Protein AF-0000000074763345 (afdb_homodimer)

InterPro domains:
  IPR002347 Short-chain dehydrogenase/reductase SDR [PF00106] (10-234)
  IPR002347 Short-chain dehydrogenase/reductase SDR [PR00081] (9-26)
  IPR002347 Short-chain dehydrogenase/reductase SDR [PR00081] (190-209)
  IPR002347 Short-chain dehydrogenase/reductase SDR [PR00081] (211-228)
  IPR036291 NAD(P)-binding domain superfamily [SSF51735] (7-277)
  IPR051721 Biopterin synthesis and organic compound reduction [PTHR44085] (4-283)

Radius of gyration: 25.49 Å; Cα contacts (8 Å, |Δi|>4): 1151; chains: 2; bounding box: 61×88×60 Å

pLDDT: mean 96.45, std 6.38, range [33.47, 98.94]

Secondary structure (DSSP, 8-state):
------EEEEEEES-SSHHHHHHHHHHHHHS--SEEEEEEE-S-HHHHHHHHHHHHHHHHHHT-EEEEEEE-S--TT-GGGHHHHHHHHHHHHHHHHHHHHHTT----EEEEEE-------TT--GGG--HHHHHHHHIIIIIHHHHHHHHHHHHHHHHS-TTT-TT-EEEEEEE--GGGTS--TT-HHHHHHHHHHHHHHHHHHHHTGGGTEEEEEEE--SBSSHHHHHHHHH-S-HHHHHHHHHHHHHT-SBPHHHHHHHHHHHHHHT-SPTTEEEETT--/------EEEEEEES-SSHHHHHHHHHHHHHS--SEEEEEEE-S-HHHHHHHHHHHHHHHHHHT-EEEEEEE-S--TT-GGGHHHHHHHHHHHHHHHHHHHHHTT----EEEEEE-------TT--GGG--HHHHHHHHIIIIIHHHHHHHHHHHHHHHHS-TTT-TT-EEEEEEE--GGGTS--TT-HHHHHHHHHHHHHHHHHHHHTGGGTEEEEEEE--SBSSHHHHHHHHH-S-HHHHHHHHHHHHHT-SBPHHHHHHHHHHHHHHT-SPTTEEEETT--

Foldseek 3Di:
DPPQAAEEEEEEEPCLDDLNLLLLLLLLQALPHQEYEYEYEYADPVSSVVSVVVSVVSNVVRNHHYHYDYQYRDQQLPVVCLVVSLVVSLVSSVVVCVVCVVVVHDHQEYEYEAEDAAQQQQQDFPVPDDVVSLVSRCSRLPVSVVVNVVSRCVSCCVVAPCVNRVRHAYEYEYAAAPLLVDPDTSRVSVSVSRVNVLVVQLVVCVVCVVRRYFYEHEHLFQEPDPNNVVCLVGHNDVVVSVVSVVCVVVVNHDYSNLSSNVVSVCVSVVPDHGSDYDYSPHD/DPPQAAEEEEEEEPCLDDLNLLLLLLLLQALPHQEYEYEYEYADPVSSVVSVVVSVVSNVVRNHHYHYDYQYRDQQLPVVCLVVSLVVSLVSSVVVCVVCVVVVHHHQEYEYEAEDAAQQQQQDFPVPDDVVSLVSRCSRLPVSVVVNVVSSCVSCCVVAPCVNRVRHAYEYEYAAAPLLVDPDTSRVSVSVSRVNVLVVQLVVCVVCVVRRYFYEHEHLFQEPDDNNVVCLVGHNDVVVSVVSVVCVVVVNHDYSNLSSNVVSVCVSVVPDHGSDYDYSPHD

Structure (mmCIF, N/CA/C/O backbone):
data_AF-0000000074763345-model_v1
#
loop_
_entity.id
_entity.type
_entity.pdbx_description
1 polymer 'Sepiapterin reductase'
#
loop_
_atom_site.group_PDB
_atom_site.id
_atom_site.type_symbol
_atom_site.label_atom_id
_atom_site.label_alt_id
_atom_site.label_comp_id
_atom_site.label_asym_id
_atom_site.label_entity_id
_atom_site.label_seq_id
_atom_site.pdbx_PDB_ins_code
_atom_site.Cartn_x
_atom_site.Cartn_y
_atom_site.Cartn_z
_atom_site.occupancy
_atom_site.B_iso_or_equiv
_atom_site.auth_seq_id
_atom_site.auth_comp_id
_atom_site.auth_asym_id
_atom_site.auth_atom_id
_atom_site.pdbx_PDB_model_num
ATOM 1 N N . MET A 1 1 ? 2.494 -48.312 -2.969 1 33.47 1 MET A N 1
ATOM 2 C CA . MET A 1 1 ? 1.535 -47.25 -2.785 1 33.47 1 MET A CA 1
ATOM 3 C C . MET A 1 1 ? 1.687 -46.188 -3.881 1 33.47 1 MET A C 1
ATOM 5 O O . MET A 1 1 ? 2.781 -45.656 -4.102 1 33.47 1 MET A O 1
ATOM 9 N N . SER A 1 2 ? 1.119 -46.156 -5.082 1 41.03 2 SER A N 1
ATOM 10 C CA . SER A 1 2 ? 1.324 -45.469 -6.359 1 41.03 2 SER A CA 1
ATOM 11 C C . SER A 1 2 ? 1.454 -43.969 -6.172 1 41.03 2 SER A C 1
ATOM 13 O O . SER A 1 2 ? 0.516 -43.312 -5.719 1 41.03 2 SER A O 1
ATOM 15 N N . SER A 1 3 ? 2.469 -43.344 -5.617 1 50.41 3 SER A N 1
ATOM 16 C CA . SER A 1 3 ? 2.662 -41.969 -5.199 1 50.41 3 SER A CA 1
ATOM 17 C C . SER A 1 3 ? 2.135 -41 -6.246 1 50.41 3 SER A C 1
ATOM 19 O O . SER A 1 3 ? 2.465 -41.125 -7.43 1 50.41 3 SER A O 1
ATOM 21 N N . SER A 1 4 ? 0.932 -40.406 -6.105 1 65.81 4 SER A N 1
ATOM 22 C CA . SER A 1 4 ? 0.215 -39.531 -7.043 1 65.81 4 SER A CA 1
ATOM 23 C C . SER A 1 4 ? 1.16 -38.562 -7.719 1 65.81 4 SER A C 1
ATOM 25 O O . SER A 1 4 ? 1.951 -37.875 -7.051 1 65.81 4 SER A O 1
ATOM 27 N N . LYS A 1 5 ? 1.402 -38.688 -9.039 1 89.12 5 LYS A N 1
ATOM 28 C CA . LYS A 1 5 ? 2.314 -37.875 -9.852 1 89.12 5 LYS A CA 1
ATOM 29 C C . LYS A 1 5 ? 1.939 -36.406 -9.789 1 89.12 5 LYS A C 1
ATOM 31 O O . LYS A 1 5 ? 0.791 -36.031 -10.047 1 89.12 5 LYS A O 1
ATOM 36 N N . GLU A 1 6 ? 2.916 -35.656 -9.25 1 95.31 6 GLU A N 1
ATOM 37 C CA . GLU A 1 6 ? 2.711 -34.219 -9.125 1 95.31 6 GLU A CA 1
ATOM 38 C C . GLU A 1 6 ? 2.994 -33.5 -10.445 1 95.31 6 GLU A C 1
ATOM 40 O O . GLU A 1 6 ? 4.074 -33.656 -11.016 1 95.31 6 GLU A O 1
ATOM 45 N N . HIS A 1 7 ? 2.018 -32.75 -10.984 1 98.19 7 HIS A N 1
ATOM 46 C CA . HIS A 1 7 ? 2.176 -31.875 -12.141 1 98.19 7 HIS A CA 1
ATOM 47 C C . HIS A 1 7 ? 1.826 -30.438 -11.797 1 98.19 7 HIS A C 1
ATOM 49 O O . HIS A 1 7 ? 0.68 -30.125 -11.453 1 98.19 7 HIS A O 1
ATOM 55 N N . HIS A 1 8 ? 2.83 -29.594 -11.883 1 98.75 8 HIS A N 1
ATOM 56 C CA . HIS A 1 8 ? 2.662 -28.188 -11.5 1 98.75 8 HIS A CA 1
ATOM 57 C C . HIS A 1 8 ? 2.604 -27.297 -12.734 1 98.75 8 HIS A C 1
ATOM 59 O O . HIS A 1 8 ? 3.377 -27.469 -13.672 1 98.75 8 HIS A O 1
ATOM 65 N N . LEU A 1 9 ? 1.614 -26.391 -12.766 1 98.88 9 LEU A N 1
ATOM 66 C CA . LEU A 1 9 ? 1.578 -25.297 -13.719 1 98.88 9 LEU A CA 1
ATOM 67 C C . LEU A 1 9 ? 1.998 -23.984 -13.062 1 98.88 9 LEU A C 1
ATOM 69 O O . LEU A 1 9 ? 1.337 -23.516 -12.133 1 98.88 9 LEU A O 1
ATOM 73 N N . VAL A 1 10 ? 3.111 -23.359 -13.531 1 98.88 10 VAL A N 1
ATOM 74 C CA . VAL A 1 10 ? 3.717 -22.203 -12.883 1 98.88 10 VAL A CA 1
ATOM 75 C C . VAL A 1 10 ? 3.762 -21.031 -13.859 1 98.88 10 VAL A C 1
ATOM 77 O O . VAL A 1 10 ? 4.277 -21.156 -14.969 1 98.88 10 VAL A O 1
ATOM 80 N N . ILE A 1 11 ? 3.15 -19.953 -13.492 1 98.88 11 ILE A N 1
ATOM 81 C CA . ILE A 1 11 ? 3.273 -18.672 -14.195 1 98.88 11 ILE A CA 1
ATOM 82 C C . ILE A 1 11 ? 4.238 -17.766 -13.445 1 98.88 11 ILE A C 1
ATOM 84 O O . ILE A 1 11 ? 4.078 -17.531 -12.242 1 98.88 11 ILE A O 1
ATOM 88 N N . ILE A 1 12 ? 5.266 -17.266 -14.094 1 98.69 12 ILE A N 1
ATOM 89 C CA . ILE A 1 12 ? 6.238 -16.375 -13.461 1 98.69 12 ILE A CA 1
ATOM 90 C C . ILE A 1 12 ? 6.473 -15.164 -14.352 1 98.69 12 ILE A C 1
ATOM 92 O O . ILE A 1 12 ? 6.734 -15.297 -15.547 1 98.69 12 ILE A O 1
ATOM 96 N N . ASN A 1 13 ? 6.234 -13.984 -13.797 1 97.38 13 ASN A N 1
ATOM 97 C CA . ASN A 1 13 ? 6.578 -12.766 -14.523 1 97.38 13 ASN A CA 1
ATOM 98 C C . ASN A 1 13 ? 7.93 -12.211 -14.078 1 97.38 13 ASN A C 1
ATOM 100 O O . ASN A 1 13 ? 8.391 -12.5 -12.977 1 97.38 13 ASN A O 1
ATOM 104 N N . GLY A 1 14 ? 8.555 -11.461 -14.961 1 94.75 14 GLY A N 1
ATOM 105 C CA . GLY A 1 14 ? 9.875 -10.922 -14.672 1 94.75 14 GLY A CA 1
ATOM 106 C C . GLY A 1 14 ? 10.953 -11.984 -14.617 1 94.75 14 GLY A C 1
ATOM 107 O O . GLY A 1 14 ? 11.75 -12.023 -13.672 1 94.75 14 GLY A O 1
ATOM 108 N N . VAL A 1 15 ? 10.992 -12.875 -15.547 1 93.38 15 VAL A N 1
ATOM 109 C CA . VAL A 1 15 ? 11.852 -14.055 -15.477 1 93.38 15 VAL A CA 1
ATOM 110 C C . VAL A 1 15 ? 13.031 -13.891 -16.438 1 93.38 15 VAL A C 1
ATOM 112 O O . VAL A 1 15 ? 13.852 -14.797 -16.594 1 93.38 15 VAL A O 1
ATOM 115 N N . ASN A 1 16 ? 13.148 -12.695 -17.031 1 86.38 16 ASN A N 1
ATOM 116 C CA . ASN A 1 16 ? 14.203 -12.469 -18.016 1 86.38 16 ASN A CA 1
ATOM 117 C C . ASN A 1 16 ? 15.586 -12.625 -17.406 1 86.38 16 ASN A C 1
ATOM 119 O O . ASN A 1 16 ? 16.516 -13.078 -18.062 1 86.38 16 ASN A O 1
ATOM 123 N N . ARG A 1 17 ? 15.742 -12.203 -16.219 1 81 17 ARG A N 1
ATOM 124 C CA . ARG A 1 17 ? 17 -12.289 -15.477 1 81 17 ARG A CA 1
ATOM 125 C C . ARG A 1 17 ? 16.75 -12.172 -13.977 1 81 17 ARG A C 1
ATOM 127 O O . ARG A 1 17 ? 15.609 -12.133 -13.531 1 81 17 ARG A O 1
ATOM 134 N N . GLY A 1 18 ? 17.75 -12.328 -13.328 1 91.5 18 GLY A N 1
ATOM 135 C CA . GLY A 1 18 ? 17.688 -12.031 -11.906 1 91.5 18 GLY A CA 1
ATOM 136 C C . GLY A 1 18 ? 16.984 -13.109 -11.102 1 91.5 18 GLY A C 1
ATOM 137 O O . GLY A 1 18 ? 17.188 -14.305 -11.336 1 91.5 18 GLY A O 1
ATOM 138 N N . PHE A 1 19 ? 16.234 -12.703 -10.141 1 97.38 19 PHE A N 1
ATOM 139 C CA . PHE A 1 19 ? 15.664 -13.609 -9.148 1 97.38 19 PHE A CA 1
ATOM 140 C C . PHE A 1 19 ? 14.586 -14.492 -9.773 1 97.38 19 PHE A C 1
ATOM 142 O O . PHE A 1 19 ? 14.461 -15.672 -9.43 1 97.38 19 PHE A O 1
ATOM 149 N N . GLY A 1 20 ? 13.781 -13.984 -10.742 1 97.31 20 GLY A N 1
ATOM 150 C CA . GLY A 1 20 ? 12.766 -14.773 -11.422 1 97.31 20 GLY A CA 1
ATOM 151 C C . GLY A 1 20 ? 13.336 -15.977 -12.148 1 97.31 20 GLY A C 1
ATOM 152 O O . GLY A 1 20 ? 12.758 -17.062 -12.125 1 97.31 20 GLY A O 1
ATOM 153 N N . HIS A 1 21 ? 14.477 -15.727 -12.789 1 96.94 21 HIS A N 1
ATOM 154 C CA . HIS A 1 21 ? 15.18 -16.797 -13.477 1 96.94 21 HIS A CA 1
ATOM 155 C C . HIS A 1 21 ? 15.641 -17.875 -12.5 1 96.94 21 HIS A C 1
ATOM 157 O O . HIS A 1 21 ? 15.438 -19.062 -12.742 1 96.94 21 HIS A O 1
ATOM 163 N N . SER A 1 22 ? 16.203 -17.438 -11.398 1 97.88 22 SER A N 1
ATOM 164 C CA . SER A 1 22 ? 16.688 -18.344 -10.367 1 97.88 22 SER A CA 1
ATOM 165 C C . SER A 1 22 ? 15.531 -19.156 -9.789 1 97.88 22 SER A C 1
ATOM 167 O O . SER A 1 22 ? 15.664 -20.375 -9.562 1 97.88 22 SER A O 1
ATOM 169 N N . VAL A 1 23 ? 14.406 -18.531 -9.555 1 98.62 23 VAL A N 1
ATOM 170 C CA . VAL A 1 23 ? 13.227 -19.188 -9.016 1 98.62 23 VAL A CA 1
ATOM 171 C C . VAL A 1 23 ? 12.75 -20.266 -9.992 1 98.62 23 VAL A C 1
ATOM 173 O O . VAL A 1 23 ? 12.43 -21.391 -9.578 1 98.62 23 VAL A O 1
ATOM 176 N N . ALA A 1 24 ? 12.727 -19.969 -11.266 1 98.31 24 ALA A N 1
ATOM 177 C CA . ALA A 1 24 ? 12.273 -20.922 -12.266 1 98.31 24 ALA A CA 1
ATOM 178 C C . ALA A 1 24 ? 13.18 -22.156 -12.297 1 98.31 24 ALA A C 1
ATOM 180 O O . ALA A 1 24 ? 12.703 -23.281 -12.297 1 98.31 24 ALA A O 1
ATOM 181 N 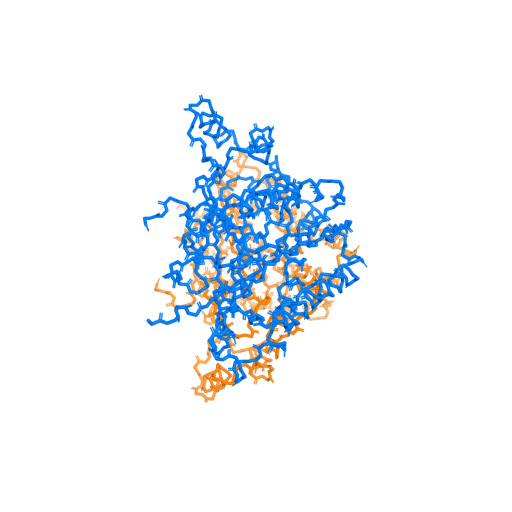N . LEU A 1 25 ? 14.477 -21.938 -12.266 1 97.88 25 LEU A N 1
ATOM 182 C CA . LEU A 1 25 ? 15.438 -23.047 -12.289 1 97.88 25 LEU A CA 1
ATOM 183 C C . LEU A 1 25 ? 15.305 -23.906 -11.047 1 97.88 25 LEU A C 1
ATOM 185 O O . LEU A 1 25 ? 15.227 -25.141 -11.141 1 97.88 25 LEU A O 1
ATOM 189 N N . ASP A 1 26 ? 15.266 -23.266 -9.93 1 98.19 26 ASP A N 1
ATOM 190 C CA . ASP A 1 26 ? 15.203 -24 -8.672 1 98.19 26 ASP A CA 1
ATOM 191 C C . ASP A 1 26 ? 13.867 -24.703 -8.508 1 98.19 26 ASP A C 1
ATOM 193 O O . ASP A 1 26 ? 13.773 -25.734 -7.828 1 98.19 26 ASP A O 1
ATOM 197 N N . TYR A 1 27 ? 12.812 -24.141 -9.156 1 98.69 27 TYR A N 1
ATOM 198 C CA . TYR A 1 27 ? 11.531 -24.828 -9.125 1 98.69 27 TYR A CA 1
ATOM 199 C C . TYR A 1 27 ? 11.641 -26.219 -9.742 1 98.69 27 TYR A C 1
ATOM 201 O O . TYR A 1 27 ? 11.141 -27.203 -9.188 1 98.69 27 TYR A O 1
ATOM 209 N N . ILE A 1 28 ? 12.297 -26.344 -10.867 1 97.94 28 ILE A N 1
ATOM 210 C CA . ILE A 1 28 ? 12.492 -27.609 -11.562 1 97.94 28 ILE A CA 1
ATOM 211 C C . ILE A 1 28 ? 13.312 -28.547 -10.68 1 97.94 28 ILE A C 1
ATOM 213 O O . ILE A 1 28 ? 12.961 -29.719 -10.523 1 97.94 28 ILE A O 1
ATOM 217 N N . ARG A 1 29 ? 14.273 -28.016 -10.047 1 97.38 29 ARG A N 1
ATOM 218 C CA . ARG A 1 29 ? 15.281 -28.828 -9.367 1 97.38 29 ARG A CA 1
ATOM 219 C C . ARG A 1 29 ? 14.766 -29.328 -8.023 1 97.38 29 ARG A C 1
ATOM 221 O O . ARG A 1 29 ? 15.133 -30.422 -7.578 1 97.38 29 ARG A O 1
ATOM 228 N N . HIS A 1 30 ? 13.906 -28.5 -7.379 1 97.62 30 HIS A N 1
ATOM 229 C CA . HIS A 1 30 ? 13.719 -28.75 -5.957 1 97.62 30 HIS A CA 1
ATOM 230 C C . HIS A 1 30 ? 12.242 -28.859 -5.605 1 97.62 30 HIS A C 1
ATOM 232 O O . HIS A 1 30 ? 11.891 -29.156 -4.457 1 97.62 30 HIS A O 1
ATOM 238 N N . SER A 1 31 ? 11.289 -28.672 -6.527 1 97.38 31 SER A N 1
ATOM 239 C CA . SER A 1 31 ? 9.867 -28.641 -6.191 1 97.38 31 SER A CA 1
ATOM 240 C C . SER A 1 31 ? 9.344 -30.047 -5.906 1 97.38 31 SER A C 1
ATOM 242 O O . SER A 1 31 ? 8.273 -30.203 -5.309 1 97.38 31 SER A O 1
ATOM 244 N N . GLY A 1 32 ? 10.078 -31.094 -6.348 1 96.19 32 GLY A N 1
ATOM 245 C CA . GLY A 1 32 ? 9.641 -32.469 -6.18 1 96.19 32 GLY A CA 1
ATOM 246 C C . GLY A 1 32 ? 8.555 -32.875 -7.16 1 96.19 32 GLY A C 1
ATOM 247 O O . GLY A 1 32 ? 8.031 -33.969 -7.09 1 96.19 32 GLY A O 1
ATOM 248 N N . ALA A 1 33 ? 8.234 -32 -8.148 1 97.06 33 ALA A N 1
ATOM 249 C CA . ALA A 1 33 ? 7.227 -32.312 -9.156 1 97.06 33 ALA A CA 1
ATOM 250 C C . ALA A 1 33 ? 7.766 -33.344 -10.164 1 97.06 33 ALA A C 1
ATOM 252 O O . ALA A 1 33 ? 8.961 -33.344 -10.461 1 97.06 33 ALA A O 1
ATOM 253 N N . ASP A 1 34 ? 6.863 -34.156 -10.648 1 97.31 34 ASP A N 1
ATOM 254 C CA . ASP A 1 34 ? 7.203 -35.094 -11.727 1 97.31 34 ASP A CA 1
ATOM 255 C C . ASP A 1 34 ? 7.129 -34.406 -13.086 1 97.31 34 ASP A C 1
ATOM 257 O O . ASP A 1 34 ? 7.801 -34.812 -14.031 1 97.31 34 ASP A O 1
ATOM 261 N N . ALA A 1 35 ? 6.289 -33.406 -13.141 1 98 35 ALA A N 1
ATOM 262 C CA . ALA A 1 35 ? 6.094 -32.594 -14.344 1 98 35 ALA A CA 1
ATOM 263 C C . ALA A 1 35 ? 5.871 -31.125 -14.008 1 98 35 ALA A C 1
ATOM 265 O O . ALA A 1 35 ? 5.215 -30.812 -13.016 1 98 35 ALA A O 1
ATOM 266 N N . VAL A 1 36 ? 6.453 -30.266 -14.805 1 98.44 36 VAL A N 1
ATOM 267 C CA . VAL A 1 36 ? 6.285 -28.828 -14.617 1 98.44 36 VAL A CA 1
ATOM 268 C C . VAL A 1 36 ? 5.969 -28.172 -15.953 1 98.44 36 VAL A C 1
ATOM 270 O O . VAL A 1 36 ? 6.664 -28.391 -16.938 1 98.44 36 VAL A O 1
ATOM 273 N N . SER A 1 37 ? 4.859 -27.453 -16.031 1 98.5 37 SER A N 1
ATOM 274 C CA . SER A 1 37 ? 4.512 -26.562 -17.125 1 98.5 37 SER A CA 1
ATOM 275 C C . SER A 1 37 ? 4.727 -25.094 -16.75 1 98.5 37 SER A C 1
ATOM 277 O O . SER A 1 37 ? 4.219 -24.641 -15.727 1 98.5 37 SER A O 1
ATOM 279 N N . PHE A 1 38 ? 5.492 -24.391 -17.578 1 98.62 38 PHE A N 1
ATOM 280 C CA . PHE A 1 38 ? 5.82 -23 -17.266 1 98.62 38 PHE A CA 1
ATOM 281 C C . PHE A 1 38 ? 5.203 -22.062 -18.281 1 98.62 38 PHE A C 1
ATOM 283 O O . PHE A 1 38 ? 5.246 -22.328 -19.484 1 98.62 38 PHE A O 1
ATOM 290 N N . VAL A 1 39 ? 4.562 -21 -17.828 1 98.75 39 VAL A N 1
ATOM 291 C CA . VAL A 1 39 ? 4.305 -19.797 -18.609 1 98.75 39 VAL A CA 1
ATOM 292 C C . VAL A 1 39 ? 5.266 -18.688 -18.188 1 98.75 39 VAL A C 1
ATOM 294 O O . VAL A 1 39 ? 5.148 -18.141 -17.078 1 98.75 39 VAL A O 1
ATOM 297 N N . LEU A 1 40 ? 6.207 -18.344 -19.047 1 98.38 40 LEU A N 1
ATOM 298 C CA . LEU A 1 40 ? 7.227 -17.344 -18.766 1 98.38 40 LEU A CA 1
ATOM 299 C C . LEU A 1 40 ? 6.832 -15.992 -19.359 1 98.38 40 LEU A C 1
ATOM 301 O O . LEU A 1 40 ? 6.676 -15.859 -20.578 1 98.38 40 LEU A O 1
ATOM 305 N N . VAL A 1 41 ? 6.66 -15.016 -18.469 1 98 41 VAL A N 1
ATOM 306 C CA . VAL A 1 41 ? 6.16 -13.703 -18.875 1 98 41 VAL A CA 1
ATOM 307 C C . VAL A 1 41 ? 7.262 -12.664 -18.734 1 98 41 VAL A C 1
ATOM 309 O O . VAL A 1 41 ? 7.922 -12.586 -17.688 1 98 41 VAL A O 1
ATOM 312 N N . GLY A 1 42 ? 7.512 -11.859 -19.75 1 95.44 42 GLY A N 1
ATOM 313 C CA . GLY A 1 42 ? 8.516 -10.805 -19.688 1 95.44 42 GLY A CA 1
ATOM 314 C C . GLY A 1 42 ? 8.5 -9.898 -20.906 1 95.44 42 GLY A C 1
ATOM 315 O O . GLY A 1 42 ? 7.609 -10 -21.75 1 95.44 42 GLY A O 1
ATOM 316 N N . ARG A 1 43 ? 9.461 -9.07 -21.094 1 91.06 43 ARG A N 1
ATOM 317 C CA . ARG A 1 43 ? 9.445 -8.008 -22.094 1 91.06 43 ARG A CA 1
ATOM 318 C C . ARG A 1 43 ? 10.172 -8.438 -23.359 1 91.06 43 ARG A C 1
ATOM 320 O O . ARG A 1 43 ? 9.836 -7.988 -24.453 1 91.06 43 ARG A O 1
ATOM 327 N N . THR A 1 44 ? 11.133 -9.305 -23.125 1 92.69 44 THR A N 1
ATOM 328 C CA . THR A 1 44 ? 12.023 -9.57 -24.25 1 92.69 44 THR A CA 1
ATOM 329 C C . THR A 1 44 ? 11.93 -11.039 -24.672 1 92.69 44 THR A C 1
ATOM 331 O O . THR A 1 44 ? 12.273 -11.938 -23.906 1 92.69 44 THR A O 1
ATOM 334 N N . GLN A 1 45 ? 11.594 -11.242 -25.938 1 95 45 GLN A N 1
ATOM 335 C CA . GLN A 1 45 ? 11.391 -12.594 -26.453 1 95 45 GLN A CA 1
ATOM 336 C C . GLN A 1 45 ? 12.68 -13.406 -26.375 1 95 45 GLN A C 1
ATOM 338 O O . GLN A 1 45 ? 12.68 -14.539 -25.891 1 95 45 GLN A O 1
ATOM 343 N N . ARG A 1 46 ? 13.766 -12.828 -26.797 1 94.62 46 ARG A N 1
ATOM 344 C CA . ARG A 1 46 ? 15.039 -13.547 -26.859 1 94.62 46 ARG A CA 1
ATOM 345 C C . ARG A 1 46 ? 15.469 -14.031 -25.484 1 94.62 46 ARG A C 1
ATOM 347 O O . ARG A 1 46 ? 15.891 -15.18 -25.328 1 94.62 46 ARG A O 1
ATOM 354 N N . SER A 1 47 ? 15.352 -13.164 -24.531 1 94.94 47 SER A N 1
ATOM 355 C CA . SER A 1 47 ? 15.734 -13.523 -23.156 1 94.94 47 SER A CA 1
ATOM 356 C C . SER A 1 47 ? 14.852 -14.641 -22.625 1 94.94 47 SER A C 1
ATOM 358 O O . SER A 1 47 ? 15.336 -15.547 -21.938 1 94.94 47 SER A O 1
ATOM 360 N N . LEU A 1 48 ? 13.57 -14.609 -22.953 1 96.69 48 LEU A N 1
ATOM 361 C CA . LEU A 1 48 ? 12.641 -15.617 -22.469 1 96.69 48 LEU A CA 1
ATOM 362 C C . LEU A 1 48 ? 12.922 -16.969 -23.125 1 96.69 48 LEU A C 1
ATOM 364 O O . LEU A 1 48 ? 12.836 -18.016 -22.453 1 96.69 48 LEU A O 1
ATOM 368 N N . GLU A 1 49 ? 13.281 -16.938 -24.391 1 97 49 GLU A N 1
ATOM 369 C CA . GLU A 1 49 ? 13.617 -18.172 -25.078 1 97 49 GLU A CA 1
ATOM 370 C C . GLU A 1 49 ? 14.875 -18.812 -24.5 1 97 49 GLU A C 1
ATOM 372 O O . GLU A 1 49 ? 14.977 -20.031 -24.422 1 97 49 GLU A O 1
ATOM 377 N N . GLN A 1 50 ? 15.797 -17.969 -24.141 1 96.94 50 GLN A N 1
ATOM 378 C CA . GLN A 1 50 ? 17 -18.484 -23.484 1 96.94 50 GLN A CA 1
ATOM 379 C C . GLN A 1 50 ? 16.672 -19.141 -22.156 1 96.94 50 GLN A C 1
ATOM 381 O O . GLN A 1 50 ? 17.188 -20.219 -21.844 1 96.94 50 GLN A O 1
ATOM 386 N N . VAL A 1 51 ? 15.82 -18.516 -21.359 1 97.12 51 VAL A N 1
ATOM 387 C CA . VAL A 1 51 ? 15.391 -19.094 -20.094 1 97.12 51 VAL A CA 1
ATOM 388 C C . VAL A 1 51 ? 14.688 -20.422 -20.344 1 97.12 51 VAL A C 1
ATOM 390 O O . VAL A 1 51 ? 14.938 -21.406 -19.641 1 97.12 51 VAL A O 1
ATOM 393 N N . LEU A 1 52 ? 13.828 -20.453 -21.328 1 97.62 52 LEU A N 1
ATOM 394 C CA . LEU A 1 52 ? 13.094 -21.672 -21.672 1 97.62 52 LEU A CA 1
ATOM 395 C C . LEU A 1 52 ? 14.047 -22.812 -21.984 1 97.62 52 LEU A C 1
ATOM 397 O O . LEU A 1 52 ? 13.836 -23.938 -21.547 1 97.62 52 LEU A O 1
ATOM 401 N N . THR A 1 53 ? 15.094 -22.531 -22.734 1 97.69 53 THR A N 1
ATOM 402 C CA . THR A 1 53 ? 16.094 -23.531 -23.078 1 97.69 53 THR A CA 1
ATOM 403 C C . THR A 1 53 ? 16.812 -24.047 -21.844 1 97.69 53 THR A C 1
ATOM 405 O O . THR A 1 53 ? 17 -25.25 -21.672 1 97.69 53 THR A O 1
ATOM 408 N N . GLU A 1 54 ? 17.141 -23.156 -21.016 1 97.69 54 GLU A N 1
ATOM 409 C CA . GLU A 1 54 ? 17.828 -23.531 -19.766 1 97.69 54 GLU A CA 1
ATOM 410 C C . GLU A 1 54 ? 16.922 -24.391 -18.891 1 97.69 54 GLU A C 1
ATOM 412 O O . GLU A 1 54 ? 17.391 -25.344 -18.266 1 97.69 54 GLU A O 1
ATOM 417 N N . LEU A 1 55 ? 15.664 -24.078 -18.844 1 97.94 55 LEU A N 1
ATOM 418 C CA . LEU A 1 55 ? 14.719 -24.844 -18.047 1 97.94 55 LEU A CA 1
ATOM 419 C C . LEU A 1 55 ? 14.547 -26.25 -18.609 1 97.94 55 LEU A C 1
ATOM 421 O O . LEU A 1 55 ? 14.422 -27.219 -17.859 1 97.94 55 LEU A O 1
ATOM 425 N N . HIS A 1 56 ? 14.57 -26.375 -19.938 1 97.62 56 HIS A N 1
ATOM 426 C CA . HIS A 1 56 ? 14.5 -27.688 -20.578 1 97.62 56 HIS A CA 1
ATOM 427 C C . HIS A 1 56 ? 15.688 -28.547 -20.188 1 97.62 56 HIS A C 1
ATOM 429 O O . HIS A 1 56 ? 15.523 -29.734 -19.891 1 97.62 56 HIS A O 1
ATOM 435 N N . GLU A 1 57 ? 16.781 -27.922 -20.203 1 98.06 57 GLU A N 1
ATOM 436 C CA . GLU A 1 57 ? 18 -28.641 -19.828 1 98.06 57 GLU A CA 1
ATOM 437 C C . GLU A 1 57 ? 17.953 -29.078 -18.375 1 98.06 57 GLU A C 1
ATOM 439 O O . GLU A 1 57 ? 18.297 -30.203 -18.047 1 98.06 57 GLU A O 1
ATOM 444 N N . ALA A 1 58 ? 17.578 -28.141 -17.5 1 97.5 58 ALA A N 1
ATOM 445 C CA . ALA A 1 58 ? 17.469 -28.438 -16.078 1 97.5 58 ALA A CA 1
ATOM 446 C C . ALA A 1 58 ? 16.484 -29.594 -15.836 1 97.5 58 ALA A C 1
ATOM 448 O O . ALA A 1 58 ? 16.719 -30.438 -14.984 1 97.5 58 ALA A O 1
ATOM 449 N N . ALA A 1 59 ? 15.406 -29.594 -16.562 1 98.12 59 ALA A N 1
ATOM 450 C CA . ALA A 1 59 ? 14.383 -30.625 -16.406 1 98.12 59 ALA A CA 1
ATOM 451 C C . ALA A 1 59 ? 14.906 -31.984 -16.844 1 98.12 59 ALA A C 1
ATOM 453 O O . ALA A 1 59 ? 14.648 -33 -16.188 1 98.12 59 ALA A O 1
ATOM 454 N N . SER A 1 60 ? 15.625 -31.984 -17.953 1 97.56 60 SER A N 1
ATOM 455 C CA . SER A 1 60 ? 16.234 -33.219 -18.422 1 97.56 60 SER A CA 1
ATOM 456 C C . SER A 1 60 ? 17.203 -33.812 -17.375 1 97.56 60 SER A C 1
ATOM 458 O O . SER A 1 60 ? 17.156 -35 -17.094 1 97.56 60 SER A O 1
ATOM 460 N N . ASP A 1 61 ? 17.938 -32.938 -16.844 1 97.38 61 ASP A N 1
ATOM 461 C CA . ASP A 1 61 ? 18.906 -33.375 -15.844 1 97.38 61 ASP A CA 1
ATOM 462 C C . ASP A 1 61 ? 18.219 -33.906 -14.602 1 97.38 61 ASP A C 1
ATOM 464 O O . ASP A 1 61 ? 18.719 -34.844 -13.977 1 97.38 61 ASP A O 1
ATOM 468 N N . ALA A 1 62 ? 17.062 -33.312 -14.289 1 96.31 62 ALA A N 1
ATOM 469 C CA . ALA A 1 62 ? 16.375 -33.688 -13.055 1 96.31 62 ALA A CA 1
ATOM 470 C C . ALA A 1 62 ? 15.383 -34.812 -13.281 1 96.31 62 ALA A C 1
ATOM 472 O O . ALA A 1 62 ? 14.781 -35.312 -12.328 1 96.31 62 ALA A O 1
ATOM 473 N N . GLY A 1 63 ? 15.156 -35.219 -14.5 1 96.75 63 GLY A N 1
ATOM 474 C CA . GLY A 1 63 ? 14.188 -36.25 -14.82 1 96.75 63 GLY A CA 1
ATOM 475 C C . GLY A 1 63 ? 12.75 -35.812 -14.648 1 96.75 63 GLY A C 1
ATOM 476 O O . GLY A 1 63 ? 11.898 -36.562 -14.203 1 96.75 63 GLY A O 1
ATOM 477 N N . VAL A 1 64 ? 12.531 -34.5 -14.891 1 97.19 64 VAL A N 1
ATOM 478 C CA . VAL A 1 64 ? 11.203 -33.906 -14.781 1 97.19 64 VAL A CA 1
ATOM 479 C C . VAL A 1 64 ? 10.617 -33.688 -16.172 1 97.19 64 VAL A C 1
ATOM 481 O O . VAL A 1 64 ? 11.305 -33.188 -17.062 1 97.19 64 VAL A O 1
ATOM 484 N N . VAL A 1 65 ? 9.422 -34.125 -16.406 1 97.31 65 VAL A N 1
ATOM 485 C CA . VAL A 1 65 ? 8.75 -33.781 -17.656 1 97.31 65 VAL A CA 1
ATOM 486 C C . VAL A 1 65 ? 8.484 -32.281 -17.719 1 97.31 65 VAL A C 1
ATOM 488 O O . VAL A 1 65 ? 7.965 -31.688 -16.766 1 97.31 65 VAL A O 1
ATOM 491 N N . PHE A 1 66 ? 8.844 -31.672 -18.844 1 97.19 66 PHE A N 1
ATOM 492 C CA . PHE A 1 66 ? 8.789 -30.219 -18.891 1 97.19 66 PHE A CA 1
ATOM 493 C C . PHE A 1 66 ? 8.102 -29.75 -20.172 1 97.19 66 PHE A C 1
ATOM 495 O O . PHE A 1 66 ? 8.344 -30.281 -21.25 1 97.19 66 PHE A O 1
ATOM 502 N N . GLU A 1 67 ? 7.176 -28.781 -20.016 1 97.25 67 GLU A N 1
ATOM 503 C CA . GLU A 1 67 ? 6.617 -27.984 -21.094 1 97.25 67 GLU A CA 1
ATOM 504 C C . GLU A 1 67 ? 6.621 -26.5 -20.75 1 97.25 67 GLU A C 1
ATOM 506 O O . GLU A 1 67 ? 6.297 -26.125 -19.625 1 97.25 67 GLU A O 1
ATOM 511 N N . GLY A 1 68 ? 7.039 -25.719 -21.703 1 97.19 68 GLY A N 1
ATOM 512 C CA . GLY A 1 68 ? 7.109 -24.281 -21.422 1 97.19 68 GLY A CA 1
ATOM 513 C C . GLY A 1 68 ? 6.703 -23.438 -22.609 1 97.19 68 GLY A C 1
ATOM 514 O O . GLY A 1 68 ? 6.875 -23.844 -23.766 1 97.19 68 GLY A O 1
ATOM 515 N N . VAL A 1 69 ? 6.094 -22.297 -22.328 1 98 69 VAL A N 1
ATOM 516 C CA . VAL A 1 69 ? 5.785 -21.297 -23.344 1 98 69 VAL A CA 1
ATOM 517 C C . VAL A 1 69 ? 6.176 -19.906 -22.859 1 98 69 VAL A C 1
ATOM 519 O O . VAL A 1 69 ? 6.176 -19.656 -21.656 1 98 69 VAL A O 1
ATOM 522 N N . VAL A 1 70 ? 6.523 -19.062 -23.797 1 97.75 70 VAL A N 1
ATOM 523 C CA . VAL A 1 70 ? 6.871 -17.688 -23.453 1 97.75 70 VAL A CA 1
ATOM 524 C C . VAL A 1 70 ? 5.742 -16.75 -23.875 1 97.75 70 VAL A C 1
ATOM 526 O O . VAL A 1 70 ? 5.113 -16.969 -24.922 1 97.75 70 VAL A O 1
ATOM 529 N N . VAL A 1 71 ? 5.426 -15.797 -23.062 1 98.06 71 VAL A N 1
ATOM 530 C CA . VAL A 1 71 ? 4.57 -14.664 -23.391 1 98.06 71 VAL A CA 1
ATOM 531 C C . VAL A 1 71 ? 5.387 -13.375 -23.359 1 98.06 71 VAL A C 1
ATOM 533 O O . VAL A 1 71 ? 5.477 -12.711 -22.328 1 98.06 71 VAL A O 1
ATOM 536 N N . PRO A 1 72 ? 5.934 -12.969 -24.516 1 96.19 72 PRO A N 1
ATOM 537 C CA . PRO A 1 72 ? 6.852 -11.828 -24.594 1 96.19 72 PRO A CA 1
ATOM 538 C C . PRO A 1 72 ? 6.125 -10.5 -24.781 1 96.19 72 PRO A C 1
ATOM 540 O O . PRO A 1 72 ? 4.895 -10.477 -24.875 1 96.19 72 PRO A O 1
ATOM 543 N N . GLU A 1 73 ? 6.848 -9.453 -24.703 1 95.44 73 GLU A N 1
ATOM 544 C CA . GLU A 1 73 ? 6.387 -8.094 -24.938 1 95.44 73 GLU A CA 1
ATOM 545 C C . GLU A 1 73 ? 5.305 -7.688 -23.953 1 95.44 73 GLU A C 1
ATOM 547 O O . GLU A 1 73 ? 4.328 -7.031 -24.312 1 95.44 73 GLU A O 1
ATOM 552 N N . VAL A 1 74 ? 5.414 -8.25 -22.781 1 95.69 74 VAL A N 1
ATOM 553 C CA . VAL A 1 74 ? 4.531 -7.828 -21.703 1 95.69 74 VAL A CA 1
ATOM 554 C C . VAL A 1 74 ? 5.234 -6.781 -20.844 1 95.69 74 VAL A C 1
ATOM 556 O O . VAL A 1 74 ? 6.156 -7.102 -20.094 1 95.69 74 VAL A O 1
ATOM 559 N N . ASP A 1 75 ? 4.844 -5.547 -21.016 1 94.25 75 ASP A N 1
ATOM 560 C CA . ASP A 1 75 ? 5.277 -4.449 -20.156 1 94.25 75 ASP A CA 1
ATOM 561 C C . ASP A 1 75 ? 4.211 -4.109 -19.125 1 94.25 75 ASP A C 1
ATOM 563 O O . ASP A 1 75 ? 3.225 -3.439 -19.438 1 94.25 75 ASP A O 1
ATOM 567 N N . LEU A 1 76 ? 4.457 -4.488 -17.891 1 94.31 76 LEU A N 1
ATOM 568 C CA . LEU A 1 76 ? 3.477 -4.355 -16.828 1 94.31 76 LEU A CA 1
ATOM 569 C C . LEU A 1 76 ? 3.334 -2.898 -16.391 1 94.31 76 LEU A C 1
ATOM 571 O O . LEU A 1 76 ? 2.391 -2.547 -15.68 1 94.31 76 LEU A O 1
ATOM 575 N N . ALA A 1 77 ? 4.223 -2.031 -16.844 1 91.69 77 ALA A N 1
ATOM 576 C CA . ALA A 1 77 ? 4.133 -0.601 -16.578 1 91.69 77 ALA A CA 1
ATOM 577 C C . ALA A 1 77 ? 3.178 0.087 -17.547 1 91.69 77 ALA A C 1
ATOM 579 O O . ALA A 1 77 ? 2.707 1.195 -17.281 1 91.69 77 ALA A O 1
ATOM 580 N N . HIS A 1 78 ? 2.975 -0.517 -18.703 1 93 78 HIS A N 1
ATOM 581 C CA . HIS A 1 78 ?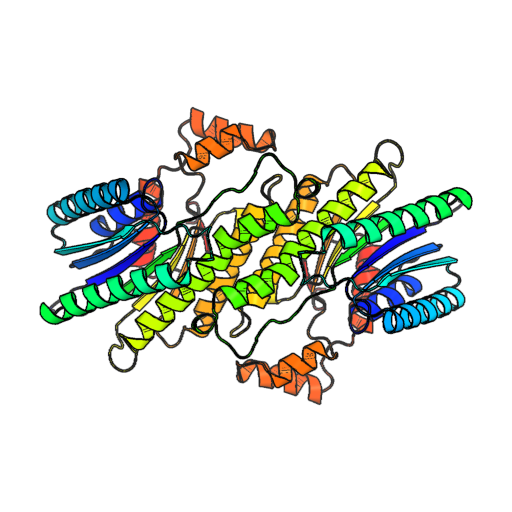 2.076 0.039 -19.703 1 93 78 HIS A CA 1
ATOM 582 C C . HIS A 1 78 ? 0.686 -0.579 -19.594 1 93 78 HIS A C 1
ATOM 584 O O . HIS A 1 78 ? 0.372 -1.534 -20.312 1 93 78 HIS A O 1
ATOM 590 N N . LEU A 1 79 ? -0.199 0.057 -18.906 1 94.94 79 LEU A N 1
ATOM 591 C CA . LEU A 1 79 ? -1.49 -0.521 -18.547 1 94.94 79 LEU A CA 1
ATOM 592 C C . LEU A 1 79 ? -2.432 -0.528 -19.75 1 94.94 79 LEU A C 1
ATOM 594 O O . LEU A 1 79 ? -3.398 -1.293 -19.781 1 94.94 79 LEU A O 1
ATOM 598 N N . ASN A 1 80 ? -2.104 0.301 -20.719 1 94.12 80 ASN A N 1
ATOM 599 C CA . ASN A 1 80 ? -2.982 0.383 -21.875 1 94.12 80 ASN A CA 1
ATOM 600 C C . ASN A 1 80 ? -3.064 -0.952 -22.609 1 94.12 80 ASN A C 1
ATOM 602 O O . ASN A 1 80 ? -4.059 -1.237 -23.281 1 94.12 80 ASN A O 1
ATOM 606 N N . SER A 1 81 ? -2.066 -1.82 -22.469 1 96.38 81 SER A N 1
ATOM 607 C CA . SER A 1 81 ? -2.033 -3.111 -23.156 1 96.38 81 SER A CA 1
ATOM 608 C C . SER A 1 81 ? -2.225 -4.258 -22.172 1 96.38 81 SER A C 1
ATOM 610 O O . SER A 1 81 ? -2.1 -5.43 -22.531 1 96.38 81 SER A O 1
ATOM 612 N N . LEU A 1 82 ? -2.553 -3.965 -20.984 1 97.06 82 LEU A N 1
ATOM 613 C CA . LEU A 1 82 ? -2.527 -4.988 -19.938 1 97.06 82 LEU A CA 1
ATOM 614 C C . LEU A 1 82 ? -3.635 -6.016 -20.156 1 97.06 82 LEU A C 1
ATOM 616 O O . LEU A 1 82 ? -3.428 -7.211 -19.953 1 97.06 82 LEU A O 1
ATOM 620 N N . ASP A 1 83 ? -4.781 -5.574 -20.672 1 97.62 83 ASP A N 1
ATOM 621 C CA . ASP A 1 83 ? -5.863 -6.523 -20.922 1 97.62 83 ASP A CA 1
ATOM 622 C C . ASP A 1 83 ? -5.445 -7.566 -21.953 1 97.62 83 ASP A C 1
ATOM 624 O O . ASP A 1 83 ? -5.652 -8.766 -21.75 1 97.62 83 ASP A O 1
ATOM 628 N N . SER A 1 84 ? -4.879 -7.117 -23 1 97.81 84 SER A N 1
ATOM 629 C CA . SER A 1 84 ? -4.426 -8.031 -24.047 1 97.81 84 SER A CA 1
ATOM 630 C C . SER A 1 84 ? -3.309 -8.938 -23.531 1 97.81 84 SER A C 1
ATOM 632 O O . SER A 1 84 ? -3.258 -10.117 -23.891 1 97.81 84 SER A O 1
ATOM 634 N N . ASN A 1 85 ? -2.408 -8.352 -22.781 1 97.81 85 ASN A N 1
ATOM 635 C CA . ASN A 1 85 ? -1.321 -9.141 -22.203 1 97.81 85 ASN A CA 1
ATOM 636 C C . ASN A 1 85 ? -1.846 -10.219 -21.266 1 97.81 85 ASN A C 1
ATOM 638 O O . ASN A 1 85 ? -1.394 -11.367 -21.312 1 97.81 85 ASN A O 1
ATOM 642 N N . LEU A 1 86 ? -2.826 -9.875 -20.406 1 98.31 86 LEU A N 1
ATOM 643 C CA . LEU A 1 86 ? -3.436 -10.828 -19.484 1 98.31 86 LEU A CA 1
ATOM 644 C C . LEU A 1 86 ? -4.129 -11.953 -20.25 1 98.31 86 LEU A C 1
ATOM 646 O O . LEU A 1 86 ? -4.035 -13.117 -19.859 1 98.31 86 LEU A O 1
ATOM 650 N N . ALA A 1 87 ? -4.758 -11.609 -21.312 1 98.44 87 ALA A N 1
ATOM 651 C CA . ALA A 1 87 ? -5.43 -12.602 -22.156 1 98.44 87 ALA A CA 1
ATOM 652 C C . ALA A 1 87 ? -4.426 -13.578 -22.75 1 98.44 87 ALA A C 1
ATOM 654 O O . ALA A 1 87 ? -4.691 -14.781 -22.828 1 98.44 87 ALA A O 1
ATOM 655 N N . ARG A 1 88 ? -3.309 -13.062 -23.188 1 98.56 88 ARG A N 1
ATOM 656 C CA . ARG A 1 88 ? -2.27 -13.922 -23.75 1 98.56 88 ARG A CA 1
ATOM 657 C C . ARG A 1 88 ? -1.721 -14.875 -22.688 1 98.56 88 ARG A C 1
ATOM 659 O O . ARG A 1 88 ? -1.474 -16.047 -22.984 1 98.56 88 ARG A O 1
ATOM 666 N N . ILE A 1 89 ? -1.536 -14.406 -21.5 1 98.75 89 ILE A N 1
ATOM 667 C CA . ILE A 1 89 ? -1.048 -15.234 -20.406 1 98.75 89 ILE A CA 1
ATOM 668 C C . ILE A 1 89 ? -2.072 -16.328 -20.078 1 98.75 89 ILE A C 1
ATOM 670 O O . ILE A 1 89 ? -1.719 -17.5 -19.922 1 98.75 89 ILE A O 1
ATOM 674 N N . GLN A 1 90 ? -3.328 -15.906 -20.047 1 98.69 90 GLN A N 1
ATOM 675 C CA . GLN A 1 90 ? -4.422 -16.828 -19.766 1 98.69 90 GLN A CA 1
ATOM 676 C C . GLN A 1 90 ? -4.496 -17.922 -20.828 1 98.69 90 GLN A C 1
ATOM 678 O O . GLN A 1 90 ? -4.668 -19.109 -20.516 1 98.69 90 GLN A O 1
ATOM 683 N N . SER A 1 91 ? -4.367 -17.531 -22.078 1 98.69 91 SER A N 1
ATOM 684 C CA . SER A 1 91 ? -4.422 -18.469 -23.188 1 98.69 91 SER A CA 1
ATOM 685 C C . SER A 1 91 ? -3.266 -19.469 -23.125 1 98.69 91 SER A C 1
ATOM 687 O O . SER A 1 91 ? -3.449 -20.656 -23.375 1 98.69 91 SER A O 1
ATOM 689 N N . ALA A 1 92 ? -2.148 -18.969 -22.812 1 98.75 92 ALA A N 1
ATOM 690 C CA . ALA A 1 92 ? -0.98 -19.844 -22.672 1 98.75 92 ALA A CA 1
ATOM 691 C C . ALA A 1 92 ? -1.188 -20.875 -21.578 1 98.75 92 ALA A C 1
ATOM 693 O O . ALA A 1 92 ? -0.865 -22.047 -21.766 1 98.75 92 ALA A O 1
ATOM 694 N N . ALA A 1 93 ? -1.697 -20.438 -20.453 1 98.75 93 ALA A N 1
ATOM 695 C CA . ALA A 1 93 ? -1.979 -21.359 -19.359 1 98.75 93 ALA A CA 1
ATOM 696 C C . ALA A 1 93 ? -3.027 -22.391 -19.75 1 98.75 93 ALA A C 1
ATOM 698 O O . ALA A 1 93 ? -2.893 -23.578 -19.438 1 98.75 93 ALA A O 1
ATOM 699 N N . ALA A 1 94 ? -4.043 -21.938 -20.469 1 98.31 94 ALA A N 1
ATOM 700 C CA . ALA A 1 94 ? -5.105 -22.828 -20.922 1 98.31 94 ALA A CA 1
ATOM 701 C C . ALA A 1 94 ? -4.566 -23.891 -21.875 1 98.31 94 ALA A C 1
ATOM 703 O O . ALA A 1 94 ? -4.945 -25.062 -21.797 1 98.31 94 ALA A O 1
ATOM 704 N N . ASP A 1 95 ? -3.734 -23.453 -22.766 1 98.38 95 ASP A N 1
ATOM 705 C CA . ASP A 1 95 ? -3.133 -24.375 -23.719 1 98.38 95 ASP A CA 1
ATOM 706 C C . ASP A 1 95 ? -2.318 -25.453 -23 1 98.38 95 ASP A C 1
ATOM 708 O O . ASP A 1 95 ? -2.381 -26.625 -23.359 1 98.38 95 ASP A O 1
ATOM 712 N N . LEU A 1 96 ? -1.6 -25.047 -22.016 1 98.5 96 LEU A N 1
ATOM 713 C CA . LEU A 1 96 ? -0.783 -26 -21.266 1 98.5 96 LEU A CA 1
ATOM 714 C C . LEU A 1 96 ? -1.659 -26.969 -20.469 1 98.5 96 LEU A C 1
ATOM 716 O O . LEU A 1 96 ? -1.316 -28.141 -20.312 1 98.5 96 LEU A O 1
ATOM 720 N N . ARG A 1 97 ? -2.801 -26.516 -19.906 1 97.75 97 ARG A N 1
ATOM 721 C CA . ARG A 1 97 ? -3.748 -27.391 -19.234 1 97.75 97 ARG A CA 1
ATOM 722 C C . ARG A 1 97 ? -4.332 -28.406 -20.203 1 97.75 97 ARG A C 1
ATOM 724 O O . ARG A 1 97 ? -4.492 -29.578 -19.859 1 97.75 97 ARG A O 1
ATOM 731 N N . TYR A 1 98 ? -4.582 -27.922 -21.391 1 96.94 98 TYR A N 1
ATOM 732 C CA . TYR A 1 98 ? -5.117 -28.812 -22.422 1 96.94 98 TYR A CA 1
ATOM 733 C C . TYR A 1 98 ? -4.109 -29.891 -22.781 1 96.94 98 TYR A C 1
ATOM 735 O O . TYR A 1 98 ? -4.465 -31.078 -22.906 1 96.94 98 TYR A O 1
ATOM 743 N N . GLU A 1 99 ? -2.885 -29.484 -22.922 1 96.56 99 GLU A N 1
ATOM 744 C CA . GLU A 1 99 ? -1.825 -30.438 -23.25 1 96.56 99 GLU A CA 1
ATOM 745 C C . GLU A 1 99 ? -1.642 -31.453 -22.125 1 96.56 99 GLU A C 1
ATOM 747 O O . GLU A 1 99 ? -1.419 -32.625 -22.391 1 96.56 99 GLU A O 1
ATOM 752 N N . ALA A 1 100 ? -1.701 -31.016 -20.906 1 95.62 100 ALA A N 1
ATOM 753 C CA . ALA A 1 100 ? -1.604 -31.922 -19.75 1 95.62 100 ALA A CA 1
ATOM 754 C C . ALA A 1 100 ? -2.717 -32.969 -19.781 1 95.62 100 ALA A C 1
ATOM 756 O O . ALA A 1 100 ? -2.465 -34.156 -19.594 1 95.62 100 ALA A O 1
ATOM 757 N N . ALA A 1 101 ? -3.932 -32.5 -20.078 1 93.69 101 ALA A N 1
ATOM 758 C CA . ALA A 1 101 ? -5.082 -33.406 -20.156 1 93.69 101 ALA A CA 1
ATOM 759 C C . ALA A 1 101 ? -4.914 -34.438 -21.281 1 93.69 101 ALA A C 1
ATOM 761 O O . ALA A 1 101 ? -5.238 -35.594 -21.109 1 93.69 101 ALA A O 1
ATOM 762 N N . ARG A 1 102 ? -4.406 -34.062 -22.359 1 95.62 102 ARG A N 1
ATOM 763 C CA . ARG A 1 102 ? -4.18 -34.938 -23.5 1 95.62 102 ARG A CA 1
ATOM 764 C C . ARG A 1 102 ? -3.176 -36.031 -23.156 1 95.62 102 ARG A C 1
ATOM 766 O O . ARG A 1 102 ? -3.299 -37.156 -23.625 1 95.62 102 ARG A O 1
ATOM 773 N N . SER A 1 103 ? -2.27 -35.688 -22.344 1 93.56 103 SER A N 1
ATOM 774 C CA . SER A 1 103 ? -1.242 -36.625 -21.922 1 93.56 103 SER A CA 1
ATOM 775 C C . SER A 1 103 ? -1.679 -37.406 -20.688 1 93.56 103 SER A C 1
ATOM 777 O O . SER A 1 103 ? -0.849 -38 -20 1 93.56 103 SER A O 1
ATOM 779 N N . ARG A 1 104 ? -2.898 -37.281 -20.203 1 93.88 104 ARG A N 1
ATOM 780 C CA . ARG A 1 104 ? -3.535 -37.969 -19.094 1 93.88 104 ARG A CA 1
ATOM 781 C C . ARG A 1 104 ? -2.871 -37.594 -17.766 1 93.88 104 ARG A C 1
ATOM 783 O O . ARG A 1 104 ? -2.729 -38.438 -16.891 1 93.88 104 ARG A O 1
ATOM 790 N N . ARG A 1 105 ? -2.367 -36.312 -17.75 1 93.12 105 ARG A N 1
ATOM 791 C CA . ARG A 1 105 ? -1.853 -35.75 -16.5 1 93.12 105 ARG A CA 1
ATOM 792 C C . ARG A 1 105 ? -2.812 -34.719 -15.93 1 93.12 105 ARG A C 1
ATOM 794 O O . ARG A 1 105 ? -3.41 -33.938 -16.672 1 93.12 105 ARG A O 1
ATOM 801 N N . THR A 1 106 ? -2.943 -34.812 -14.719 1 93.12 106 THR A N 1
ATOM 802 C CA . THR A 1 106 ? -3.75 -33.812 -14.016 1 93.12 106 THR A CA 1
ATOM 803 C C . THR A 1 106 ? -2.861 -32.781 -13.328 1 93.12 106 THR A C 1
ATOM 805 O O . THR A 1 106 ? -1.896 -33.125 -12.648 1 93.12 106 THR A O 1
ATOM 808 N N . ILE A 1 107 ? -3.172 -31.531 -13.492 1 97.69 107 ILE A N 1
ATOM 809 C CA . ILE A 1 107 ? -2.447 -30.484 -12.789 1 97.69 107 ILE A CA 1
ATOM 810 C C . ILE A 1 107 ? -2.809 -30.516 -11.305 1 97.69 107 ILE A C 1
ATOM 812 O O . ILE A 1 107 ? -3.961 -30.281 -10.938 1 97.69 107 ILE A O 1
ATOM 816 N N . THR A 1 108 ? -1.826 -30.766 -10.5 1 97.69 108 THR A N 1
ATOM 817 C CA . THR A 1 108 ? -2.094 -30.906 -9.078 1 97.69 108 THR A CA 1
ATOM 818 C C . THR A 1 108 ? -1.821 -29.609 -8.336 1 97.69 108 THR A C 1
ATOM 820 O O . THR A 1 108 ? -2.268 -29.422 -7.203 1 97.69 108 THR A O 1
ATOM 823 N N . LYS A 1 109 ? -1.058 -28.688 -8.93 1 98.5 109 LYS A N 1
ATOM 824 C CA . LYS A 1 109 ? -0.715 -27.406 -8.312 1 98.5 109 LYS A CA 1
ATOM 825 C C . LYS A 1 109 ? -0.579 -26.312 -9.367 1 98.5 109 LYS A C 1
ATOM 827 O O . LYS A 1 109 ? 0.022 -26.531 -10.422 1 98.5 109 LYS A O 1
ATOM 832 N N . SER A 1 110 ? -1.244 -25.203 -9.164 1 98.88 110 SER A N 1
ATOM 833 C CA . SER A 1 110 ? -1.078 -24 -9.961 1 98.88 110 SER A CA 1
ATOM 834 C C . SER A 1 110 ? -0.411 -22.891 -9.156 1 98.88 110 SER A C 1
ATOM 836 O O . SER A 1 110 ? -0.835 -22.578 -8.039 1 98.88 110 SER A O 1
ATOM 838 N N . VAL A 1 111 ? 0.669 -22.297 -9.703 1 98.94 111 VAL A N 1
ATOM 839 C CA . VAL A 1 111 ? 1.45 -21.312 -8.961 1 98.94 111 VAL A CA 1
ATOM 840 C C . VAL A 1 111 ? 1.62 -20.047 -9.797 1 98.94 111 VAL A C 1
ATOM 842 O O . VAL A 1 111 ? 1.979 -20.109 -10.977 1 98.94 111 VAL A O 1
ATOM 845 N N . LEU A 1 112 ? 1.293 -18.922 -9.266 1 98.94 112 LEU A N 1
ATOM 846 C CA . LEU A 1 112 ? 1.665 -17.625 -9.812 1 98.94 112 LEU A CA 1
ATOM 847 C C . LEU A 1 112 ? 2.781 -16.984 -8.984 1 98.94 112 LEU A C 1
ATOM 849 O O . LEU A 1 112 ? 2.639 -16.812 -7.777 1 98.94 112 LEU A O 1
ATOM 853 N N . VAL A 1 113 ? 3.887 -16.719 -9.602 1 98.88 113 VAL A N 1
ATOM 854 C CA . VAL A 1 113 ? 4.984 -16 -8.953 1 98.88 113 VAL A CA 1
ATOM 855 C C . VAL A 1 113 ? 5.062 -14.578 -9.484 1 98.88 113 VAL A C 1
ATOM 857 O O . VAL A 1 113 ? 5.547 -14.352 -10.602 1 98.88 113 VAL A O 1
ATOM 860 N N . ASN A 1 114 ? 4.586 -13.664 -8.695 1 98.44 114 ASN A N 1
ATOM 861 C CA . ASN A 1 114 ? 4.742 -12.242 -8.992 1 98.44 114 ASN A CA 1
ATOM 862 C C . ASN A 1 114 ? 6.133 -11.742 -8.625 1 98.44 114 ASN A C 1
ATOM 864 O O . ASN A 1 114 ? 6.363 -11.305 -7.496 1 98.44 114 ASN A O 1
ATOM 868 N N . ASN A 1 115 ? 6.953 -11.703 -9.609 1 97.81 115 ASN A N 1
ATOM 869 C CA . ASN A 1 115 ? 8.359 -11.383 -9.359 1 97.81 115 ASN A CA 1
ATOM 870 C C . ASN A 1 115 ? 8.734 -10.016 -9.93 1 97.81 115 ASN A C 1
ATOM 872 O O . ASN A 1 115 ? 9.609 -9.336 -9.398 1 97.81 115 ASN A O 1
ATOM 876 N N . ALA A 1 116 ? 8.008 -9.602 -11 1 95.44 116 ALA A N 1
ATOM 877 C CA . ALA A 1 116 ? 8.336 -8.328 -11.641 1 95.44 116 ALA A CA 1
ATOM 878 C C . ALA A 1 116 ? 8.133 -7.16 -10.68 1 95.44 116 ALA A C 1
ATOM 880 O O . ALA A 1 116 ? 7.16 -7.137 -9.922 1 95.44 116 ALA A O 1
ATOM 881 N N . GLY A 1 117 ? 9.031 -6.242 -10.68 1 94.19 117 GLY A N 1
ATOM 882 C CA . GLY A 1 117 ? 8.938 -5.027 -9.883 1 94.19 117 GLY A CA 1
ATOM 883 C C . GLY A 1 117 ? 10.094 -4.07 -10.117 1 94.19 117 GLY A C 1
ATOM 884 O O . GLY A 1 117 ? 11.055 -4.406 -10.812 1 94.19 117 GLY A O 1
ATOM 885 N N . SER A 1 118 ? 9.961 -2.893 -9.633 1 95.56 118 SER A N 1
ATOM 886 C CA . SER A 1 118 ? 10.992 -1.872 -9.75 1 95.56 118 SER A CA 1
ATOM 887 C C . SER A 1 118 ? 11.25 -1.19 -8.414 1 95.56 118 SER A C 1
ATOM 889 O O . SER A 1 118 ? 10.43 -1.274 -7.5 1 95.56 118 SER A O 1
ATOM 891 N N . LEU A 1 119 ? 12.367 -0.573 -8.305 1 96.62 119 LEU A N 1
ATOM 892 C CA . LEU A 1 119 ? 12.797 0.091 -7.078 1 96.62 119 LEU A CA 1
ATOM 893 C C . LEU A 1 119 ? 12.133 1.459 -6.945 1 96.62 119 LEU A C 1
ATOM 895 O O . LEU A 1 119 ? 11.961 1.965 -5.832 1 96.62 119 LEU A O 1
ATOM 899 N N . GLY A 1 120 ? 11.688 2.031 -8.07 1 96.5 120 GLY A N 1
ATOM 900 C CA . GLY A 1 120 ? 11.438 3.465 -8.086 1 96.5 120 GLY A CA 1
ATOM 901 C C . GLY A 1 120 ? 12.711 4.285 -7.977 1 96.5 120 GLY A C 1
ATOM 902 O O . GLY A 1 120 ? 13.805 3.793 -8.266 1 96.5 120 GLY A O 1
ATOM 903 N N . ASP A 1 121 ? 12.602 5.586 -7.73 1 97.88 121 ASP A N 1
ATOM 904 C CA . ASP A 1 121 ? 13.758 6.465 -7.598 1 97.88 121 ASP A CA 1
ATOM 905 C C . ASP A 1 121 ? 14.242 6.516 -6.152 1 97.88 121 ASP A C 1
ATOM 907 O O . ASP A 1 121 ? 13.688 7.254 -5.328 1 97.88 121 ASP A O 1
ATOM 911 N N . LEU A 1 122 ? 15.305 5.879 -5.84 1 98.25 122 LEU A N 1
ATOM 912 C CA . LEU A 1 122 ? 15.797 5.719 -4.473 1 98.25 122 LEU A CA 1
ATOM 913 C C . LEU A 1 122 ? 16.625 6.918 -4.051 1 98.25 122 LEU A C 1
ATOM 915 O O . LEU A 1 122 ? 17.047 7.016 -2.891 1 98.25 122 LEU A O 1
ATOM 919 N N . SER A 1 123 ? 16.922 7.777 -5.016 1 98.25 123 SER A N 1
ATOM 920 C CA . SER A 1 123 ? 17.703 8.961 -4.676 1 98.25 123 SER A CA 1
ATOM 921 C C . SER A 1 123 ? 16.828 10.023 -3.996 1 98.25 123 SER A C 1
ATOM 923 O O . SER A 1 123 ? 17.359 10.969 -3.408 1 98.25 123 SER A O 1
ATOM 925 N N . LYS A 1 124 ? 15.531 9.828 -4 1 98.44 124 LYS A N 1
ATOM 926 C CA . LYS A 1 124 ? 14.594 10.852 -3.545 1 98.44 124 LYS A CA 1
ATOM 927 C C . LYS A 1 124 ? 13.977 10.477 -2.205 1 98.44 124 LYS A C 1
ATOM 929 O O . LYS A 1 124 ? 13.711 9.297 -1.946 1 98.44 124 LYS A O 1
ATOM 934 N N . THR A 1 125 ? 13.797 11.492 -1.38 1 98.44 125 THR A N 1
ATOM 935 C CA . THR A 1 125 ? 12.898 11.359 -0.236 1 98.44 125 THR A CA 1
ATOM 936 C C . THR A 1 125 ? 11.453 11.625 -0.647 1 98.44 125 THR A C 1
ATOM 938 O O . THR A 1 125 ? 11.195 12.039 -1.777 1 98.44 125 THR A O 1
ATOM 941 N N . VAL A 1 126 ? 10.492 11.383 0.233 1 98.44 126 VAL A N 1
ATOM 942 C CA . VAL A 1 126 ? 9.07 11.477 -0.098 1 98.44 126 VAL A CA 1
ATOM 943 C C . VAL A 1 126 ? 8.734 12.914 -0.509 1 98.44 126 VAL A C 1
ATOM 945 O O . VAL A 1 126 ? 7.961 13.133 -1.442 1 98.44 126 VAL A O 1
ATOM 948 N N . LYS A 1 127 ? 9.344 13.891 0.162 1 98.19 127 LYS A N 1
ATOM 949 C CA . LYS A 1 127 ? 9 15.281 -0.12 1 98.19 127 LYS A CA 1
ATOM 950 C C . LYS A 1 127 ? 9.461 15.688 -1.517 1 98.19 127 LYS A C 1
ATOM 952 O O . LYS A 1 127 ? 9.062 16.734 -2.027 1 98.19 127 LYS A O 1
ATOM 957 N N . GLU A 1 128 ? 10.266 14.836 -2.164 1 98.31 128 GLU A N 1
ATOM 958 C CA . GLU A 1 128 ? 10.797 15.164 -3.482 1 98.31 128 GLU A CA 1
ATOM 959 C C . GLU A 1 128 ? 9.984 14.492 -4.586 1 98.31 128 GLU A C 1
ATOM 961 O O . GLU A 1 128 ? 10.172 14.781 -5.77 1 98.31 128 GLU A O 1
ATOM 966 N N . PHE A 1 129 ? 9.047 13.633 -4.219 1 98.38 129 PHE A N 1
ATOM 967 C CA . PHE A 1 129 ? 8.273 12.906 -5.227 1 98.38 129 PHE A CA 1
ATOM 968 C C . PHE A 1 129 ? 7.176 13.797 -5.805 1 98.38 129 PHE A C 1
ATOM 970 O O . PHE A 1 129 ? 6.574 14.602 -5.086 1 98.38 129 PHE A O 1
ATOM 977 N N . THR A 1 130 ? 6.906 13.672 -7.082 1 97.94 130 THR A N 1
ATOM 978 C CA . THR A 1 130 ? 5.66 14.141 -7.684 1 97.94 130 THR A CA 1
ATOM 979 C C . THR A 1 130 ? 4.598 13.047 -7.652 1 97.94 130 THR A C 1
ATOM 981 O O . THR A 1 130 ? 4.922 11.859 -7.504 1 97.94 130 THR A O 1
ATOM 984 N N . TRP A 1 131 ? 3.359 13.43 -7.809 1 98.06 131 TRP A N 1
ATOM 985 C CA . TRP A 1 131 ? 2.309 12.414 -7.859 1 98.06 131 TRP A CA 1
ATOM 986 C C . TRP A 1 131 ? 2.438 11.562 -9.117 1 98.06 131 TRP A C 1
ATOM 988 O O . TRP A 1 131 ? 2.07 10.383 -9.109 1 98.06 131 TRP A O 1
ATOM 998 N N . GLN A 1 132 ? 2.982 12.125 -10.156 1 98.19 132 GLN A N 1
ATOM 999 C CA . GLN A 1 132 ? 3.176 11.367 -11.391 1 98.19 132 GLN A CA 1
ATOM 1000 C C . GLN A 1 132 ? 4.164 10.227 -11.188 1 98.19 132 GLN A C 1
ATOM 1002 O O . GLN A 1 132 ? 3.957 9.117 -11.703 1 98.19 132 GLN A O 1
ATOM 1007 N N . GLU A 1 133 ? 5.254 10.5 -10.477 1 98.06 133 GLU A N 1
ATOM 1008 C CA . GLU A 1 133 ? 6.215 9.453 -10.148 1 98.06 133 GLU A CA 1
ATOM 1009 C C . GLU A 1 133 ? 5.566 8.352 -9.312 1 98.06 133 GLU A C 1
ATOM 1011 O O . GLU A 1 133 ? 5.801 7.164 -9.547 1 98.06 133 GLU A O 1
ATOM 1016 N N . ALA A 1 134 ? 4.766 8.781 -8.344 1 98.62 134 ALA A N 1
ATOM 1017 C CA . ALA A 1 134 ? 4.051 7.812 -7.516 1 98.62 134 ALA A CA 1
ATOM 1018 C C . ALA A 1 134 ? 3.105 6.961 -8.352 1 98.62 134 ALA A C 1
ATOM 1020 O O . ALA A 1 134 ? 3.062 5.738 -8.203 1 98.62 134 ALA A O 1
ATOM 1021 N N . ARG A 1 135 ? 2.395 7.605 -9.227 1 98.12 135 ARG A N 1
ATOM 1022 C CA . ARG A 1 135 ? 1.444 6.883 -10.07 1 98.12 135 ARG A CA 1
ATOM 1023 C C . ARG A 1 135 ? 2.156 5.855 -10.945 1 98.12 135 ARG A C 1
ATOM 1025 O O . ARG A 1 135 ? 1.712 4.711 -11.047 1 98.12 135 ARG A O 1
ATOM 1032 N N . SER A 1 136 ? 3.188 6.301 -11.562 1 98.12 136 SER A N 1
ATOM 1033 C CA . SER A 1 136 ? 3.957 5.395 -12.414 1 98.12 136 SER A CA 1
ATOM 1034 C C . SER A 1 136 ? 4.445 4.18 -11.625 1 98.12 136 SER A C 1
ATOM 1036 O O . SER A 1 136 ? 4.371 3.051 -12.109 1 98.12 136 SER A O 1
ATOM 1038 N N . TYR A 1 137 ? 4.91 4.387 -10.461 1 98.56 137 TYR A N 1
ATOM 1039 C CA . TYR A 1 137 ? 5.395 3.293 -9.625 1 98.56 137 TYR A CA 1
ATOM 1040 C C . TYR A 1 137 ? 4.266 2.328 -9.289 1 98.56 137 TYR A C 1
ATOM 1042 O O . TYR A 1 137 ? 4.406 1.113 -9.438 1 98.56 137 TYR A O 1
ATOM 1050 N N . PHE A 1 138 ? 3.15 2.84 -8.859 1 98.69 138 PHE A N 1
ATOM 1051 C CA . PHE A 1 138 ? 2.061 1.991 -8.391 1 98.69 138 PHE A CA 1
ATOM 1052 C C . PHE A 1 138 ? 1.403 1.264 -9.555 1 98.69 138 PHE A C 1
ATOM 1054 O O . PHE A 1 138 ? 0.944 0.13 -9.406 1 98.69 138 PHE A O 1
ATOM 1061 N N . ASP A 1 139 ? 1.357 1.946 -10.711 1 98.38 139 ASP A N 1
ATOM 1062 C CA . ASP A 1 139 ? 0.833 1.285 -11.906 1 98.38 139 ASP A CA 1
ATOM 1063 C C . ASP A 1 139 ? 1.575 -0.021 -12.18 1 98.38 139 ASP A C 1
ATOM 1065 O O . ASP A 1 139 ? 0.954 -1.072 -12.344 1 98.38 139 ASP A O 1
ATOM 1069 N N . PHE A 1 140 ? 2.822 0.031 -12.117 1 98.25 140 PHE A N 1
ATOM 1070 C CA . PHE A 1 140 ? 3.666 -1.107 -12.461 1 98.25 140 PHE A CA 1
ATOM 1071 C C . PHE A 1 140 ? 3.676 -2.131 -11.328 1 98.25 140 PHE A C 1
ATOM 1073 O O . PHE A 1 140 ? 3.498 -3.328 -11.57 1 98.25 140 PHE A O 1
ATOM 1080 N N . ASN A 1 141 ? 3.799 -1.671 -10.125 1 98.44 141 ASN A N 1
ATOM 1081 C CA . ASN A 1 141 ? 4.184 -2.564 -9.039 1 98.44 141 ASN A CA 1
ATOM 1082 C C . ASN A 1 141 ? 2.969 -3.09 -8.281 1 98.44 141 ASN A C 1
ATOM 1084 O O . ASN A 1 141 ? 3.059 -4.09 -7.566 1 98.44 141 ASN A O 1
ATOM 1088 N N . VAL A 1 142 ? 1.837 -2.393 -8.391 1 98.81 142 VAL A N 1
ATOM 1089 C CA . VAL A 1 142 ? 0.695 -2.814 -7.582 1 98.81 142 VAL A CA 1
ATOM 1090 C C . VAL A 1 142 ? -0.509 -3.066 -8.492 1 98.81 142 VAL A C 1
ATOM 1092 O O . VAL A 1 142 ? -1.11 -4.141 -8.445 1 98.81 142 VAL A O 1
ATOM 1095 N N . VAL A 1 143 ? -0.815 -2.121 -9.359 1 98.75 143 VAL A N 1
ATOM 1096 C CA . VAL A 1 143 ? -2.008 -2.205 -10.195 1 98.75 143 VAL A CA 1
ATOM 1097 C C . VAL A 1 143 ? -1.892 -3.398 -11.141 1 98.75 143 VAL A C 1
ATOM 1099 O O . VAL A 1 143 ? -2.832 -4.184 -11.273 1 98.75 143 VAL A O 1
ATOM 1102 N N . SER A 1 144 ? -0.755 -3.539 -11.75 1 98.56 144 SER A N 1
ATOM 1103 C CA . SER A 1 144 ? -0.551 -4.668 -12.648 1 98.56 144 SER A CA 1
ATOM 1104 C C . SER A 1 144 ? -0.633 -5.996 -11.898 1 98.56 144 SER A C 1
ATOM 1106 O O . SER A 1 144 ? -1.127 -6.988 -12.438 1 98.56 144 SER A O 1
ATOM 1108 N N . LEU A 1 145 ? -0.129 -6.043 -10.68 1 98.5 145 LEU A N 1
ATOM 1109 C CA . LEU A 1 145 ? -0.198 -7.246 -9.859 1 98.5 145 LEU A CA 1
ATOM 1110 C C . LEU A 1 145 ? -1.647 -7.621 -9.562 1 98.5 145 LEU A C 1
ATOM 1112 O O . LEU A 1 145 ? -2.002 -8.805 -9.586 1 98.5 145 LEU A O 1
ATOM 1116 N N . VAL A 1 146 ? -2.48 -6.625 -9.266 1 98.81 146 VAL A N 1
ATOM 1117 C CA . VAL A 1 146 ? -3.893 -6.902 -9.023 1 98.81 146 VAL A CA 1
ATOM 1118 C C . VAL A 1 146 ? -4.5 -7.574 -10.258 1 98.81 146 VAL A C 1
ATOM 1120 O O . VAL A 1 146 ? -5.223 -8.57 -10.133 1 98.81 146 VAL A O 1
ATOM 1123 N N . GLY A 1 147 ? -4.199 -7.035 -11.414 1 98.56 147 GLY A N 1
ATOM 1124 C CA . GLY A 1 147 ? -4.688 -7.633 -12.648 1 98.56 147 GLY A CA 1
ATOM 1125 C C . GLY A 1 147 ? -4.238 -9.07 -12.828 1 98.56 147 GLY A C 1
ATOM 1126 O O . GLY A 1 147 ? -5.039 -9.938 -13.188 1 98.56 147 GLY A O 1
ATOM 1127 N N . LEU A 1 148 ? -2.975 -9.336 -12.578 1 98.69 148 LEU A N 1
ATOM 1128 C CA . LEU A 1 148 ? -2.402 -10.664 -12.727 1 98.69 148 LEU A CA 1
ATOM 1129 C C . LEU A 1 148 ? -3.043 -11.641 -11.742 1 98.69 148 LEU A C 1
ATOM 1131 O O . LEU A 1 148 ? -3.418 -12.758 -12.125 1 98.69 148 LEU A O 1
ATOM 1135 N N . CYS A 1 149 ? -3.199 -11.234 -10.508 1 98.88 149 CYS A N 1
ATOM 1136 C CA . CYS A 1 149 ? -3.797 -12.086 -9.484 1 98.88 149 CYS A CA 1
ATOM 1137 C C . CYS A 1 149 ? -5.25 -12.406 -9.82 1 98.88 149 CYS A C 1
ATOM 1139 O O . CYS A 1 149 ? -5.676 -13.555 -9.711 1 98.88 149 CYS A O 1
ATOM 1141 N N . SER A 1 150 ? -5.973 -11.352 -10.219 1 98.81 150 SER A N 1
ATOM 1142 C CA . SER A 1 150 ? -7.375 -11.547 -10.578 1 98.81 150 SER A CA 1
ATOM 1143 C C . SER A 1 150 ? -7.52 -12.531 -11.734 1 98.81 150 SER A C 1
ATOM 1145 O O . SER A 1 150 ? -8.289 -13.492 -11.648 1 98.81 150 SER A O 1
ATOM 1147 N N . MET A 1 151 ? -6.758 -12.312 -12.773 1 98.62 151 MET A N 1
ATOM 1148 C CA . MET A 1 151 ? -6.805 -13.18 -13.945 1 98.62 151 MET A CA 1
ATOM 1149 C C . MET A 1 151 ? -6.445 -14.609 -13.578 1 98.62 151 MET A C 1
ATOM 1151 O O . MET A 1 151 ? -7.16 -15.547 -13.945 1 98.62 151 MET A O 1
ATOM 1155 N N . PHE A 1 152 ? -5.363 -14.789 -12.867 1 98.88 152 PHE A N 1
ATOM 1156 C CA . PHE A 1 152 ? -4.863 -16.109 -12.5 1 98.88 152 PHE A CA 1
ATOM 1157 C C . PHE A 1 152 ? -5.887 -16.859 -11.664 1 98.88 152 PHE A C 1
ATOM 1159 O O . PHE A 1 152 ? -6.168 -18.031 -11.93 1 98.88 152 PHE A O 1
ATOM 1166 N N . LEU A 1 153 ? -6.43 -16.203 -10.617 1 98.88 153 LEU A N 1
ATOM 1167 C CA . LEU A 1 153 ? -7.375 -16.844 -9.711 1 98.88 153 LEU A CA 1
ATOM 1168 C C . LEU A 1 153 ? -8.656 -17.219 -10.445 1 98.88 153 LEU A C 1
ATOM 1170 O O . LEU A 1 153 ? -9.125 -18.359 -10.328 1 98.88 153 LEU A O 1
ATOM 1174 N N . LYS A 1 154 ? -9.172 -16.297 -11.234 1 98.31 154 LYS A N 1
ATOM 1175 C CA . LYS A 1 154 ? -10.398 -16.578 -11.977 1 98.31 154 LYS A CA 1
ATOM 1176 C C . LYS A 1 154 ? -10.203 -17.75 -12.93 1 98.31 154 LYS A C 1
ATOM 1178 O O . LYS A 1 154 ? -10.992 -18.703 -12.93 1 98.31 154 LYS A O 1
ATOM 1183 N N . ASP A 1 155 ? -9.164 -17.688 -13.656 1 98.5 155 ASP A N 1
ATOM 1184 C CA . ASP A 1 155 ? -8.867 -18.719 -14.648 1 98.5 155 ASP A CA 1
ATOM 1185 C C . ASP A 1 155 ? -8.648 -20.078 -13.992 1 98.5 155 ASP A C 1
ATOM 1187 O O . ASP A 1 155 ? -9.227 -21.078 -14.414 1 98.5 155 ASP A O 1
ATOM 1191 N N . THR A 1 156 ? -7.832 -20.156 -12.945 1 98.62 156 THR A N 1
ATOM 1192 C CA . THR A 1 156 ? -7.449 -21.391 -12.297 1 98.62 156 THR A CA 1
ATOM 1193 C C . THR A 1 156 ? -8.648 -22.031 -11.586 1 98.62 156 THR A C 1
ATOM 1195 O O . THR A 1 156 ? -8.891 -23.234 -11.719 1 98.62 156 THR A O 1
ATOM 1198 N N . LEU A 1 157 ? -9.453 -21.188 -10.867 1 98.31 157 LEU A N 1
ATOM 1199 C CA . LEU A 1 157 ? -10.555 -21.719 -10.07 1 98.31 157 LEU A CA 1
ATOM 1200 C C . LEU A 1 157 ? -11.711 -22.156 -10.961 1 98.31 157 LEU A C 1
ATOM 1202 O O . LEU A 1 157 ? -12.461 -23.062 -10.609 1 98.31 157 LEU A O 1
ATOM 1206 N N . GLU A 1 158 ? -11.766 -21.484 -12.133 1 98 158 GLU A N 1
ATOM 1207 C CA . GLU A 1 158 ? -12.766 -21.922 -13.102 1 98 158 GLU A CA 1
ATOM 1208 C C . GLU A 1 158 ? -12.352 -23.234 -13.766 1 98 158 GLU A C 1
ATOM 1210 O O . GLU A 1 158 ? -13.18 -24.125 -13.953 1 98 158 GLU A O 1
ATOM 1215 N N . ALA A 1 159 ? -11.094 -23.391 -14.102 1 98.12 159 ALA A N 1
ATOM 1216 C CA . ALA A 1 159 ? -10.586 -24.547 -14.82 1 98.12 159 ALA A CA 1
ATOM 1217 C C . ALA A 1 159 ? -10.492 -25.766 -13.906 1 98.12 159 ALA A C 1
ATOM 1219 O O . ALA A 1 159 ? -10.672 -26.906 -14.352 1 98.12 159 ALA A O 1
ATOM 1220 N N . LEU A 1 160 ? -10.188 -25.547 -12.641 1 97.69 160 LEU A N 1
ATOM 1221 C CA . LEU A 1 160 ? -9.961 -26.609 -11.672 1 97.69 160 LEU A CA 1
ATOM 1222 C C . LEU A 1 160 ? -10.727 -26.344 -10.383 1 97.69 160 LEU A C 1
ATOM 1224 O O . LEU A 1 160 ? -10.125 -26.203 -9.32 1 97.69 160 LEU A O 1
ATOM 1228 N N . PRO A 1 161 ? -12.047 -26.422 -10.461 1 96.94 161 PRO A N 1
ATOM 1229 C CA . PRO A 1 161 ? -12.852 -26.172 -9.266 1 96.94 161 PRO A CA 1
ATOM 1230 C C . PRO A 1 161 ? -12.68 -27.25 -8.195 1 96.94 161 PRO A C 1
ATOM 1232 O O . PRO A 1 161 ? -12.539 -28.422 -8.523 1 96.94 161 PRO A O 1
ATOM 1235 N N . LYS A 1 162 ? -12.727 -26.844 -6.969 1 95.69 162 LYS A N 1
ATOM 1236 C CA . LYS A 1 162 ? -12.469 -27.719 -5.82 1 95.69 162 LYS A CA 1
ATOM 1237 C C . LYS A 1 162 ? -13.391 -28.938 -5.836 1 95.69 162 LYS A C 1
ATOM 1239 O O . LYS A 1 162 ? -12.977 -30.031 -5.453 1 95.69 162 LYS A O 1
ATOM 1244 N N . GLU A 1 163 ? -14.578 -28.766 -6.234 1 96.31 163 GLU A N 1
ATOM 1245 C CA . GLU A 1 163 ? -15.555 -29.859 -6.246 1 96.31 163 GLU A CA 1
ATOM 1246 C C . GLU A 1 163 ? -15.109 -30.984 -7.176 1 96.31 163 GLU A C 1
ATOM 1248 O O . GLU A 1 163 ? -15.328 -32.156 -6.883 1 96.31 163 GLU A O 1
ATOM 1253 N N . GLN A 1 164 ? -14.523 -30.641 -8.242 1 96.38 164 GLN A N 1
ATOM 1254 C CA . GLN A 1 164 ? -14.094 -31.609 -9.242 1 96.38 164 GLN A CA 1
ATOM 1255 C C . GLN A 1 164 ? -12.648 -32.031 -9 1 96.38 164 GLN A C 1
ATOM 1257 O O . GLN A 1 164 ? -12.273 -33.188 -9.297 1 96.38 164 GLN A O 1
ATOM 1262 N N . TYR A 1 165 ? -11.883 -31.172 -8.469 1 96.56 165 TYR A N 1
ATOM 1263 C CA . TYR A 1 165 ? -10.469 -31.422 -8.211 1 96.56 165 TYR A CA 1
ATOM 1264 C C . TYR A 1 165 ? -10.109 -31.109 -6.766 1 96.56 165 TYR A C 1
ATOM 1266 O O . TYR A 1 165 ? -9.32 -30.188 -6.508 1 96.56 165 TYR A O 1
ATOM 1274 N N . PRO A 1 166 ? -10.516 -31.859 -5.824 1 96 166 PRO A N 1
ATOM 1275 C CA . PRO A 1 166 ? -10.391 -31.531 -4.398 1 96 166 PRO A CA 1
ATOM 1276 C C . PRO A 1 166 ? -8.945 -31.516 -3.924 1 96 166 PRO A C 1
ATOM 1278 O O . PRO A 1 166 ? -8.633 -30.875 -2.91 1 96 166 PRO A O 1
ATOM 1281 N N . GLU A 1 167 ? -8.094 -32.125 -4.656 1 95.5 167 GLU A N 1
ATOM 1282 C CA . GLU A 1 167 ? -6.707 -32.219 -4.203 1 95.5 167 GLU A CA 1
ATOM 1283 C C . GLU A 1 167 ? -5.848 -31.125 -4.855 1 95.5 167 GLU A C 1
ATOM 1285 O O . GLU A 1 167 ? -4.68 -30.953 -4.496 1 95.5 167 GLU A O 1
ATOM 1290 N N . HIS A 1 168 ? -6.387 -30.391 -5.867 1 97.5 168 HIS A N 1
ATOM 1291 C CA . HIS A 1 168 ? -5.645 -29.328 -6.539 1 97.5 168 HIS A CA 1
ATOM 1292 C C . HIS A 1 168 ? -5.344 -28.188 -5.586 1 97.5 168 HIS A C 1
ATOM 1294 O O . HIS A 1 168 ? -6.207 -27.766 -4.809 1 97.5 168 HIS A O 1
ATOM 1300 N N . LYS A 1 169 ? -4.09 -27.688 -5.625 1 98.19 169 LYS A N 1
ATOM 1301 C CA . LYS A 1 169 ? -3.678 -26.547 -4.816 1 98.19 169 LYS A CA 1
ATOM 1302 C C . LYS A 1 169 ? -3.291 -25.359 -5.695 1 98.19 169 LYS A C 1
ATOM 1304 O O . LYS A 1 169 ? -2.686 -25.547 -6.758 1 98.19 169 LYS A O 1
ATOM 1309 N N . THR A 1 170 ? -3.689 -24.234 -5.262 1 98.75 170 THR A N 1
ATOM 1310 C CA . THR A 1 170 ? -3.309 -22.984 -5.914 1 98.75 170 THR A CA 1
ATOM 1311 C C . THR A 1 170 ? -2.463 -22.125 -4.98 1 98.75 170 THR A C 1
ATOM 1313 O O . THR A 1 170 ? -2.803 -21.953 -3.809 1 98.75 170 THR A O 1
ATOM 1316 N N . VAL A 1 171 ? -1.312 -21.625 -5.465 1 98.88 171 VAL A N 1
ATOM 1317 C CA . VAL A 1 171 ? -0.445 -20.781 -4.648 1 98.88 171 VAL A CA 1
ATOM 1318 C C . VAL A 1 171 ? -0.116 -19.5 -5.398 1 98.88 171 VAL A C 1
ATOM 1320 O O . VAL A 1 171 ? 0.229 -19.531 -6.582 1 98.88 171 VAL A O 1
ATOM 1323 N N . VAL A 1 172 ? -0.325 -18.391 -4.766 1 98.94 172 VAL A N 1
ATOM 1324 C CA . VAL A 1 172 ? 0.129 -17.094 -5.262 1 98.94 172 VAL A CA 1
ATOM 1325 C C . VAL A 1 172 ? 1.317 -16.609 -4.438 1 98.94 172 VAL A C 1
ATOM 1327 O O . VAL A 1 172 ? 1.217 -16.469 -3.215 1 98.94 172 VAL A O 1
ATOM 1330 N N . VAL A 1 173 ? 2.434 -16.391 -5.086 1 98.88 173 VAL A N 1
ATOM 1331 C CA . VAL A 1 173 ? 3.635 -15.891 -4.43 1 98.88 173 VAL A CA 1
ATOM 1332 C C . VAL A 1 173 ? 3.918 -14.461 -4.895 1 98.88 173 VAL A C 1
ATOM 1334 O O . VAL A 1 173 ? 3.85 -14.164 -6.09 1 98.88 173 VAL A O 1
ATOM 1337 N N . SER A 1 174 ? 4.137 -13.594 -3.992 1 98.69 174 SER A N 1
ATOM 1338 C CA . SER A 1 174 ? 4.672 -12.266 -4.273 1 98.69 174 SER A CA 1
ATOM 1339 C C . SER A 1 174 ? 6.09 -12.109 -3.734 1 98.69 174 SER A C 1
ATOM 1341 O O . SER A 1 174 ? 6.336 -12.352 -2.551 1 98.69 174 SER A O 1
ATOM 1343 N N . ILE A 1 175 ? 6.984 -11.758 -4.613 1 98.38 175 ILE A N 1
ATOM 1344 C CA . ILE A 1 175 ? 8.32 -11.43 -4.129 1 98.38 175 ILE A CA 1
ATOM 1345 C C . ILE A 1 175 ? 8.289 -10.086 -3.4 1 98.38 175 ILE A C 1
ATOM 1347 O O . ILE A 1 175 ? 8.188 -9.031 -4.035 1 98.38 175 ILE A O 1
ATOM 1351 N N . SER A 1 176 ? 8.383 -10.164 -2.135 1 97.5 176 SER A N 1
ATOM 1352 C CA . SER A 1 176 ? 8.234 -9.031 -1.219 1 97.5 176 SER A CA 1
ATOM 1353 C C . SER A 1 176 ? 9.594 -8.508 -0.764 1 97.5 176 SER A C 1
ATOM 1355 O O . SER A 1 176 ? 10.555 -8.508 -1.535 1 97.5 176 SER A O 1
ATOM 1357 N N . SER A 1 177 ? 9.625 -7.848 0.343 1 96.19 177 SER A N 1
ATOM 1358 C CA . SER A 1 177 ? 10.805 -7.227 0.934 1 96.19 177 SER A CA 1
ATOM 1359 C C . SER A 1 177 ? 10.609 -6.984 2.428 1 96.19 177 SER A C 1
ATOM 1361 O O . SER A 1 177 ? 9.477 -6.918 2.91 1 96.19 177 SER A O 1
ATOM 1363 N N . LEU A 1 178 ? 11.766 -6.934 3.131 1 94.06 178 LEU A N 1
ATOM 1364 C CA . LEU A 1 178 ? 11.703 -6.398 4.484 1 94.06 178 LEU A CA 1
ATOM 1365 C C . LEU A 1 178 ? 11.031 -5.031 4.5 1 94.06 178 LEU A C 1
ATOM 1367 O O . LEU A 1 178 ? 10.367 -4.668 5.473 1 94.06 178 LEU A O 1
ATOM 1371 N N . LEU A 1 179 ? 11.18 -4.309 3.453 1 94 179 LEU A N 1
ATOM 1372 C CA . LEU A 1 179 ? 10.664 -2.947 3.336 1 94 179 LEU A CA 1
ATOM 1373 C C . LEU A 1 179 ? 9.141 -2.938 3.377 1 94 179 LEU A C 1
ATOM 1375 O O . LEU A 1 179 ? 8.531 -1.891 3.604 1 94 179 LEU A O 1
ATOM 1379 N N . ALA A 1 180 ? 8.484 -4.078 3.143 1 96.69 180 ALA A N 1
ATOM 1380 C CA . ALA A 1 180 ? 7.031 -4.172 3.229 1 96.69 180 ALA A CA 1
ATOM 1381 C C . ALA A 1 180 ? 6.559 -4.031 4.672 1 96.69 180 ALA A C 1
ATOM 1383 O O . ALA A 1 180 ? 5.43 -3.604 4.922 1 96.69 180 ALA A O 1
ATOM 1384 N N . VAL A 1 181 ? 7.477 -4.371 5.594 1 95.69 181 VAL A N 1
ATOM 1385 C CA . VAL A 1 181 ? 7.012 -4.449 6.973 1 95.69 181 VAL A CA 1
ATOM 1386 C C . VAL A 1 181 ? 7.863 -3.541 7.855 1 95.69 181 VAL A C 1
ATOM 1388 O O . VAL A 1 181 ? 7.586 -3.385 9.047 1 95.69 181 VAL A O 1
ATOM 1391 N N . GLN A 1 182 ? 8.852 -2.975 7.301 1 95.56 182 GLN A N 1
ATOM 1392 C CA . GLN A 1 182 ? 9.719 -2.041 8.023 1 95.56 182 GLN A CA 1
ATOM 1393 C C . GLN A 1 182 ? 10.109 -0.862 7.137 1 95.56 182 GLN A C 1
ATOM 1395 O O . GLN A 1 182 ? 10.508 -1.049 5.984 1 95.56 182 GLN A O 1
ATOM 1400 N N . ALA A 1 183 ? 10.102 0.36 7.719 1 96.88 183 ALA A N 1
ATOM 1401 C CA . ALA A 1 183 ? 10.414 1.566 6.957 1 96.88 183 ALA A CA 1
ATOM 1402 C C . ALA A 1 183 ? 11.906 1.869 6.988 1 96.88 183 ALA A C 1
ATOM 1404 O O . ALA A 1 183 ? 12.562 1.686 8.016 1 96.88 183 ALA A O 1
ATOM 1405 N N . PHE A 1 184 ? 12.43 2.338 5.855 1 97.19 184 PHE A N 1
ATOM 1406 C CA . PHE A 1 184 ? 13.773 2.881 5.734 1 97.19 184 PHE A CA 1
ATOM 1407 C C . PHE A 1 184 ? 13.773 4.152 4.891 1 97.19 184 PHE A C 1
ATOM 1409 O O . PHE A 1 184 ? 12.984 4.277 3.951 1 97.19 184 PHE A O 1
ATOM 1416 N N . PRO A 1 185 ? 14.656 5.082 5.219 1 97.94 185 PRO A N 1
ATOM 1417 C CA . PRO A 1 185 ? 14.711 6.309 4.422 1 97.94 185 PRO A CA 1
ATOM 1418 C C . PRO A 1 185 ? 15 6.035 2.945 1 97.94 185 PRO A C 1
ATOM 1420 O O . PRO A 1 185 ? 15.734 5.102 2.615 1 97.94 185 PRO A O 1
ATOM 1423 N N . ASN A 1 186 ? 14.391 6.805 2.053 1 98.19 186 ASN A N 1
ATOM 1424 C CA . ASN A 1 186 ? 14.602 6.836 0.608 1 98.19 186 ASN A CA 1
ATOM 1425 C C . ASN A 1 186 ? 13.867 5.688 -0.084 1 98.19 186 ASN A C 1
ATOM 1427 O O . ASN A 1 186 ? 13.906 5.57 -1.31 1 98.19 186 ASN A O 1
ATOM 1431 N N . TRP A 1 187 ? 13.125 4.879 0.706 1 98.25 187 TRP A N 1
ATOM 1432 C CA . TRP A 1 187 ? 12.406 3.74 0.141 1 98.25 187 TRP A CA 1
ATOM 1433 C C . TRP A 1 187 ? 10.906 4.008 0.103 1 98.25 187 TRP A C 1
ATOM 1435 O O . TRP A 1 187 ? 10.102 3.074 0.147 1 98.25 187 TRP A O 1
ATOM 1445 N N . GLY A 1 188 ? 10.492 5.211 0.055 1 98.5 188 GLY A N 1
ATOM 1446 C CA . GLY A 1 188 ? 9.117 5.621 0.253 1 98.5 188 GLY A CA 1
ATOM 1447 C C . GLY A 1 188 ? 8.133 4.871 -0.629 1 98.5 188 GLY A C 1
ATOM 1448 O O . GLY A 1 188 ? 7.273 4.145 -0.129 1 98.5 188 GLY A O 1
ATOM 1449 N N . LEU A 1 189 ? 8.266 4.992 -1.971 1 98.69 189 LEU A N 1
ATOM 1450 C CA . LEU A 1 189 ? 7.32 4.355 -2.883 1 98.69 189 LEU A CA 1
ATOM 1451 C C . LEU A 1 189 ? 7.516 2.842 -2.898 1 98.69 189 LEU A C 1
ATOM 1453 O O . LEU A 1 189 ? 6.543 2.086 -2.947 1 98.69 189 LEU A O 1
ATOM 1457 N N . TYR A 1 190 ? 8.766 2.373 -2.801 1 98.5 190 TYR A N 1
ATOM 1458 C CA . TYR A 1 190 ? 9.07 0.947 -2.795 1 98.5 190 TYR A CA 1
ATOM 1459 C C . TYR A 1 190 ? 8.445 0.259 -1.588 1 98.5 190 TYR A C 1
ATOM 1461 O O . TYR A 1 190 ? 7.742 -0.743 -1.732 1 98.5 190 TYR A O 1
ATOM 1469 N N . ALA A 1 191 ? 8.656 0.865 -0.422 1 98.69 191 ALA A N 1
ATOM 1470 C CA . ALA A 1 191 ? 8.109 0.302 0.811 1 98.69 191 ALA A CA 1
ATOM 1471 C C . ALA A 1 191 ? 6.582 0.321 0.795 1 98.69 191 ALA A C 1
ATOM 1473 O O . ALA A 1 191 ? 5.941 -0.662 1.171 1 98.69 191 ALA A O 1
ATOM 1474 N N . ALA A 1 192 ? 6.039 1.407 0.363 1 98.81 192 ALA A N 1
ATOM 1475 C CA . ALA A 1 192 ? 4.586 1.525 0.279 1 98.81 192 ALA A CA 1
ATOM 1476 C C . ALA A 1 192 ? 4.004 0.478 -0.666 1 98.81 192 ALA A C 1
ATOM 1478 O O . ALA A 1 192 ? 2.996 -0.161 -0.35 1 98.81 192 ALA A O 1
ATOM 1479 N N . GLY A 1 193 ? 4.605 0.323 -1.831 1 98.75 193 GLY A N 1
ATOM 1480 C CA . GLY A 1 193 ? 4.145 -0.663 -2.797 1 98.75 193 GLY A CA 1
ATOM 1481 C C . GLY A 1 193 ? 4.23 -2.088 -2.281 1 98.75 193 GLY A C 1
ATOM 1482 O O . GLY A 1 193 ? 3.299 -2.875 -2.461 1 98.75 193 GLY A O 1
ATOM 1483 N N . LYS A 1 194 ? 5.328 -2.404 -1.663 1 98.81 194 LYS A N 1
ATOM 1484 C CA . LYS A 1 194 ? 5.504 -3.752 -1.131 1 98.81 194 LYS A CA 1
ATOM 1485 C C . LYS A 1 194 ? 4.527 -4.02 0.011 1 98.81 194 LYS A C 1
ATOM 1487 O O . LYS A 1 194 ? 4.023 -5.137 0.154 1 98.81 194 LYS A O 1
ATOM 1492 N N . ALA A 1 195 ? 4.242 -3.025 0.82 1 98.81 195 ALA A N 1
ATOM 1493 C CA . ALA A 1 195 ? 3.238 -3.17 1.872 1 98.81 195 ALA A CA 1
ATOM 1494 C C . ALA A 1 195 ? 1.857 -3.436 1.279 1 98.81 195 ALA A C 1
ATOM 1496 O O . ALA A 1 195 ? 1.107 -4.273 1.787 1 98.81 195 ALA A O 1
ATOM 1497 N N . ALA A 1 196 ? 1.539 -2.705 0.27 1 98.88 196 ALA A N 1
ATOM 1498 C CA . ALA A 1 196 ? 0.256 -2.889 -0.405 1 98.88 196 ALA A CA 1
ATOM 1499 C C . ALA A 1 196 ? 0.119 -4.309 -0.946 1 98.88 196 ALA A C 1
ATOM 1501 O O . ALA A 1 196 ? -0.919 -4.949 -0.77 1 98.88 196 ALA A O 1
ATOM 1502 N N . ARG A 1 197 ? 1.153 -4.809 -1.604 1 98.81 197 ARG A N 1
ATOM 1503 C CA . ARG A 1 197 ? 1.142 -6.152 -2.17 1 98.81 197 ARG A CA 1
ATOM 1504 C C . ARG A 1 197 ? 0.944 -7.203 -1.08 1 98.81 197 ARG A C 1
ATOM 1506 O O . ARG A 1 197 ? 0.135 -8.117 -1.234 1 98.81 197 ARG A O 1
ATOM 1513 N N . ASP A 1 198 ? 1.723 -7.07 0.013 1 98.81 198 ASP A N 1
ATOM 1514 C CA . ASP A 1 198 ? 1.625 -8.023 1.11 1 98.81 198 ASP A CA 1
ATOM 1515 C C . ASP A 1 198 ? 0.2 -8.094 1.654 1 98.81 198 ASP A C 1
ATOM 1517 O O . ASP A 1 198 ? -0.33 -9.188 1.887 1 98.81 198 ASP A O 1
ATOM 1521 N N . ARG A 1 199 ? -0.376 -6.895 1.833 1 98.81 199 ARG A N 1
ATOM 1522 C CA . ARG A 1 199 ? -1.716 -6.832 2.41 1 98.81 199 ARG A CA 1
ATOM 1523 C C . ARG A 1 199 ? -2.75 -7.426 1.461 1 98.81 199 ARG A C 1
ATOM 1525 O O . ARG A 1 199 ? -3.662 -8.13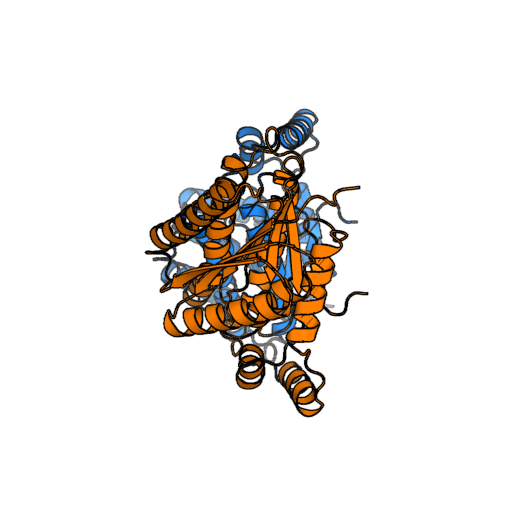3 1.894 1 98.81 199 ARG A O 1
ATOM 1532 N N . LEU A 1 200 ? -2.59 -7.172 0.193 1 98.81 200 LEU A N 1
ATOM 1533 C CA . LEU A 1 200 ? -3.5 -7.715 -0.809 1 98.81 200 LEU A CA 1
ATOM 1534 C C . LEU A 1 200 ? -3.488 -9.242 -0.781 1 98.81 200 LEU A C 1
ATOM 1536 O O . LEU A 1 200 ? -4.547 -9.875 -0.818 1 98.81 200 LEU A O 1
ATOM 1540 N N . LEU A 1 201 ? -2.322 -9.82 -0.718 1 98.81 201 LEU A N 1
ATOM 1541 C CA . LEU A 1 201 ? -2.223 -11.281 -0.686 1 98.81 201 LEU A CA 1
ATOM 1542 C C . LEU A 1 201 ? -2.846 -11.836 0.588 1 98.81 201 LEU A C 1
ATOM 1544 O O . LEU A 1 201 ? -3.408 -12.938 0.579 1 98.81 201 LEU A O 1
ATOM 1548 N N . GLY A 1 202 ? -2.666 -11.094 1.707 1 98.81 202 GLY A N 1
ATOM 1549 C CA . GLY A 1 202 ? -3.357 -11.5 2.918 1 98.81 202 GLY A CA 1
ATOM 1550 C C . GLY A 1 202 ? -4.863 -11.594 2.742 1 98.81 202 GLY A C 1
ATOM 1551 O O . GLY A 1 202 ? -5.496 -12.523 3.254 1 98.81 202 GLY A O 1
ATOM 1552 N N . VAL A 1 203 ? -5.426 -10.656 2.021 1 98.88 203 VAL A N 1
ATOM 1553 C CA . VAL A 1 203 ? -6.867 -10.656 1.779 1 98.88 203 VAL A CA 1
ATOM 1554 C C . VAL A 1 203 ? -7.246 -11.828 0.883 1 98.88 203 VAL A C 1
ATOM 1556 O O . VAL A 1 203 ? -8.219 -12.531 1.151 1 98.88 203 VAL A O 1
ATOM 1559 N N . ILE A 1 204 ? -6.484 -12.102 -0.175 1 98.88 204 ILE A N 1
ATOM 1560 C CA . ILE A 1 204 ? -6.734 -13.211 -1.082 1 98.88 204 ILE A CA 1
ATOM 1561 C C . ILE A 1 204 ? -6.746 -14.523 -0.299 1 98.88 204 ILE A C 1
ATOM 1563 O O . ILE A 1 204 ? -7.613 -15.375 -0.517 1 98.88 204 ILE A O 1
ATOM 1567 N N . ALA A 1 205 ? -5.773 -14.672 0.614 1 98.81 205 ALA A N 1
ATOM 1568 C CA . ALA A 1 205 ? -5.664 -15.883 1.426 1 98.81 205 ALA A CA 1
ATOM 1569 C C . ALA A 1 205 ? -6.977 -16.172 2.143 1 98.81 205 ALA A C 1
ATOM 1571 O O . ALA A 1 205 ? -7.418 -17.328 2.193 1 98.81 205 ALA A O 1
ATOM 1572 N N . LEU A 1 206 ? -7.605 -15.141 2.67 1 98.56 206 LEU A N 1
ATOM 1573 C CA . LEU A 1 206 ? -8.852 -15.305 3.404 1 98.56 206 LEU A CA 1
ATOM 1574 C C . LEU A 1 206 ? -10.016 -15.547 2.449 1 98.56 206 LEU A C 1
ATOM 1576 O O . LEU A 1 206 ? -10.844 -16.438 2.684 1 98.56 206 LEU A O 1
ATOM 1580 N N . GLU A 1 207 ? -10.062 -14.859 1.342 1 98.62 207 GLU A N 1
ATOM 1581 C CA . GLU A 1 207 ? -11.164 -14.93 0.389 1 98.62 207 GLU A CA 1
ATOM 1582 C C . GLU A 1 207 ? -11.242 -16.312 -0.266 1 98.62 207 GLU A C 1
ATOM 1584 O O . GLU A 1 207 ? -12.336 -16.797 -0.578 1 98.62 207 GLU A O 1
ATOM 1589 N N . GLU A 1 208 ? -10.062 -16.891 -0.447 1 98.44 208 GLU A N 1
ATOM 1590 C CA . GLU A 1 208 ? -10.023 -18.109 -1.254 1 98.44 208 GLU A CA 1
ATOM 1591 C C . GLU A 1 208 ? -9.609 -19.312 -0.414 1 98.44 208 GLU A C 1
ATOM 1593 O O . GLU A 1 208 ? -9.219 -20.344 -0.957 1 98.44 208 GLU A O 1
ATOM 1598 N N . ALA A 1 209 ? -9.695 -19.172 0.894 1 97.12 209 ALA A N 1
ATOM 1599 C CA . ALA A 1 209 ? -9.297 -20.25 1.8 1 97.12 209 ALA A CA 1
ATOM 1600 C C . ALA A 1 209 ? -10.07 -21.531 1.504 1 97.12 209 ALA A C 1
ATOM 1602 O O . ALA A 1 209 ? -9.5 -22.625 1.532 1 97.12 209 ALA A O 1
ATOM 1603 N N . ALA A 1 210 ? -11.305 -21.453 1.126 1 96.88 210 ALA A N 1
ATOM 1604 C CA . ALA A 1 210 ? -12.172 -22.609 0.904 1 96.88 210 ALA A CA 1
ATOM 1605 C C . ALA A 1 210 ? -11.883 -23.266 -0.442 1 96.88 210 ALA A C 1
ATOM 1607 O O . ALA A 1 210 ? -12.328 -24.391 -0.703 1 96.88 210 ALA A O 1
ATOM 1608 N N . ASN A 1 211 ? -11.117 -22.609 -1.271 1 97.81 211 ASN A N 1
ATOM 1609 C CA . ASN A 1 211 ? -10.82 -23.125 -2.605 1 97.81 211 ASN A CA 1
ATOM 1610 C C . ASN A 1 211 ? -9.391 -23.641 -2.695 1 97.81 211 ASN A C 1
ATOM 1612 O O . ASN A 1 211 ? -8.812 -23.703 -3.783 1 97.81 211 ASN A O 1
ATOM 1616 N N . ASN A 1 212 ? -8.766 -23.953 -1.567 1 97.56 212 ASN A N 1
ATOM 1617 C CA . ASN A 1 212 ? -7.414 -24.5 -1.492 1 97.56 212 ASN A CA 1
ATOM 1618 C C . ASN A 1 212 ? -6.391 -23.531 -2.09 1 97.56 212 ASN A C 1
ATOM 1620 O O . ASN A 1 212 ? -5.5 -23.953 -2.83 1 97.56 212 ASN A O 1
ATOM 1624 N N . VAL A 1 213 ? -6.57 -22.25 -1.877 1 98.69 213 VAL A N 1
ATOM 1625 C CA . VAL A 1 213 ? -5.617 -21.234 -2.301 1 98.69 213 VAL A CA 1
ATOM 1626 C C . VAL A 1 213 ? -4.777 -20.781 -1.109 1 98.69 213 VAL A C 1
ATOM 1628 O O . VAL A 1 213 ? -5.312 -20.5 -0.035 1 98.69 213 VAL A O 1
ATOM 1631 N N . LYS A 1 214 ? -3.473 -20.797 -1.273 1 98.75 214 LYS A N 1
ATOM 1632 C CA . LYS A 1 214 ? -2.561 -20.156 -0.323 1 98.75 214 LYS A CA 1
ATOM 1633 C C . LYS A 1 214 ? -1.764 -19.047 -0.985 1 98.75 214 LYS A C 1
ATOM 1635 O O . LYS A 1 214 ? -1.557 -19.062 -2.201 1 98.75 214 LYS A O 1
ATOM 1640 N N . THR A 1 215 ? -1.453 -18.078 -0.234 1 98.88 215 THR A N 1
ATOM 1641 C CA . THR A 1 215 ? -0.601 -17 -0.705 1 98.88 215 THR A CA 1
ATOM 1642 C C . THR A 1 215 ? 0.631 -16.844 0.184 1 98.88 215 THR A C 1
ATOM 1644 O O . THR A 1 215 ? 0.578 -17.141 1.38 1 98.88 215 THR A O 1
ATOM 1647 N N . LEU A 1 216 ? 1.748 -16.406 -0.401 1 98.81 216 LEU A N 1
ATOM 1648 C CA . LEU A 1 216 ? 2.994 -16.219 0.334 1 98.81 216 LEU A CA 1
ATOM 1649 C C . LEU A 1 216 ? 3.695 -14.945 -0.113 1 98.81 216 LEU A C 1
ATOM 1651 O O . LEU A 1 216 ? 3.932 -14.742 -1.308 1 98.81 216 LEU A O 1
ATOM 1655 N N . ASN A 1 217 ? 3.912 -14.07 0.814 1 98.75 217 ASN A N 1
ATOM 1656 C CA . ASN A 1 217 ? 4.828 -12.953 0.615 1 98.75 217 ASN A CA 1
ATOM 1657 C C . ASN A 1 217 ? 6.258 -13.328 1.003 1 98.75 217 ASN A C 1
ATOM 1659 O O . ASN A 1 217 ? 6.57 -13.453 2.188 1 98.75 217 ASN A O 1
ATOM 1663 N N . TYR A 1 218 ? 7.137 -13.484 0.017 1 98.81 218 TYR A N 1
ATOM 1664 C CA . TYR A 1 218 ? 8.492 -13.953 0.282 1 98.81 218 TYR A CA 1
ATOM 1665 C C . TYR A 1 218 ? 9.5 -12.828 0.107 1 98.81 218 TYR A C 1
ATOM 1667 O O . TYR A 1 218 ? 9.602 -12.234 -0.969 1 98.81 218 TYR A O 1
ATOM 1675 N N . ALA A 1 219 ? 10.227 -12.469 1.154 1 98.62 219 ALA A N 1
ATOM 1676 C CA . ALA A 1 219 ? 11.312 -11.484 1.113 1 98.62 219 ALA A CA 1
ATOM 1677 C C . ALA A 1 219 ? 12.656 -12.164 0.888 1 98.62 219 ALA A C 1
ATOM 1679 O O . ALA A 1 219 ? 13.234 -12.742 1.814 1 98.62 219 ALA A O 1
ATOM 1680 N N . PRO A 1 220 ? 13.195 -12.016 -0.213 1 98.06 220 PRO A N 1
ATOM 1681 C CA . PRO A 1 220 ? 14.344 -12.836 -0.595 1 98.06 220 PRO A CA 1
ATOM 1682 C C . PRO A 1 220 ? 15.641 -12.375 0.067 1 98.06 220 PRO A C 1
ATOM 1684 O O . PRO A 1 220 ? 16.656 -13.094 0.028 1 98.06 220 PRO A O 1
ATOM 1687 N N . GLY A 1 221 ? 15.633 -11.117 0.659 1 96.94 221 GLY A N 1
ATOM 1688 C CA . GLY A 1 221 ? 16.859 -10.523 1.188 1 96.94 221 GLY A CA 1
ATOM 1689 C C . GLY A 1 221 ? 17.594 -9.68 0.172 1 96.94 221 GLY A C 1
ATOM 1690 O O . GLY A 1 221 ? 17.172 -9.562 -0.98 1 96.94 221 GLY A O 1
ATOM 1691 N N . PRO A 1 222 ? 18.656 -9 0.625 1 96.94 222 PRO A N 1
ATOM 1692 C CA . PRO A 1 222 ? 19.484 -8.234 -0.305 1 96.94 222 PRO A CA 1
ATOM 1693 C C . PRO A 1 222 ? 20.281 -9.125 -1.25 1 96.94 222 PRO A C 1
ATOM 1695 O O . PRO A 1 222 ? 21.453 -9.438 -0.97 1 96.94 222 PRO A O 1
ATOM 1698 N N . LEU A 1 223 ? 19.672 -9.414 -2.336 1 97 223 LEU A N 1
ATOM 1699 C CA . LEU A 1 223 ? 20.203 -10.375 -3.295 1 97 223 LEU A CA 1
ATOM 1700 C C . LEU A 1 223 ? 21.422 -9.797 -4.016 1 97 223 LEU A C 1
ATOM 1702 O O . LEU A 1 223 ? 21.469 -8.602 -4.312 1 97 223 LEU A O 1
ATOM 1706 N N . ASP A 1 224 ? 22.375 -10.594 -4.336 1 95.25 224 ASP A N 1
ATOM 1707 C CA . ASP A 1 224 ? 23.484 -10.195 -5.207 1 95.25 224 ASP A CA 1
ATOM 1708 C C . ASP A 1 224 ? 23.062 -10.25 -6.676 1 95.25 224 ASP A C 1
ATOM 1710 O O . ASP A 1 224 ? 23.344 -11.227 -7.367 1 95.25 224 ASP A O 1
ATOM 1714 N N . ASN A 1 225 ? 22.422 -9.258 -7.156 1 93.69 225 ASN A N 1
ATOM 1715 C CA . ASN A 1 225 ? 21.938 -9.141 -8.523 1 93.69 225 ASN A CA 1
ATOM 1716 C C . ASN A 1 225 ? 22 -7.691 -9.016 1 93.69 225 ASN A C 1
ATOM 1718 O O . ASN A 1 225 ? 22.5 -6.816 -8.312 1 93.69 225 ASN A O 1
ATOM 1722 N N . GLU A 1 226 ? 21.531 -7.469 -10.219 1 92.38 226 GLU A N 1
ATOM 1723 C CA . GLU A 1 226 ? 21.625 -6.156 -10.852 1 92.38 226 GLU A CA 1
ATOM 1724 C C . GLU A 1 226 ? 20.766 -5.125 -10.125 1 92.38 226 GLU A C 1
ATOM 1726 O O . GLU A 1 226 ? 21.141 -3.953 -10.031 1 92.38 226 GLU A O 1
ATOM 1731 N N . MET A 1 227 ? 19.641 -5.531 -9.656 1 92.25 227 MET A N 1
ATOM 1732 C CA . MET A 1 227 ? 18.781 -4.613 -8.922 1 92.25 227 MET A CA 1
ATOM 1733 C C . MET A 1 227 ? 19.469 -4.09 -7.672 1 92.25 227 MET A C 1
ATOM 1735 O O . MET A 1 227 ? 19.391 -2.902 -7.359 1 92.25 227 MET A O 1
ATOM 1739 N N . GLN A 1 228 ? 20.156 -4.969 -6.965 1 93.88 228 GLN A N 1
ATOM 1740 C CA . GLN A 1 228 ? 20.891 -4.574 -5.773 1 93.88 228 GLN A CA 1
ATOM 1741 C C . GLN A 1 228 ? 22.062 -3.66 -6.129 1 93.88 228 GLN A C 1
ATOM 1743 O O . GLN A 1 228 ? 22.391 -2.746 -5.371 1 93.88 228 GLN A O 1
ATOM 1748 N N . ALA A 1 229 ? 22.703 -3.924 -7.254 1 95.25 229 ALA A N 1
ATOM 1749 C CA . ALA A 1 229 ? 23.734 -3.018 -7.734 1 95.25 229 ALA A CA 1
ATOM 1750 C C . ALA A 1 229 ? 23.188 -1.615 -7.965 1 95.25 229 ALA A C 1
ATOM 1752 O O . ALA A 1 229 ? 23.844 -0.62 -7.645 1 95.25 229 ALA A O 1
ATOM 1753 N N . ASP A 1 230 ? 22 -1.567 -8.516 1 95.62 230 ASP A N 1
ATOM 1754 C CA . ASP A 1 230 ? 21.344 -0.283 -8.727 1 95.62 230 ASP A CA 1
ATOM 1755 C C . ASP A 1 230 ? 21.078 0.425 -7.398 1 95.62 230 ASP A C 1
ATOM 1757 O O . ASP A 1 230 ? 21.188 1.648 -7.309 1 95.62 230 ASP A O 1
ATOM 1761 N N . VAL A 1 231 ? 20.719 -0.351 -6.398 1 96.56 231 VAL A N 1
ATOM 1762 C CA . VAL A 1 231 ? 20.531 0.208 -5.062 1 96.56 231 VAL A CA 1
ATOM 1763 C C . VAL A 1 231 ? 21.828 0.885 -4.609 1 96.56 231 VAL A C 1
ATOM 1765 O O . VAL A 1 231 ? 21.812 2.045 -4.188 1 96.56 231 VAL A O 1
ATOM 1768 N N . ARG A 1 232 ? 22.922 0.228 -4.75 1 96.81 232 ARG A N 1
ATOM 1769 C CA . ARG A 1 232 ? 24.219 0.724 -4.277 1 96.81 232 ARG A CA 1
ATOM 1770 C C . ARG A 1 232 ? 24.688 1.912 -5.113 1 96.81 232 ARG A C 1
ATOM 1772 O O . ARG A 1 232 ? 25.578 2.654 -4.699 1 96.81 232 ARG A O 1
ATOM 1779 N N . ARG A 1 233 ? 24.062 2.082 -6.219 1 96.19 233 ARG A N 1
ATOM 1780 C CA . ARG A 1 233 ? 24.438 3.188 -7.094 1 96.19 233 ARG A CA 1
ATOM 1781 C C . ARG A 1 233 ? 23.562 4.406 -6.852 1 96.19 233 ARG A C 1
ATOM 1783 O O . ARG A 1 233 ? 24 5.547 -7.023 1 96.19 233 ARG A O 1
ATOM 1790 N N . THR A 1 234 ? 22.344 4.195 -6.352 1 96.69 234 THR A N 1
ATOM 1791 C CA . THR A 1 234 ? 21.375 5.285 -6.469 1 96.69 234 THR A CA 1
ATOM 1792 C C . THR A 1 234 ? 20.797 5.641 -5.105 1 96.69 234 THR A C 1
ATOM 1794 O O . THR A 1 234 ? 20.172 6.695 -4.949 1 96.69 234 THR A O 1
ATOM 1797 N N . LEU A 1 235 ? 20.984 4.844 -4.113 1 97.56 235 LEU A N 1
ATOM 1798 C CA . LEU A 1 235 ? 20.328 5.051 -2.826 1 97.56 235 LEU A CA 1
ATOM 1799 C C . LEU A 1 235 ? 20.797 6.363 -2.191 1 97.56 235 LEU A C 1
ATOM 1801 O O . LEU A 1 235 ? 21.984 6.59 -2.025 1 97.56 235 LEU A O 1
ATOM 1805 N N . GLY A 1 236 ? 19.812 7.145 -1.891 1 97.12 236 GLY A N 1
ATOM 1806 C CA . GLY A 1 236 ? 20.109 8.461 -1.348 1 97.12 236 GLY A CA 1
ATOM 1807 C C . GLY A 1 236 ? 20.578 8.414 0.092 1 97.12 236 GLY A C 1
ATOM 1808 O O . GLY A 1 236 ? 21.344 9.281 0.526 1 97.12 236 GLY A O 1
ATOM 1809 N N . ASP A 1 237 ? 20.141 7.461 0.883 1 96.81 237 ASP A N 1
ATOM 1810 C CA . ASP A 1 237 ? 20.578 7.324 2.27 1 96.81 237 ASP A CA 1
ATOM 1811 C C . ASP A 1 237 ? 22 6.766 2.342 1 96.81 237 ASP A C 1
ATOM 1813 O O . ASP A 1 237 ? 22.203 5.566 2.15 1 96.81 237 ASP A O 1
ATOM 1817 N N . LYS A 1 238 ? 22.906 7.52 2.762 1 96.06 238 LYS A N 1
ATOM 1818 C CA . LYS A 1 238 ? 24.328 7.168 2.688 1 96.06 238 LYS A CA 1
ATOM 1819 C C . LYS A 1 238 ? 24.672 6.078 3.699 1 96.06 238 LYS A C 1
ATOM 1821 O O . LYS A 1 238 ? 25.562 5.258 3.457 1 96.06 238 LYS A O 1
ATOM 1826 N N . GLU A 1 239 ? 24.016 6.133 4.777 1 95.88 239 GLU A N 1
ATOM 1827 C CA . GLU A 1 239 ? 24.266 5.109 5.781 1 95.88 239 GLU A CA 1
ATOM 1828 C C . GLU A 1 239 ? 23.859 3.727 5.277 1 95.88 239 GLU A C 1
ATOM 1830 O O . GLU A 1 239 ? 24.625 2.771 5.375 1 95.88 239 GLU A O 1
ATOM 1835 N N . GLN A 1 240 ? 22.672 3.629 4.754 1 95.62 240 GLN A N 1
ATOM 1836 C CA . GLN A 1 240 ? 22.219 2.363 4.195 1 95.62 240 GLN A CA 1
ATOM 1837 C C . GLN A 1 240 ? 23.047 1.949 2.99 1 95.62 240 GLN A C 1
ATOM 1839 O O . GLN A 1 240 ? 23.344 0.767 2.812 1 95.62 240 GLN A O 1
ATOM 1844 N N . LEU A 1 241 ? 23.391 2.932 2.186 1 96.62 241 LEU A N 1
ATOM 1845 C CA . LEU A 1 241 ? 24.219 2.652 1.018 1 96.62 241 LEU A CA 1
ATOM 1846 C C . LEU A 1 241 ? 25.531 1.995 1.427 1 96.62 241 LEU A C 1
ATOM 1848 O O . LEU A 1 241 ? 25.953 1.019 0.809 1 96.62 241 LEU A O 1
ATOM 1852 N N . LYS A 1 242 ? 26.156 2.512 2.475 1 97 242 LYS A N 1
ATOM 1853 C CA . LYS A 1 242 ? 27.422 1.96 2.967 1 97 242 LYS A CA 1
ATOM 1854 C C . LYS A 1 242 ? 27.234 0.526 3.455 1 97 242 LYS A C 1
ATOM 1856 O O . LYS A 1 242 ? 28.094 -0.326 3.232 1 97 242 LYS A O 1
ATOM 1861 N N . ILE A 1 243 ? 26.109 0.308 4.078 1 96.31 243 ILE A N 1
ATOM 1862 C CA . ILE A 1 243 ? 25.812 -1.031 4.582 1 96.31 243 ILE A CA 1
ATOM 1863 C C . ILE A 1 243 ? 25.75 -2.014 3.414 1 96.31 243 ILE A C 1
ATOM 1865 O O . ILE A 1 243 ? 26.375 -3.068 3.443 1 96.31 243 ILE A O 1
ATOM 1869 N N . TYR A 1 244 ? 25 -1.69 2.352 1 96.75 244 TYR A N 1
ATOM 1870 C CA . TYR A 1 244 ? 24.875 -2.557 1.187 1 96.75 244 TYR A CA 1
ATOM 1871 C C . TYR A 1 244 ? 26.203 -2.727 0.475 1 96.75 244 TYR A C 1
ATOM 1873 O O . TYR A 1 244 ? 26.531 -3.82 0.002 1 96.75 244 TYR A O 1
ATOM 1881 N N . ASP A 1 245 ? 26.922 -1.64 0.406 1 96.94 245 ASP A N 1
ATOM 1882 C CA . ASP A 1 245 ? 28.25 -1.695 -0.217 1 96.94 245 ASP A CA 1
ATOM 1883 C C . ASP A 1 245 ? 29.172 -2.641 0.544 1 96.94 245 ASP A C 1
ATOM 1885 O O . ASP A 1 245 ? 29.891 -3.438 -0.064 1 96.94 245 ASP A O 1
ATOM 1889 N N . ASP A 1 246 ? 29.172 -2.521 1.851 1 97.62 246 ASP A N 1
ATOM 1890 C CA . ASP A 1 246 ? 30.016 -3.383 2.686 1 97.62 246 ASP A CA 1
ATOM 1891 C C . ASP A 1 246 ? 29.594 -4.848 2.541 1 97.62 246 ASP A C 1
ATOM 1893 O O . ASP A 1 246 ? 30.453 -5.734 2.527 1 97.62 246 ASP A O 1
ATOM 1897 N N . MET A 1 247 ? 28.297 -5.078 2.453 1 96.75 247 MET A N 1
ATOM 1898 C CA . MET A 1 247 ? 27.812 -6.441 2.242 1 96.75 247 MET A CA 1
ATOM 1899 C C . MET A 1 247 ? 28.328 -7 0.919 1 96.75 247 MET A C 1
ATOM 1901 O O . MET A 1 247 ? 28.719 -8.164 0.845 1 96.75 247 MET A O 1
ATOM 1905 N N . HIS A 1 248 ? 28.297 -6.168 -0.087 1 96.62 248 HIS A N 1
ATOM 1906 C CA . HIS A 1 248 ? 28.75 -6.602 -1.399 1 96.62 248 HIS A CA 1
ATOM 1907 C C . HIS A 1 248 ? 30.25 -6.922 -1.378 1 96.62 248 HIS A C 1
ATOM 1909 O O . HIS A 1 248 ? 30.672 -7.965 -1.879 1 96.62 248 HIS A O 1
ATOM 1915 N N . LYS A 1 249 ? 31.031 -6.09 -0.771 1 97.25 249 LYS A N 1
ATOM 1916 C CA . LYS A 1 249 ? 32.469 -6.227 -0.714 1 97.25 249 LYS A CA 1
ATOM 1917 C C . LYS A 1 249 ? 32.875 -7.465 0.087 1 97.25 249 LYS A C 1
ATOM 1919 O O . LYS A 1 249 ? 33.875 -8.125 -0.24 1 97.25 249 LYS A O 1
ATOM 1924 N N . SER A 1 250 ? 32.125 -7.738 1.114 1 97.62 250 SER A N 1
ATOM 1925 C CA . SER A 1 250 ? 32.469 -8.859 1.985 1 97.62 250 SER A CA 1
ATOM 1926 C C . SER A 1 250 ? 31.891 -10.164 1.455 1 97.62 250 SER A C 1
ATOM 1928 O O . SER A 1 250 ? 32.125 -11.234 2.021 1 97.62 250 SER A O 1
ATOM 1930 N N . GLY A 1 251 ? 31.062 -10.094 0.461 1 96.25 251 GLY A N 1
ATOM 1931 C CA . GLY A 1 251 ? 30.438 -11.289 -0.082 1 96.25 251 GLY A CA 1
ATOM 1932 C C . GLY A 1 251 ? 29.25 -11.766 0.731 1 96.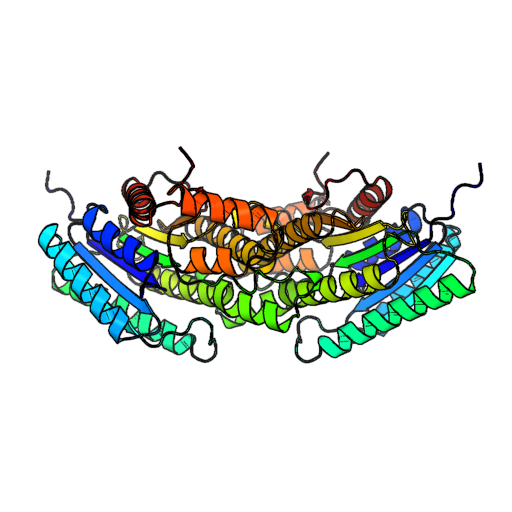25 251 GLY A C 1
ATOM 1933 O O . GLY A 1 251 ? 28.891 -12.945 0.695 1 96.25 251 GLY A O 1
ATOM 1934 N N . SER A 1 252 ? 28.656 -10.797 1.489 1 96.5 252 SER A N 1
ATOM 1935 C CA . SER A 1 252 ? 27.578 -11.18 2.414 1 96.5 252 SER A CA 1
ATOM 1936 C C . SER A 1 252 ? 26.203 -10.992 1.78 1 96.5 252 SER A C 1
ATOM 1938 O O . SER A 1 252 ? 25.188 -11.336 2.383 1 96.5 252 SER A O 1
ATOM 1940 N N . LEU A 1 253 ? 26.109 -10.445 0.566 1 97.62 253 LEU A N 1
ATOM 1941 C CA . LEU A 1 253 ? 24.828 -10.422 -0.133 1 97.62 253 LEU A CA 1
ATOM 1942 C C . LEU A 1 253 ? 24.312 -11.836 -0.366 1 97.62 253 LEU A C 1
ATOM 1944 O O . LEU A 1 253 ? 25.094 -12.758 -0.585 1 97.62 253 LEU A O 1
ATOM 1948 N N . VAL A 1 254 ? 22.984 -12 -0.308 1 97.88 254 VAL A N 1
ATOM 1949 C CA . VAL A 1 254 ? 22.344 -13.305 -0.474 1 97.88 254 VAL A CA 1
ATOM 1950 C C . VAL A 1 254 ? 22.5 -13.766 -1.921 1 97.88 254 VAL A C 1
ATOM 1952 O O . VAL A 1 254 ? 22.188 -13.023 -2.854 1 97.88 254 VAL A O 1
ATOM 1955 N N . GLN A 1 255 ? 23 -14.961 -2.082 1 97.44 255 GLN A N 1
ATOM 1956 C CA . GLN A 1 255 ? 23.016 -15.539 -3.422 1 97.44 255 GLN A CA 1
ATOM 1957 C C . GLN A 1 255 ? 21.609 -15.875 -3.896 1 97.44 255 GLN A C 1
ATOM 1959 O O . GLN A 1 255 ? 20.797 -16.406 -3.131 1 97.44 255 GLN A O 1
ATOM 1964 N N . MET A 1 256 ? 21.312 -15.578 -5.129 1 97.19 256 MET A N 1
ATOM 1965 C CA . MET A 1 256 ? 19.984 -15.773 -5.668 1 97.19 256 MET A CA 1
ATOM 1966 C C . MET A 1 256 ? 19.531 -17.234 -5.516 1 97.19 256 MET A C 1
ATOM 1968 O O . MET A 1 256 ? 18.406 -17.5 -5.102 1 97.19 256 MET A O 1
ATOM 1972 N N . GLU A 1 257 ? 20.453 -18.172 -5.734 1 97.5 257 GLU A N 1
ATOM 1973 C CA . GLU A 1 257 ? 20.125 -19.594 -5.684 1 97.5 257 GLU A CA 1
ATOM 1974 C C . GLU A 1 257 ? 19.766 -20.031 -4.262 1 97.5 257 GLU A C 1
ATOM 1976 O O . GLU A 1 257 ? 18.922 -20.891 -4.062 1 97.5 257 GLU A O 1
ATOM 1981 N N . ASP A 1 258 ? 20.484 -19.406 -3.285 1 98.19 258 ASP A N 1
ATOM 1982 C CA . ASP A 1 258 ? 20.172 -19.734 -1.896 1 98.19 258 ASP A CA 1
ATOM 1983 C C . ASP A 1 258 ? 18.766 -19.297 -1.524 1 98.19 258 ASP A C 1
ATOM 1985 O O . ASP A 1 258 ? 18.016 -20.062 -0.897 1 98.19 258 ASP A O 1
ATOM 1989 N N . SER A 1 259 ? 18.422 -18.156 -1.96 1 98.5 259 SER A N 1
ATOM 1990 C CA . SER A 1 259 ? 17.109 -17.641 -1.624 1 98.5 259 SER A CA 1
ATOM 1991 C C . SER A 1 259 ? 16 -18.344 -2.41 1 98.5 259 SER A C 1
ATOM 1993 O O . SER A 1 259 ? 14.961 -18.688 -1.854 1 98.5 259 SER A O 1
ATOM 1995 N N . SER A 1 260 ? 16.203 -18.547 -3.727 1 98.5 260 SER A N 1
ATOM 1996 C CA . SER A 1 260 ? 15.188 -19.234 -4.52 1 98.5 260 SER A CA 1
ATOM 1997 C C . SER A 1 260 ? 14.984 -20.672 -4.047 1 98.5 260 SER A C 1
ATOM 1999 O O . SER A 1 260 ? 13.859 -21.172 -4.031 1 98.5 260 SER A O 1
ATOM 2001 N N . ARG A 1 261 ? 16.062 -21.359 -3.637 1 98.31 261 ARG A N 1
ATOM 2002 C CA . ARG A 1 261 ? 15.953 -22.703 -3.092 1 98.31 261 ARG A CA 1
ATOM 2003 C C . ARG A 1 261 ? 15.086 -22.719 -1.834 1 98.31 261 ARG A C 1
ATOM 2005 O O . ARG A 1 261 ? 14.234 -23.594 -1.671 1 98.31 261 ARG A O 1
ATOM 2012 N N . LYS A 1 262 ? 15.336 -21.75 -0.969 1 98.31 262 LYS A N 1
ATOM 2013 C CA . LYS A 1 262 ? 14.523 -21.672 0.238 1 98.31 262 LYS A CA 1
ATOM 2014 C C . LYS A 1 262 ? 13.047 -21.469 -0.109 1 98.31 262 LYS A C 1
ATOM 2016 O O . LYS A 1 262 ? 12.18 -22.125 0.468 1 98.31 262 LYS A O 1
ATOM 2021 N N . LEU A 1 263 ? 12.758 -20.562 -1.019 1 98.62 263 LEU A N 1
ATOM 2022 C CA . LEU A 1 263 ? 11.375 -20.328 -1.44 1 98.62 263 LEU A CA 1
ATOM 2023 C C . LEU A 1 263 ? 10.734 -21.625 -1.933 1 98.62 263 LEU A C 1
ATOM 2025 O O . LEU A 1 263 ? 9.617 -21.969 -1.528 1 98.62 263 LEU A O 1
ATOM 2029 N N . ILE A 1 264 ? 11.461 -22.406 -2.809 1 98.69 264 ILE A N 1
ATOM 2030 C CA . ILE A 1 264 ? 10.891 -23.609 -3.398 1 98.69 264 ILE A CA 1
ATOM 2031 C C . ILE A 1 264 ? 10.688 -24.672 -2.314 1 98.69 264 ILE A C 1
ATOM 2033 O O . ILE A 1 264 ? 9.688 -25.391 -2.324 1 98.69 264 ILE A O 1
ATOM 2037 N N . HIS A 1 265 ? 11.602 -24.734 -1.341 1 98.31 265 HIS A N 1
ATOM 2038 C CA . HIS A 1 265 ? 11.43 -25.656 -0.228 1 98.31 265 HIS A CA 1
ATOM 2039 C C . HIS A 1 265 ? 10.195 -25.297 0.595 1 98.31 265 HIS A C 1
ATOM 2041 O O . HIS A 1 265 ? 9.477 -26.188 1.055 1 98.31 265 HIS A O 1
ATOM 2047 N N . LEU A 1 266 ? 9.969 -24.016 0.798 1 98.06 266 LEU A N 1
ATOM 2048 C CA . LEU A 1 266 ? 8.773 -23.562 1.509 1 98.06 266 LEU A CA 1
ATOM 2049 C C . LEU A 1 266 ? 7.512 -23.984 0.769 1 98.06 266 LEU A C 1
ATOM 2051 O O . LEU A 1 266 ? 6.559 -24.469 1.386 1 98.06 266 LEU A O 1
ATOM 2055 N N . LEU A 1 267 ? 7.531 -23.828 -0.534 1 98.38 267 LEU A N 1
ATOM 2056 C CA . LEU A 1 267 ? 6.375 -24.172 -1.347 1 98.38 267 LEU A CA 1
ATOM 2057 C C . LEU A 1 267 ? 6.137 -25.688 -1.328 1 98.38 267 LEU A C 1
ATOM 2059 O O . LEU A 1 267 ? 4.988 -26.141 -1.292 1 98.38 267 LEU A O 1
ATOM 2063 N N . LYS A 1 268 ? 7.227 -26.453 -1.388 1 97.75 268 LYS A N 1
ATOM 2064 C CA . LYS A 1 268 ? 7.141 -27.922 -1.367 1 97.75 268 LYS A CA 1
ATOM 2065 C C . LYS A 1 268 ? 6.613 -28.422 -0.026 1 97.75 268 LYS A C 1
ATOM 2067 O O . LYS A 1 268 ? 5.719 -29.266 0.017 1 97.75 268 LYS A O 1
ATOM 2072 N N . ALA A 1 269 ? 7.184 -27.859 1.073 1 97.12 269 ALA A N 1
ATOM 2073 C CA . ALA A 1 269 ? 6.789 -28.281 2.416 1 97.12 269 ALA A CA 1
ATOM 2074 C C . ALA A 1 269 ? 5.359 -27.844 2.729 1 97.12 269 ALA A C 1
ATOM 2076 O O . ALA A 1 269 ? 4.664 -28.5 3.508 1 97.12 269 ALA A O 1
ATOM 2077 N N . ASP A 1 270 ? 4.949 -26.734 2.07 1 96.75 270 ASP A N 1
ATOM 2078 C CA . ASP A 1 270 ? 3.604 -26.188 2.213 1 96.75 270 ASP A CA 1
ATOM 2079 C C . ASP A 1 270 ? 3.256 -25.969 3.684 1 96.75 270 ASP A C 1
ATOM 2081 O O . ASP A 1 270 ? 2.133 -26.234 4.113 1 96.75 270 ASP A O 1
ATOM 2085 N N . THR A 1 271 ? 4.234 -25.453 4.504 1 94.12 271 THR A N 1
ATOM 2086 C CA . THR A 1 271 ? 4.004 -25.281 5.934 1 94.12 271 THR A CA 1
ATOM 2087 C C . THR A 1 271 ? 3.936 -23.797 6.289 1 94.12 271 THR A C 1
ATOM 2089 O O . THR A 1 271 ? 3.736 -23.438 7.449 1 94.12 271 THR A O 1
ATOM 2092 N N . PHE A 1 272 ? 4.051 -22.922 5.27 1 97 272 PHE A N 1
ATOM 2093 C CA . PHE A 1 272 ? 3.957 -21.484 5.531 1 97 272 PHE A CA 1
ATOM 2094 C C . PHE A 1 272 ? 2.512 -21.078 5.781 1 97 272 PHE A C 1
ATOM 2096 O O . PHE A 1 272 ? 1.582 -21.75 5.324 1 97 272 PHE A O 1
ATOM 2103 N N . THR A 1 273 ? 2.35 -20.062 6.551 1 97.69 273 THR A N 1
ATOM 2104 C CA . THR A 1 273 ? 1.023 -19.5 6.797 1 97.69 273 THR A CA 1
ATOM 2105 C C . THR A 1 273 ? 0.512 -18.75 5.562 1 97.69 273 THR A C 1
ATOM 2107 O O . THR A 1 273 ? 1.189 -17.875 5.043 1 97.69 273 THR A O 1
ATOM 2110 N N . SER A 1 274 ? -0.728 -19.172 5.094 1 98.31 274 SER A N 1
ATOM 2111 C CA . SER A 1 274 ? -1.33 -18.453 3.977 1 98.31 274 SER A CA 1
ATOM 2112 C C . SER A 1 274 ? -1.524 -16.984 4.309 1 98.31 274 SER A C 1
ATOM 2114 O O . SER A 1 274 ? -2.01 -16.641 5.391 1 98.31 274 SER A O 1
ATOM 2116 N N . GLY A 1 275 ? -1.124 -16.109 3.426 1 98.31 275 GLY A N 1
ATOM 2117 C CA . GLY A 1 275 ? -1.189 -14.672 3.654 1 98.31 275 GLY A CA 1
ATOM 2118 C C . GLY A 1 275 ? 0.004 -14.141 4.422 1 98.31 275 GLY A C 1
ATOM 2119 O O . GLY A 1 275 ? 0.122 -12.93 4.629 1 98.31 275 GLY A O 1
ATOM 2120 N N . GLY A 1 276 ? 0.896 -14.984 4.789 1 97.38 276 GLY A N 1
ATOM 2121 C CA . GLY A 1 276 ? 2 -14.617 5.66 1 97.38 276 GLY A CA 1
ATOM 2122 C C . GLY A 1 276 ? 3.18 -14.031 4.91 1 97.38 276 GLY A C 1
ATOM 2123 O O . GLY A 1 276 ? 3.162 -13.945 3.68 1 97.38 276 GLY A O 1
ATOM 2124 N N . HIS A 1 277 ? 4.109 -13.57 5.625 1 98 277 HIS A N 1
ATOM 2125 C CA . HIS A 1 277 ? 5.375 -13 5.168 1 98 277 HIS A CA 1
ATOM 2126 C C . HIS A 1 277 ? 6.559 -13.797 5.703 1 98 277 HIS A C 1
ATOM 2128 O O . HIS A 1 277 ? 6.695 -13.977 6.918 1 98 277 HIS A O 1
ATOM 2134 N N . VAL A 1 278 ? 7.371 -14.328 4.816 1 98.5 278 VAL A N 1
ATOM 2135 C CA . VAL A 1 278 ? 8.578 -15.047 5.215 1 98.5 278 VAL A CA 1
ATOM 2136 C C . VAL A 1 278 ? 9.812 -14.336 4.672 1 98.5 278 VAL A C 1
ATOM 2138 O O . VAL A 1 278 ? 9.883 -14.031 3.477 1 98.5 278 VAL A O 1
ATOM 2141 N N . ASP A 1 279 ? 10.734 -14.031 5.543 1 97.94 279 ASP A N 1
ATOM 2142 C CA . ASP A 1 279 ? 12.008 -13.43 5.168 1 97.94 279 ASP A CA 1
ATOM 2143 C C . ASP A 1 279 ? 13.094 -14.492 5.023 1 97.94 279 ASP A C 1
ATOM 2145 O O . ASP A 1 279 ? 13.102 -15.484 5.75 1 97.94 279 ASP A O 1
ATOM 2149 N N . PHE A 1 280 ? 13.953 -14.227 4.094 1 98.19 280 PHE A N 1
ATOM 2150 C CA . PHE A 1 280 ? 15.062 -15.148 3.869 1 98.19 280 PHE A CA 1
ATOM 2151 C C . PHE A 1 280 ? 15.758 -15.492 5.18 1 98.19 280 PHE A C 1
ATOM 2153 O O . PHE A 1 280 ? 16.156 -16.641 5.395 1 98.19 280 PHE A O 1
ATOM 2160 N N . TYR A 1 281 ? 15.789 -14.547 6.117 1 96.5 281 TYR A N 1
ATOM 2161 C CA . TYR A 1 281 ? 16.562 -14.703 7.344 1 96.5 281 TYR A CA 1
ATOM 2162 C C . TYR A 1 281 ? 15.719 -15.32 8.445 1 96.5 281 TYR A C 1
ATOM 2164 O O . TYR A 1 281 ? 16.219 -15.578 9.547 1 96.5 281 TYR A O 1
ATOM 2172 N N . ASP A 1 282 ? 14.445 -15.523 8.156 1 94.31 282 ASP A N 1
ATOM 2173 C CA . ASP A 1 282 ? 13.602 -16.188 9.148 1 94.31 282 ASP A CA 1
ATOM 2174 C C . ASP A 1 282 ? 14.039 -17.641 9.352 1 94.31 282 ASP A C 1
ATOM 2176 O O . ASP A 1 282 ? 14.539 -18.281 8.422 1 94.31 282 ASP A O 1
ATOM 2180 N N . GLU A 1 283 ? 13.898 -18.234 10.562 1 83.31 283 GLU A N 1
ATOM 2181 C CA . GLU A 1 283 ? 14.273 -19.609 10.852 1 83.31 283 GLU A CA 1
ATOM 2182 C C . GLU A 1 283 ? 13.242 -20.594 10.305 1 83.31 283 GLU A C 1
ATOM 2184 O O . GLU A 1 283 ? 12.055 -20.266 10.219 1 83.31 283 GLU A O 1
ATOM 2189 N N . MET B 1 1 ? 5.535 33.156 34.25 1 33.91 1 MET B N 1
ATOM 2190 C CA . MET B 1 1 ? 6.305 32.438 33.219 1 33.91 1 MET B CA 1
ATOM 2191 C C . MET B 1 1 ? 5.562 32.438 31.891 1 33.91 1 MET B C 1
ATOM 2193 O O . MET B 1 1 ? 4.426 31.969 31.828 1 33.91 1 MET B O 1
ATOM 2197 N N . SER B 1 2 ? 5.527 33.375 30.953 1 41.31 2 SER B N 1
ATOM 2198 C CA . SER B 1 2 ? 4.676 33.781 29.844 1 41.31 2 SER B CA 1
ATOM 2199 C C . SER B 1 2 ? 4.41 32.625 28.891 1 41.31 2 SER B C 1
ATOM 2201 O O . SER B 1 2 ? 5.336 32.094 28.281 1 41.31 2 SER B O 1
ATOM 2203 N N . SER B 1 3 ? 3.639 31.578 29.172 1 50.59 3 SER B N 1
ATOM 2204 C CA . SER B 1 3 ? 3.434 30.328 28.453 1 50.59 3 SER B CA 1
ATOM 2205 C C . SER B 1 3 ? 3.352 30.562 26.953 1 50.59 3 SER B C 1
ATOM 2207 O O . SER B 1 3 ? 2.623 31.438 26.484 1 50.59 3 SER B O 1
ATOM 2209 N N . SER B 1 4 ? 4.402 30.281 26.141 1 65.44 4 SER B N 1
ATOM 2210 C CA . SER B 1 4 ? 4.555 30.531 24.703 1 65.44 4 SER B CA 1
ATOM 2211 C C . SER B 1 4 ? 3.271 30.219 23.953 1 65.44 4 SER B C 1
ATOM 2213 O O . SER B 1 4 ? 2.688 29.141 24.125 1 65.44 4 SER B O 1
ATOM 2215 N N . LYS B 1 5 ? 2.572 31.219 23.391 1 88.88 5 LYS B N 1
ATOM 2216 C CA . LYS B 1 5 ? 1.299 31.125 22.688 1 88.88 5 LYS B CA 1
ATOM 2217 C C . LYS B 1 5 ? 1.401 30.172 21.5 1 88.88 5 LYS B C 1
ATOM 2219 O O . LYS B 1 5 ? 2.289 30.312 20.656 1 88.88 5 LYS B O 1
ATOM 2224 N N . GLU B 1 6 ? 0.587 29.125 21.625 1 95.25 6 GLU B N 1
ATOM 2225 C CA . GLU B 1 6 ? 0.567 28.125 20.578 1 95.25 6 GLU B CA 1
ATOM 2226 C C . GLU B 1 6 ? -0.313 28.562 19.406 1 95.25 6 GLU B C 1
ATOM 2228 O O . GLU B 1 6 ? -1.484 28.906 19.594 1 95.25 6 GLU B O 1
ATOM 2233 N N . HIS B 1 7 ? 0.234 28.641 18.172 1 98.19 7 HIS B N 1
ATOM 2234 C CA . HIS B 1 7 ? -0.501 28.891 16.938 1 98.19 7 HIS B CA 1
ATOM 2235 C C . HIS B 1 7 ? -0.309 27.75 15.945 1 98.19 7 HIS B C 1
ATOM 2237 O O . HIS B 1 7 ? 0.808 27.5 15.484 1 98.19 7 HIS B O 1
ATOM 2243 N N . HIS B 1 8 ? -1.408 27.078 15.656 1 98.75 8 HIS B N 1
ATOM 2244 C CA . HIS B 1 8 ? -1.36 25.906 14.781 1 98.75 8 HIS B CA 1
ATOM 2245 C C . HIS B 1 8 ? -1.927 26.219 13.398 1 98.75 8 HIS B C 1
ATOM 2247 O O . HIS B 1 8 ? -2.953 26.891 13.289 1 98.75 8 HIS B O 1
ATOM 2253 N N . LEU B 1 9 ? -1.196 25.828 12.359 1 98.88 9 LEU B N 1
ATOM 2254 C CA . LEU B 1 9 ? -1.717 25.812 10.992 1 98.88 9 LEU B CA 1
ATOM 2255 C C . LEU B 1 9 ? -2.082 24.406 10.57 1 98.88 9 LEU B C 1
ATOM 2257 O O . LEU B 1 9 ? -1.217 23.531 10.508 1 98.88 9 LEU B O 1
ATOM 2261 N N . VAL B 1 10 ? -3.377 24.141 10.258 1 98.88 10 VAL B N 1
ATOM 2262 C CA . VAL B 1 10 ? -3.891 22.797 10.008 1 98.88 10 VAL B CA 1
ATOM 2263 C C . VAL B 1 10 ? -4.508 22.734 8.609 1 98.88 10 VAL B C 1
ATOM 2265 O O . VAL B 1 10 ? -5.375 23.547 8.273 1 98.88 10 VAL B O 1
ATOM 2268 N N . ILE B 1 11 ? -4.012 21.859 7.797 1 98.88 11 ILE B N 1
ATOM 2269 C CA . ILE B 1 11 ? -4.613 21.531 6.516 1 98.88 11 ILE B CA 1
ATOM 2270 C C . ILE B 1 11 ? -5.371 20.203 6.633 1 98.88 11 ILE B C 1
ATOM 2272 O O . ILE B 1 11 ? -4.816 19.203 7.086 1 98.88 11 ILE B O 1
ATOM 2276 N N . ILE B 1 12 ? -6.637 20.172 6.293 1 98.69 12 ILE B N 1
ATOM 2277 C CA . ILE B 1 12 ? -7.441 18.953 6.363 1 98.69 12 ILE B CA 1
ATOM 2278 C C . ILE B 1 12 ? -8.203 18.766 5.051 1 98.69 12 ILE B C 1
ATOM 2280 O O . ILE B 1 12 ? -8.859 19.688 4.57 1 98.69 12 ILE B O 1
ATOM 2284 N N . ASN B 1 13 ? -7.98 17.625 4.414 1 97.38 13 ASN B N 1
ATOM 2285 C CA . ASN B 1 13 ? -8.773 17.297 3.238 1 97.38 13 ASN B CA 1
ATOM 2286 C C . ASN B 1 13 ? -9.938 16.375 3.592 1 97.38 13 ASN B C 1
ATOM 2288 O O . ASN B 1 13 ? -9.891 15.672 4.598 1 97.38 13 ASN B O 1
ATOM 2292 N N . GLY B 1 14 ? -10.984 16.422 2.775 1 94.69 14 GLY B N 1
ATOM 2293 C CA . GLY B 1 14 ? -12.172 15.625 3.043 1 94.69 14 GLY B CA 1
ATOM 2294 C C . GLY B 1 14 ? -12.938 16.094 4.266 1 94.69 14 GLY B C 1
ATOM 2295 O O . GLY B 1 14 ? -13.297 15.281 5.125 1 94.69 14 GLY B O 1
ATOM 2296 N N . VAL B 1 15 ? -13.172 17.344 4.41 1 93.31 15 VAL B N 1
ATOM 2297 C CA . VAL B 1 15 ? -13.719 17.922 5.633 1 93.31 15 VAL B CA 1
ATOM 2298 C C . VAL B 1 15 ? -15.172 18.312 5.414 1 93.31 15 VAL B C 1
ATOM 2300 O O . VAL B 1 15 ? -15.812 18.875 6.305 1 93.31 15 VAL B O 1
ATOM 2303 N N . ASN B 1 16 ? -15.727 17.953 4.242 1 86.31 16 ASN B N 1
ATOM 2304 C CA . ASN B 1 16 ? -17.094 18.344 3.91 1 86.31 16 ASN B CA 1
ATOM 2305 C C . ASN B 1 16 ? -18.094 17.75 4.898 1 86.31 16 ASN B C 1
ATOM 2307 O O . ASN B 1 16 ? -19.109 18.375 5.211 1 86.31 16 ASN B O 1
ATOM 2311 N N . ARG B 1 17 ? -17.875 16.578 5.316 1 81.19 17 ARG B N 1
ATOM 2312 C CA . ARG B 1 17 ? -18.719 15.875 6.277 1 81.19 17 ARG B CA 1
ATOM 2313 C C . ARG B 1 17 ? -17.953 14.734 6.945 1 81.19 17 ARG B C 1
ATOM 2315 O O . ARG B 1 17 ? -16.75 14.594 6.758 1 81.19 17 ARG B O 1
ATOM 2322 N N . GLY B 1 18 ? -18.594 14.172 7.793 1 91.62 18 GLY B N 1
ATOM 2323 C CA . GLY B 1 18 ? -18.047 12.945 8.352 1 91.62 18 GLY B CA 1
ATOM 2324 C C . GLY B 1 18 ? -16.922 13.188 9.336 1 91.62 18 GLY B C 1
ATOM 2325 O O . GLY B 1 18 ? -17 14.094 10.164 1 91.62 18 GLY B O 1
ATOM 2326 N N . PHE B 1 19 ? -15.938 12.344 9.289 1 97.06 19 PHE B N 1
ATOM 2327 C CA . PHE B 1 19 ? -14.891 12.312 10.297 1 97.06 19 PHE B CA 1
ATOM 2328 C C . PHE B 1 19 ? -13.992 13.539 10.188 1 97.06 19 PHE B C 1
ATOM 2330 O O . PHE B 1 19 ? -13.547 14.086 11.203 1 97.06 19 PHE B O 1
ATOM 2337 N N . GLY B 1 20 ? -13.711 14.055 8.969 1 97.31 20 GLY B N 1
ATOM 2338 C CA . GLY B 1 20 ? -12.906 15.25 8.789 1 97.31 20 GLY B CA 1
ATOM 2339 C C . GLY B 1 20 ? -13.492 16.469 9.469 1 97.31 20 GLY B C 1
ATOM 2340 O O . GLY B 1 20 ? -12.758 17.281 10.055 1 97.31 20 GLY B O 1
ATOM 2341 N N . HIS B 1 21 ? -14.805 16.578 9.367 1 96.88 21 HIS B N 1
ATOM 2342 C CA . HIS B 1 21 ? -15.508 17.672 10.023 1 96.88 21 HIS B CA 1
ATOM 2343 C C . HIS B 1 21 ? -15.375 17.578 11.539 1 96.88 21 HIS B C 1
ATOM 2345 O O . HIS B 1 21 ? -15.07 18.578 12.203 1 96.88 21 HIS B O 1
ATOM 2351 N N . SER B 1 22 ? -15.555 16.375 12.055 1 97.88 22 SER B N 1
ATOM 2352 C CA . SER B 1 22 ? -15.43 16.141 13.484 1 97.88 22 SER B CA 1
ATOM 2353 C C . SER B 1 22 ? -14.023 16.453 13.977 1 97.88 22 SER B C 1
ATOM 2355 O O . SER B 1 22 ? -13.852 17.047 15.039 1 97.88 22 SER B O 1
ATOM 2357 N N . VAL B 1 23 ? -13.031 16.062 13.219 1 98.62 23 VAL B N 1
ATOM 2358 C CA . VAL B 1 23 ? -11.633 16.312 13.562 1 98.62 23 VAL B CA 1
ATOM 2359 C C . VAL B 1 23 ? -11.383 17.812 13.625 1 98.62 23 VAL B C 1
ATOM 2361 O O . VAL B 1 23 ? -10.742 18.312 14.555 1 98.62 23 VAL B O 1
ATOM 2364 N N . ALA B 1 24 ? -11.891 18.562 12.672 1 98.31 24 ALA B N 1
ATOM 2365 C CA . ALA B 1 24 ? -11.695 20 12.641 1 98.31 24 ALA B CA 1
ATOM 2366 C C . ALA B 1 24 ? -12.312 20.672 13.867 1 98.31 24 ALA B C 1
ATOM 2368 O O . ALA B 1 24 ? -11.672 21.5 14.516 1 98.31 24 ALA B O 1
ATOM 2369 N N . LEU B 1 25 ? -13.508 20.281 14.211 1 97.94 25 LEU B N 1
ATOM 2370 C CA . LEU B 1 25 ? -14.195 20.859 15.367 1 97.94 25 LEU B CA 1
ATOM 2371 C C . LEU B 1 25 ? -13.445 20.531 16.656 1 97.94 25 LEU B C 1
ATOM 2373 O O . LEU B 1 25 ? -13.203 21.422 17.469 1 97.94 25 LEU B O 1
ATOM 2377 N N . ASP B 1 26 ? -13.117 19.297 16.797 1 98.25 26 ASP B N 1
ATOM 2378 C CA . ASP B 1 26 ? -12.461 18.859 18.031 1 98.25 26 ASP B CA 1
ATOM 2379 C C . ASP B 1 26 ? -11.055 19.438 18.125 1 98.25 26 ASP B C 1
ATOM 2381 O O . ASP B 1 26 ? -10.531 19.625 19.234 1 98.25 26 ASP B O 1
ATOM 2385 N N . TYR B 1 27 ? -10.438 19.734 16.953 1 98.69 27 TYR B N 1
ATOM 2386 C CA . TYR B 1 27 ? -9.133 20.391 17 1 98.69 27 TYR B CA 1
ATOM 2387 C C . TYR B 1 27 ? -9.219 21.734 17.703 1 98.69 27 TYR B C 1
ATOM 2389 O O . TYR B 1 27 ? -8.383 22.062 18.547 1 98.69 27 TYR B O 1
ATOM 2397 N N . ILE B 1 28 ? -10.227 22.516 17.406 1 98 28 ILE B N 1
ATOM 2398 C CA . ILE B 1 28 ? -10.438 23.828 18.031 1 98 28 ILE B CA 1
ATOM 2399 C C . ILE B 1 28 ? -10.688 23.656 19.516 1 98 28 ILE B C 1
ATOM 2401 O O . ILE B 1 28 ? -10.094 24.359 20.344 1 98 28 ILE B O 1
ATOM 2405 N N . ARG B 1 29 ? -11.406 22.672 19.859 1 97.38 29 ARG B N 1
ATOM 2406 C CA . ARG B 1 29 ? -11.922 22.531 21.219 1 97.38 29 ARG B CA 1
ATOM 2407 C C . ARG B 1 29 ? -10.867 21.969 22.141 1 97.38 29 ARG B C 1
ATOM 2409 O O . ARG B 1 29 ? -10.828 22.297 23.328 1 97.38 29 ARG B O 1
ATOM 2416 N N . HIS B 1 30 ? -9.984 21.094 21.562 1 97.62 30 HIS B N 1
ATOM 2417 C CA . HIS B 1 30 ? -9.234 20.25 22.484 1 97.62 30 HIS B CA 1
ATOM 2418 C C . HIS B 1 30 ? -7.738 20.328 22.203 1 97.62 30 HIS B C 1
ATOM 2420 O O . HIS B 1 30 ? -6.938 19.75 22.938 1 97.62 30 HIS B O 1
ATOM 2426 N N . SER B 1 31 ? -7.254 21.047 21.203 1 97.44 31 SER B N 1
ATOM 2427 C CA . SER B 1 31 ? -5.84 21.031 20.828 1 97.44 31 SER B CA 1
ATOM 2428 C C . SER B 1 31 ? -5.004 21.828 21.828 1 97.44 31 SER B C 1
ATOM 2430 O O . SER B 1 31 ? -3.781 21.688 21.875 1 97.44 31 SER B O 1
ATOM 2432 N N . GLY B 1 32 ? -5.648 22.719 22.609 1 96.19 32 GLY B N 1
ATOM 2433 C CA . GLY B 1 32 ? -4.941 23.578 23.547 1 96.19 32 GLY B CA 1
ATOM 2434 C C . GLY B 1 32 ? -4.254 24.75 22.875 1 96.19 32 GLY B C 1
ATOM 2435 O O . GLY B 1 32 ? -3.555 25.531 23.547 1 96.19 32 GLY B O 1
ATOM 2436 N N . ALA B 1 33 ? -4.488 24.953 21.562 1 97.06 33 ALA B N 1
ATOM 2437 C CA . ALA B 1 33 ? -3.896 26.094 20.859 1 97.06 33 ALA B CA 1
ATOM 2438 C C . ALA B 1 33 ? -4.586 27.391 21.234 1 97.06 33 ALA B C 1
ATOM 2440 O O . ALA B 1 33 ? -5.781 27.406 21.531 1 97.06 33 ALA B O 1
ATOM 2441 N N . ASP B 1 34 ? -3.799 28.453 21.219 1 97.31 34 ASP B N 1
ATOM 2442 C CA . ASP B 1 34 ? -4.348 29.797 21.422 1 97.31 34 ASP B CA 1
ATOM 2443 C C . ASP B 1 34 ? -4.914 30.359 20.109 1 97.31 34 ASP B C 1
ATOM 2445 O O . ASP B 1 34 ? -5.809 31.203 20.141 1 97.31 34 ASP B O 1
ATOM 2449 N N . ALA B 1 35 ? -4.34 29.891 19.047 1 98 35 ALA B N 1
ATOM 2450 C CA . ALA B 1 35 ? -4.762 30.281 17.703 1 98 35 ALA B CA 1
ATOM 2451 C C . ALA B 1 35 ? -4.691 29.109 16.734 1 98 35 ALA B C 1
ATOM 2453 O O . ALA B 1 35 ? -3.773 28.281 16.797 1 98 35 ALA B O 1
ATOM 2454 N N . VAL B 1 36 ? -5.68 29.016 15.867 1 98.44 36 VAL B N 1
ATOM 2455 C CA . VAL B 1 36 ? -5.707 27.969 14.859 1 98.44 36 VAL B CA 1
ATOM 2456 C C . VAL B 1 36 ? -6.043 28.562 13.492 1 98.44 36 VAL B C 1
ATOM 2458 O O . VAL B 1 36 ? -7.008 29.328 13.359 1 98.44 36 VAL B O 1
ATOM 2461 N N . SER B 1 37 ? -5.195 28.344 12.5 1 98.5 37 SER B N 1
ATOM 2462 C CA . SER B 1 37 ? -5.457 28.625 11.094 1 98.5 37 SER B CA 1
ATOM 2463 C C . SER B 1 37 ? -5.762 27.359 10.312 1 98.5 37 SER B C 1
ATOM 2465 O O . SER B 1 37 ? -4.988 26.391 10.359 1 98.5 37 SER B O 1
ATOM 2467 N N . PHE B 1 38 ? -6.898 27.359 9.633 1 98.69 38 PHE B N 1
ATOM 2468 C CA . PHE B 1 38 ? -7.316 26.156 8.914 1 98.69 38 PHE B CA 1
ATOM 2469 C C . PHE B 1 38 ? -7.309 26.391 7.406 1 98.69 38 PHE B C 1
ATOM 2471 O O . PHE B 1 38 ? -7.754 27.438 6.938 1 98.69 38 PHE B O 1
ATOM 2478 N N . VAL B 1 39 ? -6.738 25.484 6.645 1 98.75 39 VAL B N 1
ATOM 2479 C CA . VAL B 1 39 ? -7.016 25.312 5.223 1 98.75 39 VAL B CA 1
ATOM 2480 C C . VAL B 1 39 ? -7.922 24.109 5.012 1 98.75 39 VAL B C 1
ATOM 2482 O O . VAL B 1 39 ? -7.496 22.953 5.18 1 98.75 39 VAL B O 1
ATOM 2485 N N . LEU B 1 40 ? -9.18 24.344 4.625 1 98.38 40 LEU B N 1
ATOM 2486 C CA . LEU B 1 40 ? -10.172 23.297 4.43 1 98.38 40 LEU B CA 1
ATOM 2487 C C . LEU B 1 40 ? -10.273 22.922 2.957 1 98.38 40 LEU B C 1
ATOM 2489 O O . LEU B 1 40 ? -10.609 23.75 2.115 1 98.38 40 LEU B O 1
ATOM 2493 N N . VAL B 1 41 ? -9.969 21.656 2.678 1 98 41 VAL B N 1
ATOM 2494 C CA . VAL B 1 41 ? -9.891 21.188 1.299 1 98 41 VAL B CA 1
ATOM 2495 C C . VAL B 1 41 ? -11.023 20.203 1.03 1 98 41 VAL B C 1
ATOM 2497 O O . VAL B 1 41 ? -11.242 19.266 1.812 1 98 41 VAL B O 1
ATOM 2500 N N . GLY B 1 42 ? -11.773 20.375 -0.033 1 95.38 42 GLY B N 1
ATOM 2501 C CA . GLY B 1 42 ? -12.844 19.469 -0.393 1 95.38 42 GLY B CA 1
ATOM 2502 C C . GLY B 1 42 ? -13.445 19.766 -1.752 1 95.38 42 GLY B C 1
ATOM 2503 O O . GLY B 1 42 ? -12.93 20.594 -2.498 1 95.38 42 GLY B O 1
ATOM 2504 N N . ARG B 1 43 ? -14.539 19.203 -2.117 1 90.88 43 ARG B N 1
ATOM 2505 C CA . ARG B 1 43 ? -15.094 19.234 -3.469 1 90.88 43 ARG B CA 1
ATOM 2506 C C . ARG B 1 43 ? -16.156 20.328 -3.594 1 90.88 43 ARG B C 1
ATOM 2508 O O . ARG B 1 43 ? -16.344 20.891 -4.672 1 90.88 43 ARG B O 1
ATOM 2515 N N . THR B 1 44 ? -16.797 20.547 -2.469 1 92.5 44 THR B N 1
ATOM 2516 C CA . THR B 1 44 ? -17.969 21.406 -2.566 1 92.5 44 THR B CA 1
ATOM 2517 C C . THR B 1 44 ? -17.781 22.688 -1.766 1 92.5 44 THR B C 1
ATOM 2519 O O . THR B 1 44 ? -17.625 22.641 -0.542 1 92.5 44 THR B O 1
ATOM 2522 N N . GLN B 1 45 ? -17.922 23.797 -2.459 1 94.75 45 GLN B N 1
ATOM 2523 C CA . GLN B 1 45 ? -17.688 25.094 -1.834 1 94.75 45 GLN B CA 1
ATOM 2524 C C . GLN B 1 45 ? -18.703 25.344 -0.714 1 94.75 45 GLN B C 1
ATOM 2526 O O . GLN B 1 45 ? -18.312 25.75 0.391 1 94.75 45 GLN B O 1
ATOM 2531 N N . ARG B 1 46 ? -19.922 25.062 -0.964 1 94.19 46 ARG B N 1
ATOM 2532 C CA . ARG B 1 46 ? -20.984 25.359 -0.003 1 94.19 46 ARG B CA 1
ATOM 2533 C C . ARG B 1 46 ? -20.781 24.578 1.298 1 94.19 46 ARG B C 1
ATOM 2535 O O . ARG B 1 46 ? -20.891 25.156 2.385 1 94.19 46 ARG B O 1
ATOM 2542 N N . SER B 1 47 ? -20.469 23.344 1.165 1 94.69 47 SER B N 1
ATOM 2543 C CA . SER B 1 47 ? -20.234 22.516 2.344 1 94.69 47 SER B CA 1
ATOM 2544 C C . SER B 1 47 ? -19.031 23.016 3.137 1 94.69 47 SER B C 1
ATOM 2546 O O . SER B 1 47 ? -19.047 23.031 4.371 1 94.69 47 SER B O 1
ATOM 2548 N N . LEU B 1 48 ? -18 23.453 2.438 1 96.56 48 LEU B N 1
ATOM 2549 C CA . LEU B 1 48 ? -16.797 23.938 3.102 1 96.56 48 LEU B CA 1
ATOM 2550 C C . LEU B 1 48 ? -17.062 25.25 3.836 1 96.56 48 LEU B C 1
ATOM 2552 O O . LEU B 1 48 ? -16.547 25.453 4.938 1 96.56 48 LEU B O 1
ATOM 2556 N N . GLU B 1 49 ? -17.859 26.094 3.234 1 96.94 49 GLU B N 1
ATOM 2557 C CA . GLU B 1 49 ? -18.203 27.359 3.875 1 96.94 49 GLU B CA 1
ATOM 2558 C C . GLU B 1 49 ? -19.031 27.125 5.141 1 96.94 49 GLU B C 1
ATOM 2560 O O . GLU B 1 49 ? -18.891 27.859 6.121 1 96.94 49 GLU B O 1
ATOM 2565 N N . GLN B 1 50 ? -19.875 26.141 5.078 1 96.94 50 GLN B N 1
ATOM 2566 C CA . GLN B 1 50 ? -20.641 25.781 6.27 1 96.94 50 GLN B CA 1
ATOM 2567 C C . GLN B 1 50 ? -19.719 25.297 7.387 1 96.94 50 GLN B C 1
ATOM 2569 O O . GLN B 1 50 ? -19.875 25.703 8.547 1 96.94 50 GLN B O 1
ATOM 2574 N N . VAL B 1 51 ? -18.766 24.453 7.062 1 97.12 51 VAL B N 1
ATOM 2575 C CA . VAL B 1 51 ? -17.797 23.984 8.047 1 97.12 51 VAL B CA 1
ATOM 2576 C C . VAL B 1 51 ? -17.016 25.156 8.617 1 97.12 51 VAL B C 1
ATOM 2578 O O . VAL B 1 51 ? -16.797 25.25 9.828 1 97.12 51 VAL B O 1
ATOM 2581 N N . LEU B 1 52 ? -16.594 26.062 7.758 1 97.62 52 LEU B N 1
ATOM 2582 C CA . LEU B 1 52 ? -15.844 27.234 8.18 1 97.62 52 LEU B CA 1
ATOM 2583 C C . LEU B 1 52 ? -16.625 28.062 9.195 1 97.62 52 LEU B C 1
ATOM 2585 O O . LEU B 1 52 ? -16.078 28.516 10.195 1 97.62 52 LEU B O 1
ATOM 2589 N N . THR B 1 53 ? -17.906 28.219 8.961 1 97.69 53 THR B N 1
ATOM 2590 C CA . THR B 1 53 ? -18.781 28.953 9.867 1 97.69 53 THR B CA 1
ATOM 2591 C C . THR B 1 53 ? -18.875 28.25 11.219 1 97.69 53 THR B C 1
ATOM 2593 O O . THR B 1 53 ? -18.766 28.906 12.266 1 97.69 53 THR B O 1
ATOM 2596 N N . GLU B 1 54 ? -19.016 27 11.156 1 97.69 54 GLU B N 1
ATOM 2597 C CA . GLU B 1 54 ? -19.109 26.219 12.391 1 97.69 54 GLU B CA 1
ATOM 2598 C C . GLU B 1 54 ? -17.797 26.312 13.188 1 97.69 54 GLU B C 1
ATOM 2600 O O . GLU B 1 54 ? -17.828 26.391 14.414 1 97.69 54 GLU B O 1
ATOM 2605 N N . LEU B 1 55 ? -16.703 26.297 12.508 1 97.94 55 LEU B N 1
ATOM 2606 C CA . LEU B 1 55 ? -15.398 26.375 13.172 1 97.94 55 LEU B CA 1
ATOM 2607 C C . LEU B 1 55 ? -15.211 27.75 13.812 1 97.94 55 LEU B C 1
ATOM 2609 O O . LEU B 1 55 ? -14.641 27.859 14.906 1 97.94 55 LEU B O 1
ATOM 2613 N N . HIS B 1 56 ? -15.711 28.797 13.172 1 97.69 56 HIS B N 1
ATOM 2614 C CA . HIS B 1 56 ? -15.656 30.141 13.75 1 97.69 56 HIS B CA 1
ATOM 2615 C C . HIS B 1 56 ? -16.438 30.219 15.055 1 97.69 56 HIS B C 1
ATOM 2617 O O . HIS B 1 56 ? -15.969 30.797 16.031 1 97.69 56 HIS B O 1
ATOM 2623 N N . GLU B 1 57 ? -17.547 29.625 14.984 1 98.06 57 GLU B N 1
ATOM 2624 C CA . GLU B 1 57 ? -18.391 29.609 16.188 1 98.06 57 GLU B CA 1
ATOM 2625 C C . GLU B 1 57 ? -17.719 28.812 17.312 1 98.06 57 GLU B C 1
ATOM 2627 O O . GLU B 1 57 ? -17.703 29.266 18.453 1 98.06 57 GLU B O 1
ATOM 2632 N N . ALA B 1 58 ? -17.203 27.656 16.953 1 97.56 58 ALA B N 1
ATOM 2633 C CA . ALA B 1 58 ? -16.531 26.828 17.953 1 97.56 58 ALA B CA 1
ATOM 2634 C C . ALA B 1 58 ? -15.336 27.562 18.562 1 97.56 58 ALA B C 1
ATOM 2636 O O . ALA B 1 58 ? -15.078 27.453 19.766 1 97.56 58 ALA B O 1
ATOM 2637 N N . ALA B 1 59 ? -14.625 28.281 17.75 1 98.12 59 ALA B N 1
ATOM 2638 C CA . ALA B 1 59 ? -13.453 29.031 18.203 1 98.12 59 ALA B CA 1
ATOM 2639 C C . ALA B 1 59 ? -13.852 30.156 19.156 1 98.12 59 ALA B C 1
ATOM 2641 O O . ALA B 1 59 ? -13.195 30.375 20.172 1 98.12 59 ALA B O 1
ATOM 2642 N N . SER B 1 60 ? -14.922 30.828 18.797 1 97.56 60 SER B N 1
ATOM 2643 C CA . SER B 1 60 ? -15.438 31.891 19.672 1 97.56 60 SER B CA 1
ATOM 2644 C C . SER B 1 60 ? -15.82 31.328 21.047 1 97.56 60 SER B C 1
ATOM 2646 O O . SER B 1 60 ? -15.469 31.906 22.078 1 97.56 60 SER B O 1
ATOM 2648 N N . ASP B 1 61 ? -16.438 30.25 21 1 97.38 61 ASP B N 1
ATOM 2649 C CA . ASP B 1 61 ? -16.875 29.609 22.234 1 97.38 61 ASP B CA 1
ATOM 2650 C C . ASP B 1 61 ? -15.688 29.172 23.094 1 97.38 61 ASP B C 1
ATOM 2652 O O . A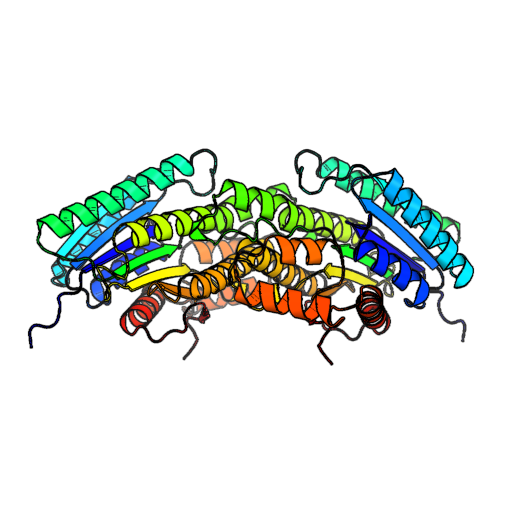SP B 1 61 ? -15.734 29.25 24.312 1 97.38 61 ASP B O 1
ATOM 2656 N N . ALA B 1 62 ? -14.617 28.781 22.391 1 96.31 62 ALA B N 1
ATOM 2657 C CA . ALA B 1 62 ? -13.461 28.219 23.094 1 96.31 62 ALA B CA 1
ATOM 2658 C C . ALA B 1 62 ? -12.438 29.297 23.422 1 96.31 62 ALA B C 1
ATOM 2660 O O . ALA B 1 62 ? -11.445 29.047 24.094 1 96.31 62 ALA B O 1
ATOM 2661 N N . GLY B 1 63 ? -12.609 30.516 22.953 1 96.75 63 GLY B N 1
ATOM 2662 C CA . GLY B 1 63 ? -11.672 31.609 23.156 1 96.75 63 GLY B CA 1
ATOM 2663 C C . GLY B 1 63 ? -10.375 31.422 22.375 1 96.75 63 GLY B C 1
ATOM 2664 O O . GLY B 1 63 ? -9.297 31.75 22.875 1 96.75 63 GLY B O 1
ATOM 2665 N N . VAL B 1 64 ? -10.5 30.797 21.219 1 97.19 64 VAL B N 1
ATOM 2666 C CA . VAL B 1 64 ? -9.352 30.562 20.344 1 97.19 64 VAL B CA 1
ATOM 2667 C C . VAL B 1 64 ? -9.391 31.531 19.172 1 97.19 64 VAL B C 1
ATOM 2669 O O . VAL B 1 64 ? -10.438 31.734 18.547 1 97.19 64 VAL B O 1
ATOM 2672 N N . VAL B 1 65 ? -8.305 32.188 18.906 1 97.25 65 VAL B N 1
ATOM 2673 C CA . VAL B 1 65 ? -8.219 33 17.703 1 97.25 65 VAL B CA 1
ATOM 2674 C C . VAL B 1 65 ? -8.266 32.125 16.453 1 97.25 65 VAL B C 1
ATOM 2676 O O . VAL B 1 65 ? -7.539 31.125 16.375 1 97.25 65 VAL B O 1
ATOM 2679 N N . PHE B 1 66 ? -9.125 32.469 15.531 1 97.19 66 PHE B N 1
ATOM 2680 C CA . PHE B 1 66 ? -9.359 31.578 14.414 1 97.19 66 PHE B CA 1
ATOM 2681 C C . PHE B 1 66 ? -9.297 32.312 13.086 1 97.19 66 PHE B C 1
ATOM 2683 O O . PHE B 1 66 ? -9.836 33.406 12.961 1 97.19 66 PHE B O 1
ATOM 2690 N N . GLU B 1 67 ? -8.562 31.734 12.117 1 97.19 67 GLU B N 1
ATOM 2691 C CA . GLU B 1 67 ? -8.609 32.094 10.703 1 97.19 67 GLU B CA 1
ATOM 2692 C C . GLU B 1 67 ? -8.742 30.875 9.812 1 97.19 67 GLU B C 1
ATOM 2694 O O . GLU B 1 67 ? -8.094 29.859 10.047 1 97.19 67 GLU B O 1
ATOM 2699 N N . GLY B 1 68 ? -9.633 30.969 8.859 1 97.19 68 GLY B N 1
ATOM 2700 C CA . GLY B 1 68 ? -9.852 29.828 7.988 1 97.19 68 GLY B CA 1
ATOM 2701 C C . GLY B 1 68 ? -10.07 30.203 6.539 1 97.19 68 GLY B C 1
ATOM 2702 O O . GLY B 1 68 ? -10.602 31.281 6.25 1 97.19 68 GLY B O 1
ATOM 2703 N N . VAL B 1 69 ? -9.609 29.359 5.648 1 98 69 VAL B N 1
ATOM 2704 C CA . VAL B 1 69 ? -9.883 29.516 4.223 1 98 69 VAL B CA 1
ATOM 2705 C C . VAL B 1 69 ? -10.297 28.172 3.625 1 98 69 VAL B C 1
ATOM 2707 O O . VAL B 1 69 ? -9.898 27.109 4.121 1 98 69 VAL B O 1
ATOM 2710 N N . VAL B 1 70 ? -11.117 28.25 2.6 1 97.81 70 VAL B N 1
ATOM 2711 C CA . VAL B 1 70 ? -11.539 27.031 1.914 1 97.81 70 VAL B CA 1
ATOM 2712 C C . VAL B 1 70 ? -10.844 26.922 0.561 1 97.81 70 VAL B C 1
ATOM 2714 O O . VAL B 1 70 ? -10.625 27.938 -0.11 1 97.81 70 VAL B O 1
ATOM 2717 N N . VAL B 1 71 ? -10.406 25.75 0.199 1 98 71 VAL B N 1
ATOM 2718 C CA . VAL B 1 71 ? -9.953 25.406 -1.143 1 98 71 VAL B CA 1
ATOM 2719 C C . VAL B 1 71 ? -10.914 24.391 -1.765 1 98 71 VAL B C 1
ATOM 2721 O O . VAL B 1 71 ? -10.727 23.188 -1.633 1 98 71 VAL B O 1
ATOM 2724 N N . PRO B 1 72 ? -11.922 24.875 -2.516 1 96.12 72 PRO B N 1
ATOM 2725 C CA . PRO B 1 72 ? -12.984 24.016 -3.045 1 96.12 72 PRO B CA 1
ATOM 2726 C C . PRO B 1 72 ? -12.633 23.422 -4.402 1 96.12 72 PRO B C 1
ATOM 2728 O O . PRO B 1 72 ? -11.555 23.672 -4.938 1 96.12 72 PRO B O 1
ATOM 2731 N N . GLU B 1 73 ? -13.445 22.562 -4.844 1 95.31 73 GLU B N 1
ATOM 2732 C CA . GLU B 1 73 ? -13.359 21.922 -6.156 1 95.31 73 GLU B CA 1
ATOM 2733 C C . GLU B 1 73 ? -12.07 21.109 -6.297 1 95.31 73 GLU B C 1
ATOM 2735 O O . GLU B 1 73 ? -11.445 21.125 -7.355 1 95.31 73 GLU B O 1
ATOM 2740 N N . VAL B 1 74 ? -11.641 20.625 -5.188 1 95.75 74 VAL B N 1
ATOM 2741 C CA . VAL B 1 74 ? -10.5 19.703 -5.215 1 95.75 74 VAL B CA 1
ATOM 2742 C C . VAL B 1 74 ? -11.008 18.266 -5.234 1 95.75 74 VAL B C 1
ATOM 2744 O O . VAL B 1 74 ? -11.516 17.75 -4.23 1 95.75 74 VAL B O 1
ATOM 2747 N N . ASP B 1 75 ? -10.93 17.656 -6.391 1 94.25 75 ASP B N 1
ATOM 2748 C CA . ASP B 1 75 ? -11.188 16.219 -6.547 1 94.25 75 ASP B CA 1
ATOM 2749 C C . ASP B 1 75 ? -9.883 15.43 -6.613 1 94.25 75 ASP B C 1
ATOM 2751 O O . ASP B 1 75 ? -9.219 15.406 -7.652 1 94.25 75 ASP B O 1
ATOM 2755 N N . LEU B 1 76 ? -9.57 14.727 -5.543 1 94.44 76 LEU B N 1
ATOM 2756 C CA . LEU B 1 76 ? -8.297 14.031 -5.402 1 94.44 76 LEU B CA 1
ATOM 2757 C C . LEU B 1 76 ? -8.25 12.789 -6.285 1 94.44 76 LEU B C 1
ATOM 2759 O O . LEU B 1 76 ? -7.188 12.211 -6.496 1 94.44 76 LEU B O 1
ATOM 2763 N N . ALA B 1 77 ? -9.383 12.398 -6.836 1 91.88 77 ALA B N 1
ATOM 2764 C CA . ALA B 1 77 ? -9.445 11.266 -7.762 1 91.88 77 ALA B CA 1
ATOM 2765 C C . ALA B 1 77 ? -9.062 11.695 -9.18 1 91.88 77 ALA B C 1
ATOM 2767 O O . ALA B 1 77 ? -8.727 10.859 -10.016 1 91.88 77 ALA B O 1
ATOM 2768 N N . HIS B 1 78 ? -9.219 12.969 -9.469 1 93.19 78 HIS B N 1
ATOM 2769 C CA . HIS B 1 78 ? -8.875 13.5 -10.781 1 93.19 78 HIS B CA 1
ATOM 2770 C C . HIS B 1 78 ? -7.465 14.07 -10.797 1 93.19 78 HIS B C 1
ATOM 2772 O O . HIS B 1 78 ? -7.273 15.273 -10.617 1 93.19 78 HIS B O 1
ATOM 2778 N N . LEU B 1 79 ? -6.512 13.289 -11.203 1 95 79 LEU B N 1
ATOM 2779 C CA . LEU B 1 79 ? -5.102 13.625 -11.062 1 95 79 LEU B CA 1
ATOM 2780 C C . LEU B 1 79 ? -4.691 14.68 -12.094 1 95 79 LEU B C 1
ATOM 2782 O O . LEU B 1 79 ? -3.689 15.375 -11.906 1 95 79 LEU B O 1
ATOM 2786 N N . ASN B 1 80 ? -5.496 14.781 -13.125 1 94.19 80 ASN B N 1
ATOM 2787 C CA . ASN B 1 80 ? -5.148 15.742 -14.172 1 94.19 80 ASN B CA 1
ATOM 2788 C C . ASN B 1 80 ? -5.121 17.172 -13.641 1 94.19 80 ASN B C 1
ATOM 2790 O O . ASN B 1 80 ? -4.422 18.031 -14.188 1 94.19 80 ASN B O 1
ATOM 2794 N N . SER B 1 81 ? -5.832 17.453 -12.555 1 96.44 81 SER B N 1
ATOM 2795 C CA . SER B 1 81 ? -5.895 18.797 -11.977 1 96.44 81 SER B CA 1
ATOM 2796 C C . SER B 1 81 ? -5.152 18.859 -10.648 1 96.44 81 SER B C 1
ATOM 2798 O O . SER B 1 81 ? -5.207 19.875 -9.953 1 96.44 81 SER B O 1
ATOM 2800 N N . LEU B 1 82 ? -4.457 17.844 -10.312 1 97.06 82 LEU B N 1
ATOM 2801 C CA . LEU B 1 82 ? -3.91 17.75 -8.969 1 97.06 82 LEU B CA 1
ATOM 2802 C C . LEU B 1 82 ? -2.807 18.797 -8.758 1 97.06 82 LEU B C 1
ATOM 2804 O O . LEU B 1 82 ? -2.713 19.391 -7.684 1 97.06 82 LEU B O 1
ATOM 2808 N N . ASP B 1 83 ? -2.033 19.078 -9.789 1 97.69 83 ASP B N 1
ATOM 2809 C CA . ASP B 1 83 ? -0.979 20.078 -9.648 1 97.69 83 ASP B CA 1
ATOM 2810 C C . ASP B 1 83 ? -1.562 21.453 -9.305 1 97.69 83 ASP B C 1
ATOM 2812 O O . ASP B 1 83 ? -1.086 22.125 -8.398 1 97.69 83 ASP B O 1
ATOM 2816 N N . SER B 1 84 ? -2.551 21.828 -10.023 1 97.81 84 SER B N 1
ATOM 2817 C CA . SER B 1 84 ? -3.191 23.109 -9.766 1 97.81 84 SER B CA 1
ATOM 2818 C C . SER B 1 84 ? -3.859 23.141 -8.398 1 97.81 84 SER B C 1
ATOM 2820 O O . SER B 1 84 ? -3.834 24.156 -7.711 1 97.81 84 SER B O 1
ATOM 2822 N N . ASN B 1 85 ? -4.492 22.031 -8.062 1 97.81 85 ASN B N 1
ATOM 2823 C CA . ASN B 1 85 ? -5.129 21.953 -6.75 1 97.81 85 ASN B CA 1
ATOM 2824 C C . ASN B 1 85 ? -4.109 22.062 -5.621 1 97.81 85 ASN B C 1
ATOM 2826 O O . ASN B 1 85 ? -4.336 22.766 -4.637 1 97.81 85 ASN B O 1
ATOM 2830 N N . LEU B 1 86 ? -2.951 21.359 -5.758 1 98.31 86 LEU B N 1
ATOM 2831 C CA . LEU B 1 86 ? -1.884 21.422 -4.766 1 98.31 86 LEU B CA 1
ATOM 2832 C C . LEU B 1 86 ? -1.344 22.844 -4.637 1 98.31 86 LEU B C 1
ATOM 2834 O O . LEU B 1 86 ? -1.081 23.312 -3.527 1 98.31 86 LEU B O 1
ATOM 2838 N N . ALA B 1 87 ? -1.245 23.516 -5.727 1 98.44 87 ALA B N 1
ATOM 2839 C CA . ALA B 1 87 ? -0.773 24.891 -5.723 1 98.44 87 ALA B CA 1
ATOM 2840 C C . ALA B 1 87 ? -1.739 25.797 -4.965 1 98.44 87 ALA B C 1
ATOM 2842 O O . ALA B 1 87 ? -1.314 26.703 -4.23 1 98.44 87 ALA B O 1
ATOM 2843 N N . ARG B 1 88 ? -3.006 25.578 -5.168 1 98.56 88 ARG B N 1
ATOM 2844 C CA . ARG B 1 88 ? -4.012 26.375 -4.469 1 98.56 88 ARG B CA 1
ATOM 2845 C C . ARG B 1 88 ? -3.947 26.125 -2.965 1 98.56 88 ARG B C 1
ATOM 2847 O O . ARG B 1 88 ? -4.074 27.062 -2.174 1 98.56 88 ARG B O 1
ATOM 2854 N N . ILE B 1 89 ? -3.742 24.922 -2.566 1 98.75 89 ILE B N 1
ATOM 2855 C CA . ILE B 1 89 ? -3.627 24.578 -1.153 1 98.75 89 ILE B CA 1
ATOM 2856 C C . ILE B 1 89 ? -2.383 25.234 -0.562 1 98.75 89 ILE B C 1
ATOM 2858 O O . ILE B 1 89 ? -2.441 25.828 0.517 1 98.75 89 ILE B O 1
ATOM 2862 N N . GLN B 1 90 ? -1.301 25.156 -1.312 1 98.62 90 GLN B N 1
ATOM 2863 C CA . GLN B 1 90 ? -0.04 25.766 -0.893 1 98.62 90 GLN B CA 1
ATOM 2864 C C . GLN B 1 90 ? -0.18 27.266 -0.723 1 98.62 90 GLN B C 1
ATOM 2866 O O . GLN B 1 90 ? 0.306 27.844 0.258 1 98.62 90 GLN B O 1
ATOM 2871 N N . SER B 1 91 ? -0.834 27.891 -1.669 1 98.69 91 SER B N 1
ATOM 2872 C CA . SER B 1 91 ? -1.031 29.344 -1.62 1 98.69 91 SER B CA 1
ATOM 2873 C C . SER B 1 91 ? -1.884 29.75 -0.421 1 98.69 91 SER B C 1
ATOM 2875 O O . SER B 1 91 ? -1.601 30.75 0.242 1 98.69 91 SER B O 1
ATOM 2877 N N . ALA B 1 92 ? -2.869 28.984 -0.186 1 98.75 92 ALA B N 1
ATOM 2878 C CA . ALA B 1 92 ? -3.73 29.25 0.963 1 98.75 92 ALA B CA 1
ATOM 2879 C C . ALA B 1 92 ? -2.943 29.172 2.268 1 98.75 92 ALA B C 1
ATOM 2881 O O . ALA B 1 92 ? -3.1 30.016 3.148 1 98.75 92 ALA B O 1
ATOM 2882 N N . ALA B 1 93 ? -2.137 28.156 2.391 1 98.75 93 ALA B N 1
ATOM 2883 C CA . ALA B 1 93 ? -1.303 27.984 3.578 1 98.75 93 ALA B CA 1
ATOM 2884 C C . ALA B 1 93 ? -0.317 29.141 3.717 1 98.75 93 ALA B C 1
ATOM 2886 O O . ALA B 1 93 ? -0.109 29.672 4.816 1 98.75 93 ALA B O 1
ATOM 2887 N N . ALA B 1 94 ? 0.257 29.547 2.604 1 98.31 94 ALA B N 1
ATOM 2888 C CA . ALA B 1 94 ? 1.211 30.656 2.596 1 98.31 94 ALA B CA 1
ATOM 2889 C C . ALA B 1 94 ? 0.547 31.953 3.035 1 98.31 94 ALA B C 1
ATOM 2891 O O . ALA B 1 94 ? 1.131 32.719 3.795 1 98.31 94 ALA B O 1
ATOM 2892 N N . ASP B 1 95 ? -0.619 32.156 2.527 1 98.38 95 ASP B N 1
ATOM 2893 C CA . ASP B 1 95 ? -1.36 33.375 2.895 1 98.38 95 ASP B CA 1
ATOM 2894 C C . ASP B 1 95 ? -1.643 33.406 4.395 1 98.38 95 ASP B C 1
ATOM 2896 O O . ASP B 1 95 ? -1.518 34.469 5.031 1 98.38 95 ASP B O 1
ATOM 2900 N N . LEU B 1 96 ? -1.989 32.312 4.922 1 98.5 96 LEU B N 1
ATOM 2901 C CA . LEU B 1 96 ? -2.279 32.219 6.348 1 98.5 96 LEU B CA 1
ATOM 2902 C C . LEU B 1 96 ? -1.013 32.438 7.172 1 98.5 96 LEU B C 1
ATOM 2904 O O . LEU B 1 96 ? -1.057 33.031 8.25 1 98.5 96 LEU B O 1
ATOM 2908 N N . ARG B 1 97 ? 0.156 31.938 6.734 1 97.75 97 ARG B N 1
ATOM 2909 C CA . ARG B 1 97 ? 1.428 32.188 7.402 1 97.75 97 ARG B CA 1
ATOM 2910 C C . ARG B 1 97 ? 1.774 33.656 7.383 1 97.75 97 ARG B C 1
ATOM 2912 O O . ARG B 1 97 ? 2.256 34.219 8.375 1 97.75 97 ARG B O 1
ATOM 2919 N N . TYR B 1 98 ? 1.471 34.25 6.277 1 96.94 98 TYR B N 1
ATOM 2920 C CA . TYR B 1 98 ? 1.726 35.688 6.145 1 96.94 98 TYR B CA 1
ATOM 2921 C C . TYR B 1 98 ? 0.862 36.5 7.109 1 96.94 98 TYR B C 1
ATOM 2923 O O . TYR B 1 98 ? 1.35 37.406 7.773 1 96.94 98 TYR B O 1
ATOM 2931 N N . GLU B 1 99 ? -0.381 36.094 7.18 1 96.56 99 GLU B N 1
ATOM 2932 C CA . GLU B 1 99 ? -1.298 36.781 8.094 1 96.56 99 GLU B CA 1
ATOM 2933 C C . GLU B 1 99 ? -0.863 36.594 9.547 1 96.56 99 GLU B C 1
ATOM 2935 O O . GLU B 1 99 ? -0.959 37.531 10.344 1 96.56 99 GLU B O 1
ATOM 2940 N N . ALA B 1 100 ? -0.421 35.406 9.883 1 95.62 100 ALA B N 1
ATOM 2941 C CA . ALA B 1 100 ? 0.082 35.156 11.227 1 95.62 100 ALA B CA 1
ATOM 2942 C C . ALA B 1 100 ? 1.266 36.062 11.555 1 95.62 100 ALA B C 1
ATOM 2944 O O . ALA B 1 100 ? 1.321 36.656 12.633 1 95.62 100 ALA B O 1
ATOM 2945 N N . ALA B 1 101 ? 2.18 36.188 10.609 1 93.75 101 ALA B N 1
ATOM 2946 C CA . ALA B 1 101 ? 3.355 37.031 10.797 1 93.75 101 ALA B CA 1
ATOM 2947 C C . ALA B 1 101 ? 2.961 38.5 10.969 1 93.75 101 ALA B C 1
ATOM 2949 O O . ALA B 1 101 ? 3.527 39.188 11.812 1 93.75 101 ALA B O 1
ATOM 2950 N N . ARG B 1 102 ? 2.02 38.938 10.281 1 95.75 102 ARG B N 1
ATOM 2951 C CA . ARG B 1 102 ? 1.543 40.312 10.367 1 95.75 102 ARG B CA 1
ATOM 2952 C C . ARG B 1 102 ? 0.95 40.625 11.742 1 95.75 102 ARG B C 1
ATOM 2954 O O . ARG B 1 102 ? 1.084 41.719 12.258 1 95.75 102 ARG B O 1
ATOM 2961 N N . SER B 1 103 ? 0.357 39.625 12.25 1 93.62 103 SER B N 1
ATOM 2962 C CA . SER B 1 103 ? -0.258 39.75 13.57 1 93.62 103 SER B CA 1
ATOM 2963 C C . SER B 1 103 ? 0.738 39.438 14.68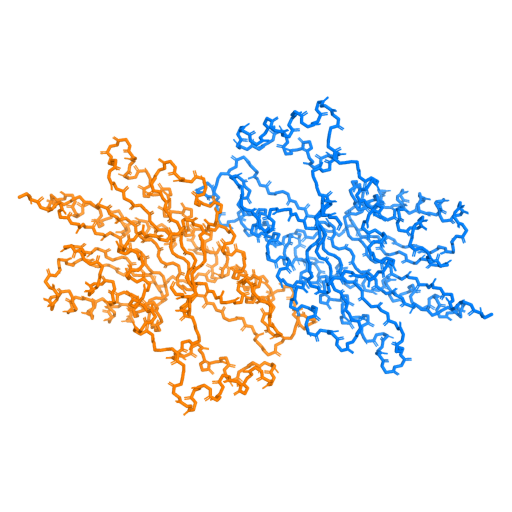 1 93.62 103 SER B C 1
ATOM 2965 O O . SER B 1 103 ? 0.346 39.219 15.828 1 93.62 103 SER B O 1
ATOM 2967 N N . ARG B 1 104 ? 2.012 39.188 14.383 1 94.5 104 ARG B N 1
ATOM 2968 C CA . ARG B 1 104 ? 3.129 38.969 15.289 1 94.5 104 ARG B CA 1
ATOM 2969 C C . ARG B 1 104 ? 2.955 37.625 16.031 1 94.5 104 ARG B C 1
ATOM 2971 O O . ARG B 1 104 ? 3.287 37.531 17.203 1 94.5 104 ARG B O 1
ATOM 2978 N N . ARG B 1 105 ? 2.287 36.719 15.281 1 93.12 105 ARG B N 1
ATOM 2979 C CA . ARG B 1 105 ? 2.189 35.344 15.781 1 93.12 105 ARG B CA 1
ATOM 2980 C C . ARG B 1 105 ? 3.096 34.406 14.984 1 93.12 105 ARG B C 1
ATOM 2982 O O . ARG B 1 105 ? 3.225 34.531 13.766 1 93.12 105 ARG B O 1
ATOM 2989 N N . THR B 1 106 ? 3.689 33.594 15.703 1 93.12 106 THR B N 1
ATOM 2990 C CA . THR B 1 106 ? 4.516 32.562 15.062 1 93.12 106 THR B CA 1
ATOM 2991 C C . THR B 1 106 ? 3.783 31.234 15.031 1 93.12 106 THR B C 1
ATOM 2993 O O . THR B 1 106 ? 3.221 30.812 16.031 1 93.12 106 THR B O 1
ATOM 2996 N N . ILE B 1 107 ? 3.785 30.609 13.898 1 97.69 107 ILE B N 1
ATOM 2997 C CA . ILE B 1 107 ? 3.213 29.281 13.797 1 97.69 107 ILE B CA 1
ATOM 2998 C C . ILE B 1 107 ? 4.105 28.281 14.531 1 97.69 107 ILE B C 1
ATOM 3000 O O . ILE B 1 107 ? 5.254 28.062 14.141 1 97.69 107 ILE B O 1
ATOM 3004 N N . THR B 1 108 ? 3.557 27.656 15.539 1 97.69 108 THR B N 1
ATOM 3005 C CA . THR B 1 108 ? 4.363 26.766 16.359 1 97.69 108 THR B CA 1
ATOM 3006 C C . THR B 1 108 ? 4.16 25.312 15.922 1 97.69 108 THR B C 1
ATOM 3008 O O . THR B 1 108 ? 4.961 24.438 16.266 1 97.69 108 THR B O 1
ATOM 3011 N N . LYS B 1 109 ? 3.092 25.016 15.195 1 98.5 109 LYS B N 1
ATOM 3012 C CA . LYS B 1 109 ? 2.783 23.656 14.734 1 98.5 109 LYS B CA 1
ATOM 3013 C C . LYS B 1 109 ? 2.066 23.688 13.383 1 98.5 109 LYS B C 1
ATOM 3015 O O . LYS B 1 109 ? 1.164 24.5 13.172 1 98.5 109 LYS B O 1
ATOM 3020 N N . SER B 1 110 ? 2.545 22.922 12.445 1 98.88 110 SER B N 1
ATOM 3021 C CA . SER B 1 110 ? 1.878 22.688 11.164 1 98.88 110 SER B CA 1
ATOM 3022 C C . SER B 1 110 ? 1.379 21.25 11.062 1 98.88 110 SER B C 1
ATOM 3024 O O . SER B 1 110 ? 2.131 20.297 11.312 1 98.88 110 SER B O 1
ATOM 3026 N N . VAL B 1 111 ? 0.087 21.062 10.727 1 98.94 111 VAL B N 1
ATOM 3027 C CA . VAL B 1 111 ? -0.518 19.734 10.727 1 98.94 111 VAL B CA 1
ATOM 3028 C C . VAL B 1 111 ? -1.214 19.484 9.383 1 98.94 111 VAL B C 1
ATOM 3030 O O . VAL B 1 111 ? -1.972 20.328 8.906 1 98.94 111 VAL B O 1
ATOM 3033 N N . LEU B 1 112 ? -0.912 18.422 8.742 1 98.94 112 LEU B N 1
ATOM 3034 C CA . LEU B 1 112 ? -1.687 17.906 7.621 1 98.94 112 LEU B CA 1
ATOM 3035 C C . LEU B 1 112 ? -2.502 16.688 8.039 1 98.94 112 LEU B C 1
ATOM 3037 O O . LEU B 1 112 ? -1.947 15.695 8.531 1 98.94 112 LEU B O 1
ATOM 3041 N N . VAL B 1 113 ? -3.795 16.766 7.914 1 98.88 113 VAL B N 1
ATOM 3042 C CA . VAL B 1 113 ? -4.672 15.625 8.172 1 98.88 113 VAL B CA 1
ATOM 3043 C C . VAL B 1 113 ? -5.203 15.07 6.852 1 98.88 113 VAL B C 1
ATOM 3045 O O . VAL B 1 113 ? -6.102 15.656 6.242 1 98.88 113 VAL B O 1
ATOM 3048 N N . ASN B 1 114 ? -4.629 13.969 6.449 1 98.44 114 ASN B N 1
ATOM 3049 C CA . ASN B 1 114 ? -5.133 13.234 5.297 1 98.44 114 ASN B CA 1
ATOM 3050 C C . ASN B 1 114 ? -6.348 12.383 5.66 1 98.44 114 ASN B C 1
ATOM 3052 O O . ASN B 1 114 ? -6.207 11.227 6.055 1 98.44 114 ASN B O 1
ATOM 3056 N N . ASN B 1 115 ? -7.477 12.938 5.387 1 97.81 115 ASN B N 1
ATOM 3057 C CA . ASN B 1 115 ? -8.711 12.297 5.82 1 97.81 115 ASN B CA 1
ATOM 3058 C C . ASN B 1 115 ? -9.508 11.758 4.633 1 97.81 115 ASN B C 1
ATOM 3060 O O . ASN B 1 115 ? -10.227 10.766 4.766 1 97.81 115 ASN B O 1
ATOM 3064 N N . ALA B 1 116 ? -9.32 12.391 3.455 1 95.44 116 ALA B N 1
ATOM 3065 C CA . ALA B 1 116 ? -10.078 11.969 2.281 1 95.44 116 ALA B CA 1
ATOM 3066 C C . ALA B 1 116 ? -9.734 10.539 1.888 1 95.44 116 ALA B C 1
ATOM 3068 O O . ALA B 1 116 ? -8.57 10.133 1.941 1 95.44 116 ALA B O 1
ATOM 3069 N N . GLY B 1 117 ? -10.727 9.773 1.551 1 94.19 117 GLY B N 1
ATOM 3070 C CA . GLY B 1 117 ? -10.547 8.414 1.076 1 94.19 117 GLY B CA 1
ATOM 3071 C C . GLY B 1 117 ? -11.852 7.746 0.68 1 94.19 117 GLY B C 1
ATOM 3072 O O . GLY B 1 117 ? -12.93 8.305 0.894 1 94.19 117 GLY B O 1
ATOM 3073 N N . SER B 1 118 ? -11.758 6.637 0.037 1 95.62 118 SER B N 1
ATOM 3074 C CA . SER B 1 118 ? -12.922 5.863 -0.389 1 95.62 118 SER B CA 1
ATOM 3075 C C . SER B 1 118 ? -12.766 4.391 -0.033 1 95.62 118 SER B C 1
ATOM 3077 O O . SER B 1 118 ? -11.656 3.926 0.242 1 95.62 118 SER B O 1
ATOM 3079 N N . LEU B 1 119 ? -13.844 3.711 -0.011 1 96.56 119 LEU B N 1
ATOM 3080 C CA . LEU B 1 119 ? -13.891 2.299 0.358 1 96.56 119 LEU B CA 1
ATOM 3081 C C . LEU B 1 119 ? -13.477 1.419 -0.817 1 96.56 119 LEU B C 1
ATOM 3083 O O . LEU B 1 119 ? -12.992 0.302 -0.621 1 96.56 119 LEU B O 1
ATOM 3087 N N . GLY B 1 120 ? -13.594 1.943 -2.041 1 96.56 120 GLY B N 1
ATOM 3088 C CA . GLY B 1 120 ? -13.625 1.056 -3.191 1 96.56 120 GLY B CA 1
ATOM 3089 C C . GLY B 1 120 ? -14.891 0.214 -3.26 1 96.56 120 GLY B C 1
ATOM 3090 O O . GLY B 1 120 ? -15.906 0.565 -2.662 1 96.56 120 GLY B O 1
ATOM 3091 N N . ASP B 1 121 ? -14.914 -0.803 -4.105 1 97.81 121 ASP B N 1
ATOM 3092 C CA . ASP B 1 121 ? -16.078 -1.682 -4.242 1 97.81 121 ASP B CA 1
ATOM 3093 C C . ASP B 1 121 ? -15.984 -2.861 -3.279 1 97.81 121 ASP B C 1
ATOM 3095 O O . ASP B 1 121 ? -15.305 -3.852 -3.562 1 97.81 121 ASP B O 1
ATOM 3099 N N . LEU B 1 122 ? -16.719 -2.865 -2.238 1 98.25 122 LEU B N 1
ATOM 3100 C CA . LEU B 1 122 ? -16.625 -3.848 -1.163 1 98.25 122 LEU B CA 1
ATOM 3101 C C . LEU B 1 122 ? -17.453 -5.09 -1.487 1 98.25 122 LEU B C 1
ATOM 3103 O O . LEU B 1 122 ? -17.406 -6.078 -0.748 1 98.25 122 LEU B O 1
ATOM 3107 N N . SER B 1 123 ? -18.219 -4.984 -2.564 1 98.25 123 SER B N 1
ATOM 3108 C CA . SER B 1 123 ? -19.016 -6.145 -2.949 1 98.25 123 SER B CA 1
ATOM 3109 C C . SER B 1 123 ? -18.156 -7.188 -3.662 1 98.25 123 SER B C 1
ATOM 3111 O O . SER B 1 123 ? -18.578 -8.336 -3.832 1 98.25 123 SER B O 1
ATOM 3113 N N . LYS B 1 124 ? -16.938 -6.828 -4.004 1 98.44 124 LYS B N 1
ATOM 3114 C CA . LYS B 1 124 ? -16.109 -7.676 -4.852 1 98.44 124 LYS B CA 1
ATOM 3115 C C . LYS B 1 124 ? -14.961 -8.297 -4.047 1 98.44 124 LYS B C 1
ATOM 3117 O O . LYS B 1 124 ? -14.414 -7.664 -3.148 1 98.44 124 LYS B O 1
ATOM 3122 N N . THR B 1 125 ? -14.672 -9.547 -4.391 1 98.44 125 THR B N 1
ATOM 3123 C CA . THR B 1 125 ? -13.398 -10.141 -3.98 1 98.44 125 THR B CA 1
ATOM 3124 C C . THR B 1 125 ? -12.289 -9.766 -4.957 1 98.44 125 THR B C 1
ATOM 3126 O O . THR B 1 125 ? -12.555 -9.172 -6.008 1 98.44 125 THR B O 1
ATOM 3129 N N . VAL B 1 126 ? -11.039 -10.078 -4.652 1 98.5 126 VAL B N 1
ATOM 3130 C CA . VAL B 1 126 ? -9.891 -9.648 -5.449 1 98.5 126 VAL B CA 1
ATOM 3131 C C . VAL B 1 126 ? -10 -10.234 -6.855 1 98.5 126 VAL B C 1
ATOM 3133 O O . VAL B 1 126 ? -9.68 -9.562 -7.836 1 98.5 126 VAL B O 1
ATOM 3136 N N . LYS B 1 127 ? -10.469 -11.469 -6.965 1 98.12 127 LYS B N 1
ATOM 3137 C CA . LYS B 1 127 ? -10.516 -12.117 -8.273 1 98.12 127 LYS B CA 1
ATOM 3138 C C . LYS B 1 127 ? -11.531 -11.438 -9.188 1 98.12 127 LYS B C 1
ATOM 3140 O O . LYS B 1 127 ? -11.539 -11.688 -10.398 1 98.12 127 LYS B O 1
ATOM 3145 N N . GLU B 1 128 ? -12.352 -10.547 -8.633 1 98.31 128 GLU B N 1
ATOM 3146 C CA . GLU B 1 128 ? -13.391 -9.883 -9.422 1 98.31 128 GLU B CA 1
ATOM 3147 C C . GLU B 1 128 ? -12.938 -8.492 -9.859 1 98.31 128 GLU B C 1
ATOM 3149 O O . GLU B 1 128 ? -13.609 -7.848 -10.664 1 98.31 128 GLU B O 1
ATOM 3154 N N . PHE B 1 129 ? -11.797 -8.039 -9.367 1 98.31 129 PHE B N 1
ATOM 3155 C CA . PHE B 1 129 ? -11.336 -6.691 -9.695 1 98.31 129 PHE B CA 1
ATOM 3156 C C . PHE B 1 129 ? -10.719 -6.656 -11.086 1 98.31 129 PHE B C 1
ATOM 3158 O O . PHE B 1 129 ? -10.062 -7.605 -11.508 1 98.31 129 PHE B O 1
ATOM 3165 N N . THR B 1 130 ? -10.93 -5.578 -11.812 1 97.94 130 THR B N 1
ATOM 3166 C CA . THR B 1 130 ? -10.109 -5.227 -12.969 1 97.94 130 THR B CA 1
ATOM 3167 C C . THR B 1 130 ? -8.938 -4.34 -12.547 1 97.94 130 THR B C 1
ATOM 3169 O O . THR B 1 130 ? -8.977 -3.727 -11.477 1 97.94 130 THR B O 1
ATOM 3172 N N . TRP B 1 131 ? -7.941 -4.273 -13.375 1 98.06 131 TRP B N 1
ATOM 3173 C CA . TRP B 1 131 ? -6.824 -3.387 -13.062 1 98.06 131 TRP B CA 1
ATOM 3174 C C . TRP B 1 131 ? -7.262 -1.926 -13.102 1 98.06 131 TRP B C 1
ATOM 3176 O O . TRP B 1 131 ? -6.719 -1.089 -12.375 1 98.06 131 TRP B O 1
ATOM 3186 N N . GLN B 1 132 ? -8.242 -1.625 -13.898 1 98.19 132 GLN B N 1
ATOM 3187 C CA . GLN B 1 132 ? -8.75 -0.259 -13.977 1 98.19 132 GLN B CA 1
ATOM 3188 C C . GLN B 1 132 ? -9.375 0.172 -12.648 1 98.19 132 GLN B C 1
ATOM 3190 O O . GLN B 1 132 ? -9.18 1.308 -12.211 1 98.19 132 GLN B O 1
ATOM 3195 N N . GLU B 1 133 ? -10.148 -0.724 -12.031 1 98.06 133 GLU B N 1
ATOM 3196 C CA . GLU B 1 133 ? -10.711 -0.447 -10.711 1 98.06 133 GLU B CA 1
ATOM 3197 C C . GLU B 1 133 ? -9.617 -0.224 -9.68 1 98.06 133 GLU B C 1
ATOM 3199 O O . GLU B 1 133 ? -9.703 0.69 -8.859 1 98.06 133 GLU B O 1
ATOM 3204 N N . ALA B 1 134 ? -8.594 -1.066 -9.75 1 98.62 134 ALA B N 1
ATOM 3205 C CA . ALA B 1 134 ? -7.465 -0.917 -8.844 1 98.62 134 ALA B CA 1
ATOM 3206 C C . ALA B 1 134 ? -6.766 0.425 -9.047 1 98.62 134 ALA B C 1
ATOM 3208 O O . ALA B 1 134 ? -6.453 1.125 -8.086 1 98.62 134 ALA B O 1
ATOM 3209 N N . ARG B 1 135 ? -6.57 0.769 -10.281 1 98.12 135 ARG B N 1
ATOM 3210 C CA . ARG B 1 135 ? -5.898 2.025 -10.586 1 98.12 135 ARG B CA 1
ATOM 3211 C C . ARG B 1 135 ? -6.691 3.217 -10.062 1 98.12 135 ARG B C 1
ATOM 3213 O O . ARG B 1 135 ? -6.125 4.125 -9.453 1 98.12 135 ARG B O 1
ATOM 3220 N N . SER B 1 136 ? -7.941 3.189 -10.344 1 98.12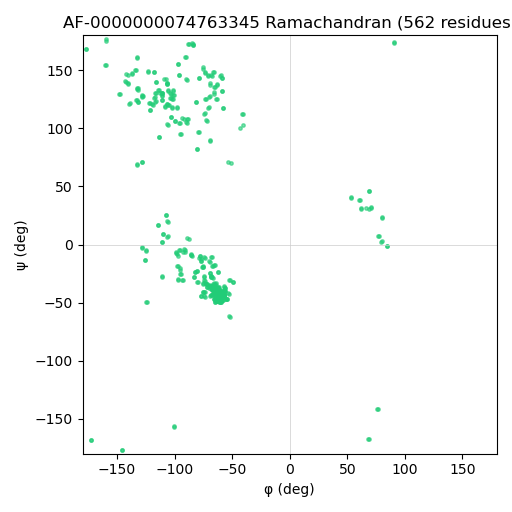 136 SER B N 1
ATOM 3221 C CA . SER B 1 136 ? -8.797 4.27 -9.875 1 98.12 136 SER B CA 1
ATOM 3222 C C . SER B 1 136 ? -8.734 4.406 -8.352 1 98.12 136 SER B C 1
ATOM 3224 O O . SER B 1 136 ? -8.648 5.52 -7.832 1 98.12 136 SER B O 1
ATOM 3226 N N . TYR B 1 137 ? -8.75 3.342 -7.668 1 98.56 137 TYR B N 1
ATOM 3227 C CA . TYR B 1 137 ? -8.68 3.361 -6.211 1 98.56 137 TYR B CA 1
ATOM 3228 C C . TYR B 1 137 ? -7.355 3.941 -5.734 1 98.56 137 TYR B C 1
ATOM 3230 O O . TYR B 1 137 ? -7.332 4.824 -4.875 1 98.56 137 TYR B O 1
ATOM 3238 N N . PHE B 1 138 ? -6.266 3.486 -6.293 1 98.69 138 PHE B N 1
ATOM 3239 C CA . PHE B 1 138 ? -4.949 3.895 -5.82 1 98.69 138 PHE B CA 1
ATOM 3240 C C . PHE B 1 138 ? -4.664 5.344 -6.195 1 98.69 138 PHE B C 1
ATOM 3242 O O . PHE B 1 138 ? -3.988 6.062 -5.457 1 98.69 138 PHE B O 1
ATOM 3249 N N . ASP B 1 139 ? -5.176 5.75 -7.367 1 98.38 139 ASP B N 1
ATOM 3250 C CA . ASP B 1 139 ? -5.031 7.148 -7.758 1 98.38 139 ASP B CA 1
ATOM 3251 C C . ASP B 1 139 ? -5.578 8.086 -6.68 1 98.38 139 ASP B C 1
ATOM 3253 O O . ASP B 1 139 ? -4.891 9.008 -6.238 1 98.38 139 ASP B O 1
ATOM 3257 N N . PHE B 1 140 ? -6.699 7.793 -6.219 1 98.25 140 PHE B N 1
ATOM 3258 C CA . PHE B 1 140 ? -7.395 8.648 -5.262 1 98.25 140 PHE B CA 1
ATOM 3259 C C . PHE B 1 140 ? -6.797 8.492 -3.867 1 98.25 140 PHE B C 1
ATOM 3261 O O . PHE B 1 140 ? -6.504 9.484 -3.197 1 98.25 140 PHE B O 1
ATOM 3268 N N . ASN B 1 141 ? -6.539 7.285 -3.469 1 98.5 141 ASN B N 1
ATOM 3269 C CA . ASN B 1 141 ? -6.328 7.012 -2.051 1 98.5 141 ASN B CA 1
ATOM 3270 C C . ASN B 1 141 ? -4.844 7.02 -1.695 1 98.5 141 ASN B C 1
ATOM 3272 O O . ASN B 1 141 ? -4.48 7.145 -0.524 1 98.5 141 ASN B O 1
ATOM 3276 N N . VAL B 1 142 ? -3.98 6.82 -2.688 1 98.81 142 VAL B N 1
ATOM 3277 C CA . VAL B 1 142 ? -2.566 6.707 -2.35 1 98.81 142 VAL B CA 1
ATOM 3278 C C . VAL B 1 142 ? -1.765 7.746 -3.131 1 98.81 142 VAL B C 1
ATOM 3280 O O . VAL B 1 142 ? -1.013 8.531 -2.543 1 98.81 142 VAL B O 1
ATOM 3283 N N . VAL B 1 143 ? -1.978 7.816 -4.43 1 98.75 143 VAL B N 1
ATOM 3284 C CA . VAL B 1 143 ? -1.194 8.695 -5.293 1 98.75 143 VAL B CA 1
ATOM 3285 C C . VAL B 1 143 ? -1.447 10.156 -4.91 1 98.75 143 VAL B C 1
ATOM 3287 O O . VAL B 1 143 ? -0.506 10.938 -4.766 1 98.75 143 VAL B O 1
ATOM 3290 N N . SER B 1 144 ? -2.689 10.492 -4.73 1 98.56 144 SER B N 1
ATOM 3291 C CA . SER B 1 144 ? -3.018 11.859 -4.332 1 98.56 144 SER B CA 1
ATOM 3292 C C . SER B 1 144 ? -2.426 12.195 -2.967 1 98.56 144 SER B C 1
ATOM 3294 O O . SER B 1 144 ? -2 13.328 -2.732 1 98.56 144 SER B O 1
ATOM 3296 N N . LEU B 1 145 ? -2.412 11.242 -2.047 1 98.5 145 LEU B N 1
ATOM 3297 C CA . LEU B 1 145 ? -1.828 11.438 -0.726 1 98.5 145 LEU B CA 1
ATOM 3298 C C . LEU B 1 145 ? -0.334 11.727 -0.83 1 98.5 145 LEU B C 1
ATOM 3300 O O . LEU B 1 145 ? 0.191 12.578 -0.107 1 98.5 145 LEU B O 1
ATOM 3304 N N . VAL B 1 146 ? 0.365 11 -1.703 1 98.81 146 VAL B N 1
ATOM 3305 C CA . VAL B 1 146 ? 1.788 11.258 -1.897 1 98.81 146 VAL B CA 1
ATOM 3306 C C . VAL B 1 146 ? 1.998 12.703 -2.326 1 98.81 146 VAL B C 1
ATOM 3308 O O . VAL B 1 146 ? 2.871 13.398 -1.795 1 98.81 146 VAL B O 1
ATOM 3311 N N . GLY B 1 147 ? 1.188 13.148 -3.264 1 98.5 147 GLY B N 1
ATOM 3312 C CA . GLY B 1 147 ? 1.275 14.531 -3.707 1 98.5 147 GLY B CA 1
ATOM 3313 C C . GLY B 1 147 ? 1.047 15.531 -2.588 1 98.5 147 GLY B C 1
ATOM 3314 O O . GLY B 1 147 ? 1.79 16.516 -2.459 1 98.5 147 GLY B O 1
ATOM 3315 N N . LEU B 1 148 ? 0.045 15.289 -1.775 1 98.69 148 LEU B N 1
ATOM 3316 C CA . LEU B 1 148 ? -0.298 16.172 -0.665 1 98.69 148 LEU B CA 1
ATOM 3317 C C . LEU B 1 148 ? 0.825 16.219 0.366 1 98.69 148 LEU B C 1
ATOM 3319 O O . LEU B 1 148 ? 1.22 17.281 0.822 1 98.69 148 LEU B O 1
ATOM 3323 N N . CYS B 1 149 ? 1.359 15.062 0.709 1 98.88 149 CYS B N 1
ATOM 3324 C CA . CYS B 1 149 ? 2.438 14.977 1.688 1 98.88 149 CYS B CA 1
ATOM 3325 C C . CYS B 1 149 ? 3.688 15.688 1.187 1 98.88 149 CYS B C 1
ATOM 3327 O O . CYS B 1 149 ? 4.312 16.453 1.929 1 98.88 149 CYS B O 1
ATOM 3329 N N . SER B 1 150 ? 4.004 15.422 -0.084 1 98.81 150 SER B N 1
ATOM 3330 C CA . SER B 1 150 ? 5.18 16.062 -0.672 1 98.81 150 SER B CA 1
ATOM 3331 C C . SER B 1 150 ? 5.051 17.578 -0.659 1 98.81 150 SER B C 1
ATOM 3333 O O . SER B 1 150 ? 5.953 18.281 -0.198 1 98.81 150 SER B O 1
ATOM 3335 N N . MET B 1 151 ? 3.928 18.047 -1.122 1 98.62 151 MET B N 1
ATOM 3336 C CA . MET B 1 151 ? 3.682 19.484 -1.171 1 98.62 151 MET B CA 1
ATOM 3337 C C . MET B 1 151 ? 3.744 20.109 0.225 1 98.62 151 MET B C 1
ATOM 3339 O O . MET B 1 151 ? 4.418 21.109 0.435 1 98.62 151 MET B O 1
ATOM 3343 N N . PHE B 1 152 ? 3.059 19.516 1.162 1 98.88 152 PHE B N 1
ATOM 3344 C CA . PHE B 1 152 ? 2.971 20.031 2.523 1 98.88 152 PHE B CA 1
ATOM 3345 C C . PHE B 1 152 ? 4.352 20.094 3.168 1 98.88 152 PHE B C 1
ATOM 3347 O O . PHE B 1 152 ? 4.715 21.109 3.77 1 98.88 152 PHE B O 1
ATOM 3354 N N . LEU B 1 153 ? 5.121 18.984 3.07 1 98.88 153 LEU B N 1
ATOM 3355 C CA . LEU B 1 153 ? 6.434 18.906 3.701 1 98.88 153 LEU B CA 1
ATOM 3356 C C . LEU B 1 153 ? 7.395 19.922 3.086 1 98.88 153 LEU B C 1
ATOM 3358 O O . LEU B 1 153 ? 8.062 20.656 3.805 1 98.88 153 LEU B O 1
ATOM 3362 N N . LYS B 1 154 ? 7.402 19.969 1.764 1 98.38 154 LYS B N 1
ATOM 3363 C CA . LYS B 1 154 ? 8.281 20.922 1.084 1 98.38 154 LYS B CA 1
ATOM 3364 C C . LYS B 1 154 ? 7.957 22.359 1.48 1 98.38 154 LYS B C 1
ATOM 3366 O O . LYS B 1 154 ? 8.844 23.109 1.876 1 98.38 154 LYS B O 1
ATOM 3371 N N . ASP B 1 155 ? 6.727 22.672 1.416 1 98.5 155 ASP B N 1
ATOM 3372 C CA . ASP B 1 155 ? 6.262 24.016 1.718 1 98.5 155 ASP B CA 1
ATOM 3373 C C . ASP B 1 155 ? 6.559 24.391 3.17 1 98.5 155 ASP B C 1
ATOM 3375 O O . ASP B 1 155 ? 7.098 25.469 3.445 1 98.5 155 ASP B O 1
ATOM 3379 N N . THR B 1 156 ? 6.227 23.516 4.121 1 98.62 156 THR B N 1
ATOM 3380 C CA . THR B 1 156 ? 6.348 23.797 5.547 1 98.62 156 THR B CA 1
ATOM 3381 C C . THR B 1 156 ? 7.812 23.906 5.957 1 98.62 156 THR B C 1
ATOM 3383 O O . THR B 1 156 ? 8.195 24.828 6.672 1 98.62 156 THR B O 1
ATOM 3386 N N . LEU B 1 157 ? 8.656 22.969 5.438 1 98.31 157 LEU B N 1
ATOM 3387 C CA . LEU B 1 157 ? 10.055 22.922 5.863 1 98.31 157 LEU B CA 1
ATOM 3388 C C . LEU B 1 157 ? 10.844 24.078 5.242 1 98.31 157 LEU B C 1
ATOM 3390 O O . LEU B 1 157 ? 11.828 24.547 5.82 1 98.31 157 LEU B O 1
ATOM 3394 N N . GLU B 1 158 ? 10.344 24.5 4.07 1 97.94 158 GLU B N 1
ATOM 3395 C CA . GLU B 1 158 ? 10.969 25.672 3.463 1 97.94 158 GLU B CA 1
ATOM 3396 C C . GLU B 1 158 ? 10.578 26.953 4.203 1 97.94 158 GLU B C 1
ATOM 3398 O O . GLU B 1 158 ? 11.414 27.828 4.434 1 97.94 158 GLU B O 1
ATOM 3403 N N . ALA B 1 159 ? 9.328 27.078 4.605 1 98.12 159 ALA B N 1
ATOM 3404 C CA . ALA B 1 159 ? 8.805 28.281 5.242 1 98.12 159 ALA B CA 1
ATOM 3405 C C . ALA B 1 159 ? 9.281 28.391 6.688 1 98.12 159 ALA B C 1
ATOM 3407 O O . ALA B 1 159 ? 9.477 29.5 7.199 1 98.12 159 ALA B O 1
ATOM 3408 N N . LEU B 1 160 ? 9.445 27.25 7.348 1 97.69 160 LEU B N 1
ATOM 3409 C CA . LEU B 1 160 ? 9.789 27.219 8.766 1 97.69 160 LEU B CA 1
ATOM 3410 C C . LEU B 1 160 ? 10.93 26.234 9.016 1 97.69 160 LEU B C 1
ATOM 3412 O O . LEU B 1 160 ? 10.758 25.234 9.734 1 97.69 160 LEU B O 1
ATOM 3416 N N . PRO B 1 161 ? 12.109 26.578 8.539 1 96.94 161 PRO B N 1
ATOM 3417 C CA . PRO B 1 161 ? 13.25 25.672 8.727 1 96.94 161 PRO B CA 1
ATOM 3418 C C . PRO B 1 161 ? 13.68 25.562 10.188 1 96.94 161 PRO B C 1
ATOM 3420 O O . PRO B 1 161 ? 13.633 26.562 10.922 1 96.94 161 PRO B O 1
ATOM 3423 N N . LYS B 1 162 ? 14.117 24.422 10.547 1 95.69 162 LYS B N 1
ATOM 3424 C CA . LYS B 1 162 ? 14.469 24.109 11.938 1 95.69 162 LYS B CA 1
ATOM 3425 C C . LYS B 1 162 ? 15.508 25.078 12.469 1 95.69 162 LYS B C 1
ATOM 3427 O O . LYS B 1 162 ? 15.477 25.438 13.648 1 95.69 162 LYS B O 1
ATOM 3432 N N . GLU B 1 163 ? 16.422 25.484 11.695 1 96.25 163 GLU B N 1
ATOM 3433 C CA . GLU B 1 163 ? 17.484 26.375 12.117 1 96.25 163 GLU B CA 1
ATOM 3434 C C . GLU B 1 163 ? 16.938 27.719 12.586 1 96.25 163 GLU B C 1
ATOM 3436 O O . GLU B 1 163 ? 17.453 28.328 13.523 1 96.25 163 GLU B O 1
ATOM 3441 N N . GLN B 1 164 ? 15.93 28.172 11.953 1 96.25 164 GLN B N 1
ATOM 3442 C CA . GLN B 1 164 ? 15.336 29.469 12.266 1 96.25 164 GLN B CA 1
ATOM 3443 C C . GLN B 1 164 ? 14.188 29.312 13.258 1 96.25 164 GLN B C 1
ATOM 3445 O O . GLN B 1 164 ? 13.938 30.219 14.062 1 96.25 164 GLN B O 1
ATOM 3450 N N . TYR B 1 165 ? 13.539 28.219 13.203 1 96.56 165 TYR B N 1
ATOM 3451 C CA . TYR B 1 165 ? 12.398 27.938 14.07 1 96.56 165 TYR B CA 1
ATOM 3452 C C . TYR B 1 165 ? 12.555 26.609 14.781 1 96.56 165 TYR B C 1
ATOM 3454 O O . TYR B 1 165 ? 11.773 25.672 14.562 1 96.56 165 TYR B O 1
ATOM 3462 N N . PRO B 1 166 ? 13.422 26.469 15.719 1 95.94 166 PRO B N 1
ATOM 3463 C CA . PRO B 1 166 ? 13.781 25.203 16.328 1 95.94 166 PRO B CA 1
ATOM 3464 C C . PRO B 1 166 ? 12.641 24.578 17.141 1 95.94 166 PRO B C 1
ATOM 3466 O O . PRO B 1 166 ? 12.625 23.375 17.359 1 95.94 166 PRO B O 1
ATOM 3469 N N . GLU B 1 167 ? 11.703 25.375 17.484 1 95.5 167 GLU B N 1
ATOM 3470 C CA . GLU B 1 167 ? 10.625 24.844 18.328 1 95.5 167 GLU B CA 1
ATOM 3471 C C . GLU B 1 167 ? 9.406 24.469 17.5 1 95.5 167 GLU B C 1
ATOM 3473 O O . GLU B 1 167 ? 8.453 23.891 18.016 1 95.5 167 GLU B O 1
ATOM 3478 N N . HIS B 1 168 ? 9.383 24.812 16.188 1 97.5 168 HIS B N 1
ATOM 3479 C CA . HIS B 1 168 ? 8.266 24.484 15.312 1 97.5 168 HIS B CA 1
ATOM 3480 C C . HIS B 1 168 ? 8.148 22.969 15.125 1 97.5 168 HIS B C 1
ATOM 3482 O O . HIS B 1 168 ? 9.156 22.281 14.938 1 97.5 168 HIS B O 1
ATOM 3488 N N . LYS B 1 169 ? 6.91 22.469 15.211 1 98.19 169 LYS B N 1
ATOM 3489 C CA . LYS B 1 169 ? 6.633 21.047 14.984 1 98.19 169 LYS B CA 1
ATOM 3490 C C . LYS B 1 169 ? 5.742 20.844 13.766 1 98.19 169 LYS B C 1
ATOM 3492 O O . LYS B 1 169 ? 4.824 21.641 13.523 1 98.19 169 LYS B O 1
ATOM 3497 N N . THR B 1 170 ? 6.062 19.844 13.031 1 98.75 170 THR B N 1
ATOM 3498 C CA . THR B 1 170 ? 5.246 19.438 11.891 1 98.75 170 THR B CA 1
ATOM 3499 C C . THR B 1 170 ? 4.676 18.031 12.102 1 98.75 170 THR B C 1
ATOM 3501 O O . THR B 1 170 ? 5.395 17.125 12.516 1 98.75 170 THR B O 1
ATOM 3504 N N . VAL B 1 171 ? 3.361 17.859 11.898 1 98.88 171 VAL B N 1
ATOM 3505 C CA . VAL B 1 171 ? 2.73 16.562 12.062 1 98.88 171 VAL B CA 1
ATOM 3506 C C . VAL B 1 171 ? 1.924 16.203 10.82 1 98.88 171 VAL B C 1
ATOM 3508 O O . VAL B 1 171 ? 1.176 17.047 10.297 1 98.88 171 VAL B O 1
ATOM 3511 N N . VAL B 1 172 ? 2.152 15.055 10.289 1 98.94 172 VAL B N 1
ATOM 3512 C CA . VAL B 1 172 ? 1.325 14.492 9.227 1 98.94 172 VAL B CA 1
ATOM 3513 C C . VAL B 1 172 ? 0.471 13.352 9.789 1 98.94 172 VAL B C 1
ATOM 3515 O O . VAL B 1 172 ? 0.998 12.383 10.336 1 98.94 172 VAL B O 1
ATOM 3518 N N . VAL B 1 173 ? -0.825 13.492 9.68 1 98.88 173 VAL B N 1
ATOM 3519 C CA . VAL B 1 173 ? -1.759 12.469 10.133 1 98.88 173 VAL B CA 1
ATOM 3520 C C . VAL B 1 173 ? -2.443 11.828 8.93 1 98.88 173 VAL B C 1
ATOM 3522 O O . VAL B 1 173 ? -2.883 12.516 8.008 1 98.88 173 VAL B O 1
ATOM 3525 N N . SER B 1 174 ? -2.461 10.547 8.883 1 98.69 174 SER B N 1
ATOM 3526 C CA . SER B 1 174 ? -3.291 9.789 7.953 1 98.69 174 SER B CA 1
ATOM 3527 C C . SER B 1 174 ? -4.402 9.047 8.688 1 98.69 174 SER B C 1
ATOM 3529 O O . SER B 1 174 ? -4.141 8.305 9.633 1 98.69 174 SER B O 1
ATOM 3531 N N . ILE B 1 175 ? -5.605 9.305 8.258 1 98.38 175 ILE B N 1
ATOM 3532 C CA . ILE B 1 175 ? -6.695 8.5 8.797 1 98.38 175 ILE B CA 1
ATOM 3533 C C . ILE B 1 175 ? -6.633 7.09 8.211 1 98.38 175 ILE B C 1
ATOM 3535 O O . ILE B 1 175 ? -6.977 6.879 7.043 1 98.38 175 ILE B O 1
ATOM 3539 N N . SER B 1 176 ? -6.234 6.195 9.016 1 97.5 176 SER B N 1
ATOM 3540 C CA . SER B 1 176 ? -5.953 4.809 8.648 1 97.5 176 SER B CA 1
ATOM 3541 C C . SER B 1 176 ? -7.109 3.891 9.023 1 97.5 176 SER B C 1
ATOM 3543 O O . SER B 1 176 ? -8.273 4.277 8.93 1 97.5 176 SER B O 1
ATOM 3545 N N . SER B 1 177 ? -6.832 2.646 9.195 1 96.12 177 SER B N 1
ATOM 3546 C CA . SER B 1 177 ? -7.793 1.598 9.516 1 96.12 177 SER B CA 1
ATOM 3547 C C . SER B 1 177 ? -7.102 0.375 10.109 1 96.12 177 SER B C 1
ATOM 3549 O O . SER B 1 177 ? -5.898 0.178 9.914 1 96.12 177 SER B O 1
ATOM 3551 N N . LEU B 1 178 ? -7.898 -0.373 10.914 1 94.06 178 LEU B N 1
ATOM 3552 C CA . LEU B 1 178 ? -7.43 -1.709 11.266 1 94.06 178 LEU B CA 1
ATOM 3553 C C . LEU B 1 178 ? -7.047 -2.5 10.016 1 94.06 178 LEU B C 1
ATOM 3555 O O . LEU B 1 178 ? -6.141 -3.334 10.062 1 94.06 178 LEU B O 1
ATOM 3559 N N . LEU B 1 179 ? -7.695 -2.227 8.953 1 93.88 179 LEU B N 1
ATOM 3560 C CA . LEU B 1 179 ? -7.508 -2.945 7.699 1 93.88 179 LEU B CA 1
ATOM 3561 C C . LEU B 1 179 ? -6.105 -2.713 7.141 1 93.88 179 LEU B C 1
ATOM 3563 O O . LEU B 1 179 ? -5.645 -3.461 6.277 1 93.88 179 LEU B O 1
ATOM 3567 N N . ALA B 1 180 ? -5.402 -1.681 7.598 1 96.69 180 ALA B N 1
ATOM 3568 C CA . ALA B 1 180 ? -4.031 -1.424 7.164 1 96.69 180 ALA B CA 1
ATOM 3569 C C . ALA B 1 180 ? -3.08 -2.488 7.703 1 96.69 180 ALA B C 1
ATOM 3571 O O . ALA B 1 180 ? -2.031 -2.748 7.109 1 96.69 180 ALA B O 1
ATOM 3572 N N . VAL B 1 181 ? -3.506 -3.105 8.82 1 95.69 181 VAL B N 1
ATOM 3573 C CA . VAL B 1 181 ? -2.547 -3.984 9.477 1 95.69 181 VAL B CA 1
ATOM 3574 C C . VAL B 1 181 ? -3.148 -5.379 9.641 1 95.69 181 VAL B C 1
ATOM 3576 O O . VAL B 1 181 ? -2.475 -6.305 10.102 1 95.69 181 VAL B O 1
ATOM 3579 N N . GLN B 1 182 ? -4.359 -5.516 9.281 1 95.56 182 GLN B N 1
ATOM 3580 C CA . GLN B 1 182 ? -5.031 -6.809 9.328 1 95.56 182 GLN B CA 1
ATOM 3581 C C . GLN B 1 182 ? -5.93 -7.008 8.109 1 95.56 182 GLN B C 1
ATOM 3583 O O . GLN B 1 182 ? -6.691 -6.109 7.742 1 95.56 182 GLN B O 1
ATOM 3588 N N . ALA B 1 183 ? -5.926 -8.242 7.547 1 96.94 183 ALA B N 1
ATOM 3589 C CA . ALA B 1 183 ? -6.707 -8.531 6.348 1 96.94 183 ALA B CA 1
ATOM 3590 C C . ALA B 1 183 ? -8.109 -9.016 6.711 1 96.94 183 ALA B C 1
ATOM 3592 O O . ALA B 1 183 ? -8.281 -9.758 7.68 1 96.94 183 ALA B O 1
ATOM 3593 N N . PHE B 1 184 ? -9.086 -8.594 5.922 1 97.19 184 PHE B N 1
ATOM 3594 C CA . PHE B 1 184 ? -10.453 -9.102 5.961 1 97.19 184 PHE B CA 1
ATOM 3595 C C . PHE B 1 184 ? -10.984 -9.32 4.551 1 97.19 184 PHE B C 1
ATOM 3597 O O . PHE B 1 184 ? -10.641 -8.578 3.629 1 97.19 184 PHE B O 1
ATOM 3604 N N . PRO B 1 185 ? -11.844 -10.336 4.383 1 97.94 185 PRO B N 1
ATOM 3605 C CA . PRO B 1 185 ? -12.414 -10.562 3.055 1 97.94 185 PRO B CA 1
ATOM 3606 C C . PRO B 1 185 ? -13.18 -9.352 2.521 1 97.94 185 PRO B C 1
ATOM 3608 O O . PRO B 1 185 ? -13.812 -8.633 3.295 1 97.94 185 PRO B O 1
ATOM 3611 N N . ASN B 1 186 ? -13.094 -9.094 1.228 1 98.19 186 ASN B N 1
ATOM 3612 C CA . ASN B 1 186 ? -13.828 -8.094 0.462 1 98.19 186 ASN B CA 1
ATOM 3613 C C . ASN B 1 186 ? -13.219 -6.703 0.632 1 98.19 186 ASN B C 1
ATOM 3615 O O . ASN B 1 186 ? -13.703 -5.73 0.043 1 98.19 186 ASN B O 1
ATOM 3619 N N . TRP B 1 187 ? -12.094 -6.621 1.391 1 98.25 187 TRP B N 1
ATOM 3620 C CA . TRP B 1 187 ? -11.453 -5.332 1.633 1 98.25 187 TRP B CA 1
ATOM 3621 C C . TRP B 1 187 ? -10.156 -5.215 0.849 1 98.25 187 TRP B C 1
ATOM 3623 O O . TRP B 1 187 ? -9.242 -4.492 1.255 1 98.25 187 TRP B O 1
ATOM 3633 N N . GLY B 1 188 ? -10.016 -5.898 -0.211 1 98.5 188 GLY B N 1
ATOM 3634 C CA . GLY B 1 188 ? -8.758 -6.07 -0.926 1 98.5 188 GLY B CA 1
ATOM 3635 C C . GLY B 1 188 ? -8.07 -4.758 -1.241 1 98.5 188 GLY B C 1
ATOM 3636 O O . GLY B 1 188 ? -6.973 -4.492 -0.743 1 98.5 188 GLY B O 1
ATOM 3637 N N . LEU B 1 189 ? -8.711 -3.877 -2.045 1 98.69 189 LEU B N 1
ATOM 3638 C CA . LEU B 1 189 ? -8.086 -2.621 -2.447 1 98.69 189 LEU B CA 1
ATOM 3639 C C . LEU B 1 189 ? -8.008 -1.651 -1.274 1 98.69 189 LEU B C 1
ATOM 3641 O O . LEU B 1 189 ? -7.016 -0.939 -1.116 1 98.69 189 LEU B O 1
ATOM 3645 N N . TYR B 1 190 ? -9.023 -1.64 -0.406 1 98.5 190 TYR B N 1
ATOM 3646 C CA . TYR B 1 190 ? -9.055 -0.761 0.758 1 98.5 190 TYR B CA 1
ATOM 3647 C C . TYR B 1 190 ? -7.902 -1.08 1.71 1 98.5 190 TYR B C 1
ATOM 3649 O O . TYR B 1 190 ? -7.145 -0.19 2.098 1 98.5 190 TYR B O 1
ATOM 3657 N N . ALA B 1 191 ? -7.758 -2.371 2.008 1 98.69 191 ALA B N 1
ATOM 3658 C CA . ALA B 1 191 ? -6.699 -2.807 2.914 1 98.69 191 ALA B CA 1
ATOM 3659 C C . ALA B 1 191 ? -5.32 -2.539 2.316 1 98.69 191 ALA B C 1
ATOM 3661 O O . ALA B 1 191 ? -4.422 -2.053 3.008 1 98.69 191 ALA B O 1
ATOM 3662 N N . ALA B 1 192 ? -5.18 -2.838 1.068 1 98.81 192 ALA B N 1
ATOM 3663 C CA . ALA B 1 192 ? -3.908 -2.598 0.387 1 98.81 192 ALA B CA 1
ATOM 3664 C C . ALA B 1 192 ? -3.551 -1.114 0.4 1 98.81 192 ALA B C 1
ATOM 3666 O O . ALA B 1 192 ? -2.402 -0.749 0.667 1 98.81 192 ALA B O 1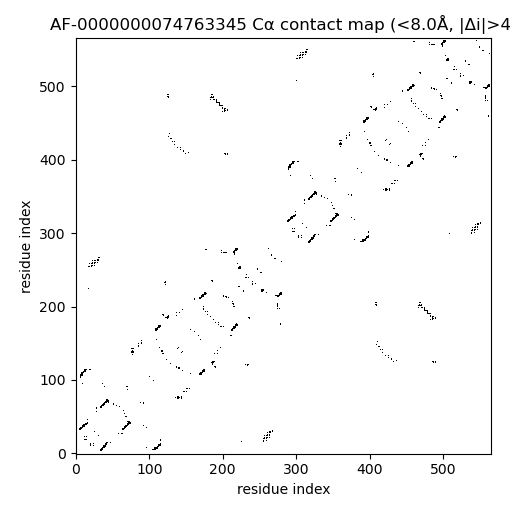
ATOM 3667 N N . GLY B 1 193 ? -4.516 -0.265 0.085 1 98.75 193 GLY B N 1
ATOM 3668 C CA . GLY B 1 193 ? -4.285 1.172 0.086 1 98.75 193 GLY B CA 1
ATOM 3669 C C . GLY B 1 193 ? -3.92 1.717 1.454 1 98.75 193 GLY B C 1
ATOM 3670 O O . GLY B 1 193 ? -3.004 2.531 1.578 1 98.75 193 GLY B O 1
ATOM 3671 N N . LYS B 1 194 ? -4.629 1.278 2.453 1 98.81 194 LYS B N 1
ATOM 3672 C CA . LYS B 1 194 ? -4.352 1.745 3.807 1 98.81 194 LYS B CA 1
ATOM 3673 C C . LYS B 1 194 ? -2.986 1.259 4.285 1 98.81 194 LYS B C 1
ATOM 3675 O O . LYS B 1 194 ? -2.279 1.979 4.992 1 98.81 194 LYS B O 1
ATOM 3680 N N . ALA B 1 195 ? -2.594 0.064 3.904 1 98.81 195 ALA B N 1
ATOM 3681 C CA . ALA B 1 195 ? -1.259 -0.434 4.227 1 98.81 195 ALA B CA 1
ATOM 3682 C C . ALA B 1 195 ? -0.179 0.419 3.566 1 98.81 195 ALA B C 1
ATOM 3684 O O . ALA B 1 195 ? 0.84 0.731 4.188 1 98.81 195 ALA B O 1
ATOM 3685 N N . ALA B 1 196 ? -0.403 0.734 2.338 1 98.88 196 ALA B N 1
ATOM 3686 C CA . ALA B 1 196 ? 0.541 1.574 1.604 1 98.88 196 ALA B CA 1
ATOM 3687 C C . ALA B 1 196 ? 0.711 2.93 2.285 1 98.88 196 ALA B C 1
ATOM 3689 O O . ALA B 1 196 ? 1.835 3.406 2.461 1 98.88 196 ALA B O 1
ATOM 3690 N N . ARG B 1 197 ? -0.384 3.557 2.666 1 98.81 197 ARG B N 1
ATOM 3691 C CA . ARG B 1 197 ? -0.352 4.859 3.326 1 98.81 197 ARG B CA 1
ATOM 3692 C C . ARG B 1 197 ? 0.422 4.789 4.637 1 98.81 197 ARG B C 1
ATOM 3694 O O . ARG B 1 197 ? 1.262 5.648 4.914 1 98.81 197 ARG B O 1
ATOM 3701 N N . ASP B 1 198 ? 0.103 3.766 5.453 1 98.81 198 ASP B N 1
ATOM 3702 C CA . ASP B 1 198 ? 0.773 3.609 6.742 1 98.81 198 ASP B CA 1
ATOM 3703 C C . ASP B 1 198 ? 2.285 3.504 6.566 1 98.81 198 ASP B C 1
ATOM 3705 O O . ASP B 1 198 ? 3.049 4.137 7.297 1 98.81 198 ASP B O 1
ATOM 3709 N N . ARG B 1 199 ? 2.664 2.68 5.57 1 98.81 199 ARG B N 1
ATOM 3710 C CA . ARG B 1 199 ? 4.086 2.449 5.344 1 98.81 199 ARG B CA 1
ATOM 3711 C C . ARG B 1 199 ? 4.777 3.719 4.855 1 98.81 199 ARG B C 1
ATOM 3713 O O . ARG B 1 199 ? 5.895 4.023 5.277 1 98.81 199 ARG B O 1
ATOM 3720 N N . LEU B 1 200 ? 4.105 4.457 4.016 1 98.81 200 LEU B N 1
ATOM 3721 C CA . LEU B 1 200 ? 4.652 5.711 3.504 1 98.81 200 LEU B CA 1
ATOM 3722 C C . LEU B 1 200 ? 4.922 6.691 4.645 1 98.81 200 LEU B C 1
ATOM 3724 O O . LEU B 1 200 ? 5.98 7.316 4.691 1 98.81 200 LEU B O 1
ATOM 3728 N N . LEU B 1 201 ? 3.994 6.82 5.547 1 98.81 201 LEU B N 1
ATOM 3729 C CA . LEU B 1 201 ? 4.172 7.73 6.672 1 98.81 201 LEU B CA 1
ATOM 3730 C C . LEU B 1 201 ? 5.316 7.273 7.57 1 98.81 201 LEU B C 1
ATOM 3732 O O . LEU B 1 201 ? 6.016 8.094 8.164 1 98.81 201 LEU B O 1
ATOM 3736 N N . GLY B 1 202 ? 5.438 5.93 7.719 1 98.81 202 GLY B N 1
ATOM 3737 C CA . GLY B 1 202 ? 6.598 5.43 8.445 1 98.81 202 GLY B CA 1
ATOM 3738 C C . GLY B 1 202 ? 7.914 5.883 7.848 1 98.81 202 GLY B C 1
ATOM 3739 O O . GLY B 1 202 ? 8.852 6.223 8.578 1 98.81 202 GLY B O 1
ATOM 3740 N N . VAL B 1 203 ? 7.988 5.906 6.543 1 98.88 203 VAL B N 1
ATOM 3741 C CA . VAL B 1 203 ? 9.211 6.332 5.859 1 98.88 203 VAL B CA 1
ATOM 3742 C C . VAL B 1 203 ? 9.422 7.828 6.074 1 98.88 203 VAL B C 1
ATOM 3744 O O . VAL B 1 203 ? 10.539 8.266 6.375 1 98.88 203 VAL B O 1
ATOM 3747 N N . ILE B 1 204 ? 8.383 8.641 5.953 1 98.88 204 ILE B N 1
ATOM 3748 C CA . ILE B 1 204 ? 8.461 10.078 6.164 1 98.88 204 ILE B CA 1
ATOM 3749 C C . ILE B 1 204 ? 9 10.367 7.566 1 98.88 204 ILE B C 1
ATOM 3751 O O . ILE B 1 204 ? 9.852 11.242 7.746 1 98.88 204 ILE B O 1
ATOM 3755 N N . ALA B 1 205 ? 8.484 9.625 8.555 1 98.81 205 ALA B N 1
ATOM 3756 C CA . ALA B 1 205 ? 8.906 9.797 9.945 1 98.81 205 ALA B CA 1
ATOM 3757 C C . ALA B 1 205 ? 10.422 9.703 10.07 1 98.81 205 ALA B C 1
ATOM 3759 O O . ALA B 1 205 ? 11.039 10.5 10.781 1 98.81 205 ALA B O 1
ATOM 3760 N N . LEU B 1 206 ? 11.008 8.758 9.383 1 98.56 206 LEU B N 1
ATOM 3761 C CA . LEU B 1 206 ? 12.445 8.547 9.453 1 98.56 206 LEU B CA 1
ATOM 3762 C C . LEU B 1 206 ? 13.188 9.609 8.656 1 98.56 206 LEU B C 1
ATOM 3764 O O . LEU B 1 206 ? 14.18 10.164 9.125 1 98.56 206 LEU B O 1
ATOM 3768 N N . GLU B 1 207 ? 12.688 9.969 7.504 1 98.62 207 GLU B N 1
ATOM 3769 C CA . GLU B 1 207 ? 13.344 10.914 6.598 1 98.62 207 GLU B CA 1
ATOM 3770 C C . GLU B 1 207 ? 13.414 12.312 7.207 1 98.62 207 GLU B C 1
ATOM 3772 O O . GLU B 1 207 ? 14.367 13.047 6.977 1 98.62 207 GLU B O 1
ATOM 3777 N N . GLU B 1 208 ? 12.367 12.625 7.965 1 98.44 208 GLU B N 1
ATOM 3778 C CA . GLU B 1 208 ? 12.242 14.008 8.414 1 98.44 208 GLU B CA 1
ATOM 3779 C C . GLU B 1 208 ? 12.391 14.109 9.93 1 98.44 208 GLU B C 1
ATOM 3781 O O . GLU B 1 208 ? 12.008 15.117 10.531 1 98.44 208 GLU B O 1
ATOM 3786 N N . ALA B 1 209 ? 12.938 13.078 10.547 1 97.12 209 ALA B N 1
ATOM 3787 C CA . ALA B 1 209 ? 13.102 13.047 12 1 97.12 209 ALA B CA 1
ATOM 3788 C C . ALA B 1 209 ? 13.922 14.242 12.477 1 97.12 209 ALA B C 1
ATOM 3790 O O . ALA B 1 209 ? 13.602 14.844 13.508 1 97.12 209 ALA B O 1
ATOM 3791 N N . ALA B 1 210 ? 14.898 14.672 11.75 1 96.88 210 ALA B N 1
ATOM 3792 C CA . ALA B 1 210 ? 15.805 15.75 12.141 1 96.88 210 ALA B CA 1
ATOM 3793 C C . ALA B 1 210 ? 15.148 17.109 11.977 1 96.88 210 ALA B C 1
ATOM 3795 O O . ALA B 1 210 ? 15.656 18.125 12.484 1 96.88 210 ALA B O 1
ATOM 3796 N N . ASN B 1 211 ? 14.031 17.156 11.305 1 97.81 211 ASN B N 1
ATOM 3797 C CA . ASN B 1 211 ? 13.344 18.422 11.039 1 97.81 211 ASN B CA 1
ATOM 3798 C C . ASN B 1 211 ? 12.102 18.578 11.914 1 97.81 211 ASN B C 1
ATOM 3800 O O . ASN B 1 211 ? 11.18 19.312 11.562 1 97.81 211 ASN B O 1
ATOM 3804 N N . ASN B 1 212 ? 12.023 17.828 13.008 1 97.62 212 ASN B N 1
ATOM 3805 C CA . ASN B 1 212 ? 10.922 17.875 13.961 1 97.62 212 ASN B CA 1
ATOM 3806 C C . ASN B 1 212 ? 9.594 17.516 13.305 1 97.62 212 ASN B C 1
ATOM 3808 O O . ASN B 1 212 ? 8.578 18.188 13.531 1 97.62 212 ASN B O 1
ATOM 3812 N N . VAL B 1 213 ? 9.602 16.562 12.406 1 98.69 213 VAL B N 1
ATOM 3813 C CA . VAL B 1 213 ? 8.391 16.047 11.781 1 98.69 213 VAL B CA 1
ATOM 3814 C C . VAL B 1 213 ? 7.996 14.727 12.438 1 98.69 213 VAL B C 1
ATOM 3816 O O . VAL B 1 213 ? 8.836 13.844 12.625 1 98.69 213 VAL B O 1
ATOM 3819 N N . LYS B 1 214 ? 6.758 14.625 12.852 1 98.75 214 LYS B N 1
ATOM 3820 C CA . LYS B 1 214 ? 6.176 13.352 13.273 1 98.75 214 LYS B CA 1
ATOM 3821 C C . LYS B 1 214 ? 5.004 12.969 12.375 1 98.75 214 LYS B C 1
ATOM 3823 O O . LYS B 1 214 ? 4.355 13.828 11.781 1 98.75 214 LYS B O 1
ATOM 3828 N N . THR B 1 215 ? 4.836 11.727 12.203 1 98.88 215 THR B N 1
ATOM 3829 C CA . THR B 1 215 ? 3.693 11.211 11.461 1 98.88 215 THR B CA 1
ATOM 3830 C C . THR B 1 215 ? 2.881 10.242 12.32 1 98.88 215 THR B C 1
ATOM 3832 O O . THR B 1 215 ? 3.432 9.57 13.188 1 98.88 215 THR B O 1
ATOM 3835 N N . LEU B 1 216 ? 1.57 10.195 12.086 1 98.81 216 LEU B N 1
ATOM 3836 C CA . LEU B 1 216 ? 0.68 9.305 12.828 1 98.81 216 LEU B CA 1
ATOM 3837 C C . LEU B 1 216 ? -0.353 8.672 11.906 1 98.81 216 LEU B C 1
ATOM 3839 O O . LEU B 1 216 ? -1.052 9.383 11.172 1 98.81 216 LEU B O 1
ATOM 3843 N N . ASN B 1 217 ? -0.36 7.379 11.875 1 98.75 217 ASN B N 1
ATOM 3844 C CA . ASN B 1 217 ? -1.464 6.629 11.281 1 98.75 217 ASN B CA 1
ATOM 3845 C C . ASN B 1 217 ? -2.555 6.336 12.312 1 98.75 217 ASN B C 1
ATOM 3847 O O . ASN B 1 217 ? -2.371 5.496 13.188 1 98.75 217 ASN B O 1
ATOM 3851 N N . TYR B 1 218 ? -3.693 7.016 12.203 1 98.81 218 TYR B N 1
ATOM 3852 C CA . TYR B 1 218 ? -4.742 6.891 13.211 1 98.81 218 TYR B CA 1
ATOM 3853 C C . TYR B 1 218 ? -5.93 6.102 12.664 1 98.81 218 TYR B C 1
ATOM 3855 O O . TYR B 1 218 ? -6.531 6.492 11.664 1 98.81 218 TYR B O 1
ATOM 3863 N N . ALA B 1 219 ? -6.258 4.961 13.258 1 98.62 219 ALA B N 1
ATOM 3864 C CA . ALA B 1 219 ? -7.434 4.16 12.93 1 98.62 219 ALA B CA 1
ATOM 3865 C C . ALA B 1 219 ? -8.625 4.535 13.805 1 98.62 219 ALA B C 1
ATOM 3867 O O . ALA B 1 219 ? -8.688 4.137 14.969 1 98.62 219 ALA B O 1
ATOM 3868 N N . PRO B 1 220 ? -9.555 5.152 13.273 1 98.06 220 PRO B N 1
ATOM 3869 C CA . PRO B 1 220 ? -10.602 5.77 14.094 1 98.06 220 PRO B CA 1
ATOM 3870 C C . PRO B 1 220 ? -11.609 4.754 14.617 1 98.06 220 PRO B C 1
ATOM 3872 O O . PRO B 1 220 ? -12.414 5.074 15.492 1 98.06 220 PRO B O 1
ATOM 3875 N N . GLY B 1 221 ? -11.602 3.49 14.031 1 96.94 221 GLY B N 1
ATOM 3876 C CA . GLY B 1 221 ? -12.617 2.5 14.352 1 96.94 221 GLY B CA 1
ATOM 3877 C C . GLY B 1 221 ? -13.82 2.557 13.43 1 96.94 221 GLY B C 1
ATOM 3878 O O . GLY B 1 221 ? -13.883 3.395 12.531 1 96.94 221 GLY B O 1
ATOM 3879 N N . PRO B 1 222 ? -14.742 1.59 13.602 1 96.88 222 PRO B N 1
ATOM 3880 C CA . PRO B 1 222 ? -15.984 1.619 12.828 1 96.88 222 PRO B CA 1
ATOM 3881 C C . PRO B 1 222 ? -16.906 2.758 13.242 1 96.88 222 PRO B C 1
ATOM 3883 O O . PRO B 1 222 ? -17.812 2.559 14.062 1 96.88 222 PRO B O 1
ATOM 3886 N N . LEU B 1 223 ? -16.703 3.855 12.609 1 97 223 LEU B N 1
ATOM 3887 C CA . LEU B 1 223 ? -17.391 5.094 12.969 1 97 223 LEU B CA 1
ATOM 3888 C C . LEU B 1 223 ? -18.859 5.031 12.594 1 97 223 LEU B C 1
ATOM 3890 O O . LEU B 1 223 ? -19.219 4.449 11.562 1 97 223 LEU B O 1
ATOM 3894 N N . ASP B 1 224 ? -19.703 5.625 13.352 1 95.19 224 ASP B N 1
ATOM 3895 C CA . ASP B 1 224 ? -21.094 5.805 12.969 1 95.19 224 ASP B CA 1
ATOM 3896 C C . ASP B 1 224 ? -21.266 6.988 12.016 1 95.19 224 ASP B C 1
ATOM 3898 O O . ASP B 1 224 ? -21.594 8.094 12.445 1 95.19 224 ASP B O 1
ATOM 3902 N N . ASN B 1 225 ? -21.031 6.809 10.789 1 93.75 225 ASN B N 1
ATOM 3903 C CA . ASN B 1 225 ? -21.125 7.82 9.742 1 93.75 225 ASN B CA 1
ATOM 3904 C C . ASN B 1 225 ? -21.609 7.223 8.422 1 93.75 225 ASN B C 1
ATOM 3906 O O . ASN B 1 225 ? -21.969 6.043 8.367 1 93.75 225 ASN B O 1
ATOM 3910 N N . GLU B 1 226 ? -21.672 8.039 7.402 1 92.38 226 GLU B N 1
ATOM 3911 C CA . GLU B 1 226 ? -22.234 7.621 6.121 1 92.38 226 GLU B CA 1
ATOM 3912 C C . GLU B 1 226 ? -21.359 6.562 5.449 1 92.38 226 GLU B C 1
ATOM 3914 O O . GLU B 1 226 ? -21.875 5.656 4.789 1 92.38 226 GLU B O 1
ATOM 3919 N N . MET B 1 227 ? -20.078 6.676 5.582 1 92.12 227 MET B N 1
ATOM 3920 C CA . MET B 1 227 ? -19.188 5.684 5.008 1 92.12 227 MET B CA 1
ATOM 3921 C C . MET B 1 227 ? -19.453 4.301 5.598 1 92.12 227 MET B C 1
ATOM 3923 O O . MET B 1 227 ? -19.469 3.307 4.871 1 92.12 227 MET B O 1
ATOM 3927 N N . GLN B 1 228 ? -19.656 4.246 6.891 1 93.88 228 GLN B N 1
ATOM 3928 C CA . GLN B 1 228 ? -19.953 2.984 7.559 1 93.88 228 GLN B CA 1
ATOM 3929 C C . GLN B 1 228 ? -21.312 2.443 7.121 1 93.88 228 GLN B C 1
ATOM 3931 O O . GLN B 1 228 ? -21.5 1.229 7.004 1 93.88 228 GLN B O 1
ATOM 3936 N N . ALA B 1 229 ? -22.266 3.33 6.918 1 95.25 229 ALA B N 1
ATOM 3937 C CA . ALA B 1 229 ? -23.547 2.908 6.367 1 95.25 229 ALA B CA 1
ATOM 3938 C C . ALA B 1 229 ? -23.375 2.254 5 1 95.25 229 ALA B C 1
ATOM 3940 O O . ALA B 1 229 ? -24.016 1.252 4.695 1 95.25 229 ALA B O 1
ATOM 3941 N N . ASP B 1 230 ? -22.516 2.824 4.207 1 95.62 230 ASP B N 1
ATOM 3942 C CA . ASP B 1 230 ? -22.219 2.254 2.896 1 95.62 230 ASP B CA 1
ATOM 3943 C C . ASP B 1 230 ? -21.594 0.863 3.031 1 95.62 230 ASP B C 1
ATOM 3945 O O . ASP B 1 230 ? -21.891 -0.027 2.227 1 95.62 230 ASP B O 1
ATOM 3949 N N . VAL B 1 231 ? -20.766 0.705 4.035 1 96.56 231 VAL B N 1
ATOM 3950 C CA . VAL B 1 231 ? -20.188 -0.611 4.312 1 96.56 231 VAL B CA 1
ATOM 3951 C C . VAL B 1 231 ? -21.312 -1.617 4.559 1 96.56 231 VAL B C 1
ATOM 3953 O O . VAL B 1 231 ? -21.344 -2.684 3.938 1 96.56 231 VAL B O 1
ATOM 3956 N N . ARG B 1 232 ? -22.266 -1.275 5.379 1 96.81 232 ARG B N 1
ATOM 3957 C CA . ARG B 1 232 ? -23.344 -2.174 5.758 1 96.81 232 ARG B CA 1
ATOM 3958 C C . ARG B 1 232 ? -24.297 -2.42 4.59 1 96.81 232 ARG B C 1
ATOM 3960 O O . ARG B 1 232 ? -25.078 -3.369 4.605 1 96.81 232 ARG B O 1
ATOM 3967 N N . ARG B 1 233 ? -24.172 -1.604 3.604 1 96.19 233 ARG B N 1
ATOM 3968 C CA . ARG B 1 233 ? -25.031 -1.755 2.438 1 96.19 233 ARG B CA 1
ATOM 3969 C C . ARG B 1 233 ? -24.359 -2.582 1.354 1 96.19 233 ARG B C 1
ATOM 3971 O O . ARG B 1 233 ? -25.016 -3.281 0.587 1 96.19 233 ARG B O 1
ATOM 3978 N N . THR B 1 234 ? -23.031 -2.598 1.34 1 96.62 234 THR B N 1
ATOM 3979 C CA . THR B 1 234 ? -22.391 -3.059 0.113 1 96.62 234 THR B CA 1
ATOM 3980 C C . THR B 1 234 ? -21.406 -4.195 0.408 1 96.62 234 THR B C 1
ATOM 3982 O O . THR B 1 234 ? -20.969 -4.891 -0.507 1 96.62 234 THR B O 1
ATOM 3985 N N . LEU B 1 235 ? -21.062 -4.434 1.63 1 97.56 235 LEU B N 1
ATOM 3986 C CA . LEU B 1 235 ? -20.031 -5.402 1.962 1 97.56 235 LEU B CA 1
ATOM 3987 C C . LEU B 1 235 ? -20.438 -6.805 1.535 1 97.56 235 LEU B C 1
ATOM 3989 O O . LEU B 1 235 ? -21.516 -7.285 1.911 1 97.56 235 LEU B O 1
ATOM 3993 N N . GLY B 1 236 ? -19.578 -7.363 0.771 1 97.12 236 GLY B N 1
ATOM 3994 C CA . GLY B 1 236 ? -19.875 -8.68 0.229 1 97.12 236 GLY B CA 1
ATOM 3995 C C . GLY B 1 236 ? -19.766 -9.789 1.255 1 97.12 236 GLY B C 1
ATOM 3996 O O . GLY B 1 236 ? -20.453 -10.805 1.154 1 97.12 236 GLY B O 1
ATOM 3997 N N . ASP B 1 237 ? -18.891 -9.672 2.232 1 96.81 237 ASP B N 1
ATOM 3998 C CA . ASP B 1 237 ? -18.75 -10.68 3.283 1 96.81 237 ASP B CA 1
ATOM 3999 C C . ASP B 1 237 ? -19.922 -10.609 4.27 1 96.81 237 ASP B C 1
ATOM 4001 O O . ASP B 1 237 ? -19.969 -9.719 5.117 1 96.81 237 ASP B O 1
ATOM 4005 N N . LYS B 1 238 ? -20.719 -11.57 4.305 1 95.94 238 LYS B N 1
ATOM 4006 C CA . LYS B 1 238 ? -21.969 -11.531 5.055 1 95.94 238 LYS B CA 1
ATOM 4007 C C . LYS B 1 238 ? -21.719 -11.625 6.555 1 95.94 238 LYS B C 1
ATOM 4009 O O . LYS B 1 238 ? -22.469 -11.055 7.352 1 95.94 238 LYS B O 1
ATOM 4014 N N . GLU B 1 239 ? -20.719 -12.336 6.863 1 95.88 239 GLU B N 1
ATOM 4015 C CA . GLU B 1 239 ? -20.391 -12.445 8.281 1 95.88 239 GLU B CA 1
ATOM 4016 C C . GLU B 1 239 ? -19.969 -11.094 8.852 1 95.88 239 GLU B C 1
ATOM 4018 O O . GLU B 1 239 ? -20.469 -10.68 9.898 1 95.88 239 GLU B O 1
ATOM 4023 N N . GLN B 1 240 ? -19.078 -10.445 8.188 1 95.75 240 GLN B N 1
ATOM 4024 C CA . GLN B 1 240 ? -18.641 -9.125 8.625 1 95.75 240 GLN B CA 1
ATOM 4025 C C . GLN B 1 240 ? -19.781 -8.109 8.555 1 95.75 240 GLN B C 1
ATOM 4027 O O . GLN B 1 240 ? -19.906 -7.254 9.43 1 95.75 240 GLN B O 1
ATOM 4032 N N . LEU B 1 241 ? -20.562 -8.227 7.508 1 96.62 241 LEU B N 1
ATOM 4033 C CA . LEU B 1 241 ? -21.703 -7.332 7.359 1 96.62 241 LEU B CA 1
ATOM 4034 C C . LEU B 1 241 ? -22.641 -7.43 8.57 1 96.62 241 LEU B C 1
ATOM 4036 O O . LEU B 1 241 ? -23.094 -6.41 9.094 1 96.62 241 LEU B O 1
ATOM 4040 N N . LYS B 1 242 ? -22.906 -8.641 9.016 1 97 242 LYS B N 1
ATOM 4041 C CA . LYS B 1 242 ? -23.766 -8.852 10.172 1 97 242 LYS B CA 1
ATOM 4042 C C . LYS B 1 242 ? -23.172 -8.242 11.43 1 97 242 LYS B C 1
ATOM 4044 O O . LYS B 1 242 ? -23.891 -7.668 12.258 1 97 242 LYS B O 1
ATOM 4049 N N . ILE B 1 243 ? -21.875 -8.359 11.523 1 96.38 243 ILE B N 1
ATOM 4050 C CA . ILE B 1 243 ? -21.188 -7.797 12.68 1 96.38 243 ILE B CA 1
ATOM 4051 C C . ILE B 1 243 ? -21.375 -6.285 12.711 1 96.38 243 ILE B C 1
ATOM 4053 O O . ILE B 1 243 ? -21.766 -5.727 13.742 1 96.38 243 ILE B O 1
ATOM 4057 N N . TYR B 1 244 ? -21.172 -5.598 11.594 1 96.81 244 TYR B N 1
ATOM 4058 C CA . TYR B 1 244 ? -21.328 -4.148 11.523 1 96.81 244 TYR B CA 1
ATOM 4059 C C . TYR B 1 244 ? -22.781 -3.75 11.742 1 96.81 244 TYR B C 1
ATOM 4061 O O . TYR B 1 244 ? -23.062 -2.744 12.398 1 96.81 244 TYR B O 1
ATOM 4069 N N . ASP B 1 245 ? -23.656 -4.543 11.18 1 96.94 245 ASP B N 1
ATOM 4070 C CA . ASP B 1 245 ? -25.078 -4.281 11.359 1 96.94 245 ASP B CA 1
ATOM 4071 C C . ASP B 1 245 ? -25.469 -4.379 12.836 1 96.94 245 ASP B C 1
ATOM 4073 O O . ASP B 1 245 ? -26.203 -3.535 13.344 1 96.94 245 ASP B O 1
ATOM 4077 N N . ASP B 1 246 ? -25 -5.418 13.484 1 97.62 246 ASP B N 1
ATOM 4078 C CA . ASP B 1 246 ? -25.281 -5.609 14.906 1 97.62 246 ASP B CA 1
ATOM 4079 C C . ASP B 1 246 ? -24.719 -4.469 15.742 1 97.62 246 ASP B C 1
ATOM 4081 O O . ASP B 1 246 ? -25.344 -4.027 16.703 1 97.62 246 ASP B O 1
ATOM 4085 N N . MET B 1 247 ? -23.516 -4.02 15.367 1 96.69 247 MET B N 1
ATOM 4086 C CA . MET B 1 247 ? -22.922 -2.883 16.062 1 96.69 247 MET B CA 1
ATOM 4087 C C . MET B 1 247 ? -23.797 -1.637 15.922 1 96.69 247 MET B C 1
ATOM 4089 O O . MET B 1 247 ? -23.969 -0.887 16.875 1 96.69 247 MET B O 1
ATOM 4093 N N . HIS B 1 248 ? -24.281 -1.439 14.727 1 96.62 248 HIS B N 1
ATOM 4094 C CA . HIS B 1 248 ? -25.125 -0.274 14.477 1 96.62 248 HIS B CA 1
ATOM 4095 C C . HIS B 1 248 ? -26.422 -0.344 15.281 1 96.62 248 HIS B C 1
ATOM 4097 O O . HIS B 1 248 ? -26.812 0.634 15.914 1 96.62 248 HIS B O 1
ATOM 4103 N N . LYS B 1 249 ? -27.047 -1.471 15.305 1 97.25 249 LYS B N 1
ATOM 4104 C CA . LYS B 1 249 ? -28.328 -1.678 15.984 1 97.25 249 LYS B CA 1
ATOM 4105 C C . LYS B 1 249 ? -28.188 -1.522 17.5 1 97.25 249 LYS B C 1
ATOM 4107 O O . LYS B 1 249 ? -29.094 -1.017 18.156 1 97.25 249 LYS B O 1
ATOM 4112 N N . SER B 1 250 ? -27.047 -1.97 17.984 1 97.62 250 SER B N 1
ATOM 4113 C CA . SER B 1 250 ? -26.828 -1.93 19.438 1 97.62 250 SER B CA 1
ATOM 4114 C C . SER B 1 250 ? -26.281 -0.58 19.875 1 97.62 250 SER B C 1
ATOM 4116 O O . SER B 1 250 ? -26.094 -0.336 21.062 1 97.62 250 SER B O 1
ATOM 4118 N N . GLY B 1 251 ? -25.922 0.244 18.938 1 96.25 251 GLY B N 1
ATOM 4119 C CA . GLY B 1 251 ? -25.344 1.538 19.281 1 96.25 251 GLY B CA 1
ATOM 4120 C C . GLY B 1 251 ? -23.875 1.464 19.641 1 96.25 251 GLY B C 1
ATOM 4121 O O . GLY B 1 251 ? -23.359 2.326 20.359 1 96.25 251 GLY B O 1
ATOM 4122 N N . SER B 1 252 ? -23.203 0.387 19.141 1 96.5 252 SER B N 1
ATOM 4123 C CA . SER B 1 252 ? -21.828 0.147 19.562 1 96.5 252 SER B CA 1
ATOM 4124 C C . SER B 1 252 ? -20.844 0.726 18.547 1 96.5 252 SER B C 1
ATOM 4126 O O . SER B 1 252 ? -19.625 0.685 18.766 1 96.5 252 SER B O 1
ATOM 4128 N N . LEU B 1 253 ? -21.312 1.273 17.406 1 97.62 253 LEU B N 1
ATOM 4129 C CA . LEU B 1 253 ? -20.406 1.993 16.516 1 97.62 253 LEU B CA 1
ATOM 4130 C C . LEU B 1 253 ? -19.766 3.184 17.234 1 97.62 253 LEU B C 1
ATOM 4132 O O . LEU B 1 253 ? -20.406 3.812 18.078 1 97.62 253 LEU B O 1
ATOM 4136 N N . VAL B 1 254 ? -18.516 3.482 16.891 1 97.81 254 VAL B N 1
ATOM 4137 C CA . VAL B 1 254 ? -17.766 4.57 17.516 1 97.81 254 VAL B CA 1
ATOM 4138 C C . VAL B 1 254 ? -18.344 5.914 17.094 1 97.81 254 VAL B C 1
ATOM 4140 O O . VAL B 1 254 ? -18.562 6.16 15.898 1 97.81 254 VAL B O 1
ATOM 4143 N N . GLN B 1 255 ? -18.656 6.723 18.062 1 97.44 255 GLN B N 1
ATOM 4144 C CA . GLN B 1 255 ? -19.078 8.078 17.719 1 97.44 255 GLN B CA 1
ATOM 4145 C C . GLN B 1 255 ? -17.906 8.898 17.172 1 97.44 255 GLN B C 1
ATOM 4147 O O . GLN B 1 255 ? -16.797 8.828 17.703 1 97.44 255 GLN B O 1
ATOM 4152 N N . MET B 1 256 ? -18.172 9.656 16.156 1 97.19 256 MET B N 1
ATOM 4153 C CA . MET B 1 256 ? -17.109 10.422 15.492 1 97.19 256 MET B CA 1
ATOM 4154 C C . MET B 1 256 ? -16.406 11.336 16.484 1 97.19 256 MET B C 1
ATOM 4156 O O . MET B 1 256 ? -15.172 11.414 16.484 1 97.19 256 MET B O 1
ATOM 4160 N N . GLU B 1 257 ? -17.141 11.961 17.391 1 97.5 257 GLU B N 1
ATOM 4161 C CA . GLU B 1 257 ? -16.578 12.914 18.344 1 97.5 257 GLU B CA 1
ATOM 4162 C C . GLU B 1 257 ? -15.648 12.211 19.344 1 97.5 257 GLU B C 1
ATOM 4164 O O . GLU B 1 257 ? -14.641 12.789 19.766 1 97.5 257 GLU B O 1
ATOM 4169 N N . ASP B 1 258 ? -16.031 10.961 19.703 1 98.19 258 ASP B N 1
ATOM 4170 C CA . ASP B 1 258 ? -15.18 10.203 20.609 1 98.19 258 ASP B CA 1
ATOM 4171 C C . ASP B 1 258 ? -13.828 9.906 19.969 1 98.19 258 ASP B C 1
ATOM 4173 O O . ASP B 1 258 ? -12.781 10.07 20.609 1 98.19 258 ASP B O 1
ATOM 4177 N N . SER B 1 259 ? -13.883 9.539 18.766 1 98.5 259 SER B N 1
ATOM 4178 C CA . SER B 1 259 ? -12.648 9.18 18.062 1 98.5 259 SER B CA 1
ATOM 4179 C C . SER B 1 259 ? -11.82 10.422 17.734 1 98.5 259 SER B C 1
ATOM 4181 O O . SER B 1 259 ? -10.602 10.422 17.906 1 98.5 259 SER B O 1
ATOM 4183 N N . SER B 1 260 ? -12.461 11.484 17.219 1 98.5 260 SER B N 1
ATOM 4184 C CA . SER B 1 260 ? -11.719 12.695 16.891 1 98.5 260 SER B CA 1
ATOM 4185 C C . SER B 1 260 ? -11.102 13.32 18.125 1 98.5 260 SER B C 1
ATOM 4187 O O . SER B 1 260 ? -9.984 13.844 18.078 1 98.5 260 SER B O 1
ATOM 4189 N N . ARG B 1 261 ? -11.797 13.281 19.266 1 98.31 261 ARG B N 1
ATOM 4190 C CA . ARG B 1 261 ? -11.258 13.781 20.531 1 98.31 261 ARG B CA 1
ATOM 4191 C C . ARG B 1 261 ? -9.992 13.023 20.922 1 98.31 261 ARG B C 1
ATOM 4193 O O . ARG B 1 261 ? -9 13.625 21.328 1 98.31 261 ARG B O 1
ATOM 4200 N N . LYS B 1 262 ? -10.062 11.711 20.797 1 98.38 262 LYS B N 1
ATOM 4201 C CA . LYS B 1 262 ? -8.883 10.914 21.109 1 98.38 262 LYS B CA 1
ATOM 4202 C C . LYS B 1 262 ? -7.707 11.297 20.219 1 98.38 262 LYS B C 1
ATOM 4204 O O . LYS B 1 262 ? -6.582 11.461 20.688 1 98.38 262 LYS B O 1
ATOM 4209 N N . LEU B 1 263 ? -7.945 11.422 18.922 1 98.62 263 LEU B N 1
ATOM 4210 C CA . LEU B 1 263 ? -6.891 11.828 18 1 98.62 263 LEU B CA 1
ATOM 4211 C C . LEU B 1 263 ? -6.266 13.148 18.422 1 98.62 263 LEU B C 1
ATOM 4213 O O . LEU B 1 263 ? -5.039 13.266 18.484 1 98.62 263 LEU B O 1
ATOM 4217 N N . ILE B 1 264 ? -7.117 14.172 18.766 1 98.69 264 ILE B N 1
ATOM 4218 C CA . ILE B 1 264 ? -6.613 15.5 19.109 1 98.69 264 ILE B CA 1
ATOM 4219 C C . ILE B 1 264 ? -5.832 15.438 20.422 1 98.69 264 ILE B C 1
ATOM 4221 O O . ILE B 1 264 ? -4.801 16.094 20.562 1 98.69 264 ILE B O 1
ATOM 4225 N N . HIS B 1 265 ? -6.285 14.602 21.359 1 98.31 265 HIS B N 1
ATOM 4226 C CA . HIS B 1 265 ? -5.543 14.43 22.594 1 98.31 265 HIS B CA 1
ATOM 4227 C C . HIS B 1 265 ? -4.172 13.805 22.344 1 98.31 265 HIS B C 1
ATOM 4229 O O . HIS B 1 265 ? -3.186 14.18 22.984 1 98.31 265 HIS B O 1
ATOM 4235 N N . LEU B 1 266 ? -4.125 12.844 21.438 1 98.06 266 LEU B N 1
ATOM 4236 C CA . LEU B 1 266 ? -2.852 12.242 21.062 1 98.06 266 LEU B CA 1
ATOM 4237 C C . LEU B 1 266 ? -1.903 13.281 20.469 1 98.06 266 LEU B C 1
ATOM 4239 O O . LEU B 1 266 ? -0.719 13.312 20.812 1 98.06 266 LEU B O 1
ATOM 4243 N N . LEU B 1 267 ? -2.438 14.117 19.609 1 98.38 267 LEU B N 1
ATOM 4244 C CA . LEU B 1 267 ? -1.625 15.148 18.984 1 98.38 267 LEU B CA 1
ATOM 4245 C C . LEU B 1 267 ? -1.134 16.156 20 1 98.38 267 LEU B C 1
ATOM 4247 O O . LEU B 1 267 ? 0.005 16.625 19.922 1 98.38 267 LEU B O 1
ATOM 4251 N N . LYS B 1 268 ? -2.006 16.531 20.953 1 97.81 268 LYS B N 1
ATOM 4252 C CA . LYS B 1 268 ? -1.661 17.484 22 1 97.81 268 LYS B CA 1
ATOM 4253 C C . LYS B 1 268 ? -0.588 16.922 22.922 1 97.81 268 LYS B C 1
ATOM 4255 O O . LYS B 1 268 ? 0.393 17.609 23.234 1 97.81 268 LYS B O 1
ATOM 4260 N N . ALA B 1 269 ? -0.797 15.656 23.344 1 97.12 269 ALA B N 1
ATOM 4261 C CA . ALA B 1 269 ? 0.141 15.016 24.266 1 97.12 269 ALA B CA 1
ATOM 4262 C C . ALA B 1 269 ? 1.482 14.758 23.594 1 97.12 269 ALA B C 1
ATOM 4264 O O . ALA B 1 269 ? 2.525 14.734 24.25 1 97.12 269 ALA B O 1
ATOM 4265 N N . ASP B 1 270 ? 1.41 14.586 22.234 1 96.81 270 ASP B N 1
ATOM 4266 C CA . ASP B 1 270 ? 2.596 14.359 21.422 1 96.81 270 ASP B CA 1
ATOM 4267 C C . ASP B 1 270 ? 3.422 13.188 21.953 1 96.81 270 ASP B C 1
ATOM 4269 O O . ASP B 1 270 ? 4.652 13.25 21.984 1 96.81 270 ASP B O 1
ATOM 4273 N N . THR B 1 271 ? 2.752 12.086 22.406 1 94.19 271 THR B N 1
ATOM 4274 C CA . THR B 1 271 ? 3.461 10.961 23 1 94.19 271 THR B CA 1
ATOM 4275 C C . THR B 1 271 ? 3.395 9.742 22.094 1 94.19 271 THR B C 1
ATOM 4277 O O . THR B 1 271 ? 3.955 8.688 22.406 1 94.19 271 THR B O 1
ATOM 4280 N N . PHE B 1 272 ? 2.756 9.891 20.922 1 97 272 PHE B N 1
ATOM 4281 C CA . PHE B 1 272 ? 2.686 8.773 20 1 97 272 PHE B CA 1
ATOM 4282 C C . PHE B 1 272 ? 4.02 8.57 19.297 1 97 272 PHE B C 1
ATOM 4284 O O . PHE B 1 272 ? 4.812 9.508 19.156 1 97 272 PHE B O 1
ATOM 4291 N N . THR B 1 273 ? 4.273 7.367 18.906 1 97.69 273 THR B N 1
ATOM 4292 C CA . THR B 1 273 ? 5.473 7.051 18.141 1 97.69 273 THR B CA 1
ATOM 4293 C C . THR B 1 273 ? 5.348 7.555 16.719 1 97.69 273 THR B C 1
ATOM 4295 O O . THR B 1 273 ? 4.379 7.23 16.016 1 97.69 273 THR B O 1
ATOM 4298 N N . SER B 1 274 ? 6.371 8.391 16.297 1 98.31 274 SER B N 1
ATOM 4299 C CA . SER B 1 274 ? 6.367 8.844 14.906 1 98.31 274 SER B CA 1
ATOM 4300 C C . SER B 1 274 ? 6.402 7.668 13.938 1 98.31 274 SER B C 1
ATOM 4302 O O . SER B 1 274 ? 7.191 6.734 14.109 1 98.31 274 SER B O 1
ATOM 4304 N N . GLY B 1 275 ? 5.551 7.684 12.953 1 98.31 275 GLY B N 1
ATOM 4305 C CA . GLY B 1 275 ? 5.434 6.59 12 1 98.31 275 GLY B CA 1
ATOM 4306 C C . GLY B 1 275 ? 4.539 5.465 12.492 1 98.31 275 GLY B C 1
ATOM 4307 O O . GLY B 1 275 ? 4.289 4.5 11.766 1 98.31 275 GLY B O 1
ATOM 4308 N N . GLY B 1 276 ? 4.035 5.59 13.656 1 97.38 276 GLY B N 1
ATOM 4309 C CA . GLY B 1 276 ? 3.293 4.516 14.297 1 97.38 276 GLY B CA 1
ATOM 4310 C C . GLY B 1 276 ? 1.833 4.473 13.883 1 97.38 276 GLY B C 1
ATOM 4311 O O . GLY B 1 276 ? 1.369 5.328 13.125 1 97.38 276 GLY B O 1
ATOM 4312 N N . HIS B 1 277 ? 1.175 3.479 14.289 1 98 277 HIS B N 1
ATOM 4313 C CA . HIS B 1 277 ? -0.247 3.219 14.094 1 98 277 HIS B CA 1
ATOM 4314 C C . HIS B 1 277 ? -0.982 3.141 15.43 1 98 277 HIS B C 1
ATOM 4316 O O . HIS B 1 277 ? -0.617 2.346 16.297 1 98 277 HIS B O 1
ATOM 4322 N N . VAL B 1 278 ? -1.957 4.008 15.625 1 98.5 278 VAL B N 1
ATOM 4323 C CA . VAL B 1 278 ? -2.777 3.977 16.828 1 98.5 278 VAL B CA 1
ATOM 4324 C C . VAL B 1 278 ? -4.23 3.695 16.469 1 98.5 278 VAL B C 1
ATOM 4326 O O . VAL B 1 278 ? -4.797 4.359 15.586 1 98.5 278 VAL B O 1
ATOM 4329 N N . ASP B 1 279 ? -4.805 2.689 17.094 1 97.88 279 ASP B N 1
ATOM 4330 C CA . ASP B 1 279 ? -6.211 2.344 16.922 1 97.88 279 ASP B CA 1
ATOM 4331 C C . ASP B 1 279 ? -7.07 2.955 18.016 1 97.88 279 ASP B C 1
ATOM 4333 O O . ASP B 1 279 ? -6.629 3.076 19.172 1 97.88 279 ASP B O 1
ATOM 4337 N N . PHE B 1 280 ? -8.242 3.305 17.625 1 98.19 280 PHE B N 1
ATOM 4338 C CA . PHE B 1 280 ? -9.172 3.883 18.594 1 98.19 280 PHE B CA 1
ATOM 4339 C C . PHE B 1 280 ? -9.25 3.025 19.844 1 98.19 280 PHE B C 1
ATOM 4341 O O . PHE B 1 280 ? -9.336 3.551 20.953 1 98.19 280 PHE B O 1
ATOM 4348 N N . TYR B 1 281 ? -9.086 1.709 19.688 1 96.5 281 TYR B N 1
ATOM 4349 C CA . TYR B 1 281 ? -9.305 0.783 20.797 1 96.5 281 TYR B CA 1
ATOM 4350 C C . TYR B 1 281 ? -8.008 0.523 21.547 1 96.5 281 TYR B C 1
ATOM 4352 O O . TYR B 1 281 ? -8 -0.196 22.547 1 96.5 281 TYR B O 1
ATOM 4360 N N . ASP B 1 282 ? -6.93 1.09 21.047 1 94.44 282 ASP B N 1
ATOM 4361 C CA . ASP B 1 282 ? -5.672 0.945 21.781 1 94.44 282 ASP B CA 1
ATOM 4362 C C . ASP B 1 282 ? -5.734 1.665 23.125 1 94.44 282 ASP B C 1
ATOM 4364 O O . ASP B 1 282 ? -6.426 2.678 23.266 1 94.44 282 ASP B O 1
ATOM 4368 N N . GLU B 1 283 ? -5.039 1.195 24.172 1 83.5 283 GLU B N 1
ATOM 4369 C CA . GLU B 1 283 ? -5.02 1.825 25.5 1 83.5 283 GLU B CA 1
ATOM 4370 C C . GLU B 1 283 ? -4.098 3.043 25.516 1 83.5 283 GLU B C 1
ATOM 4372 O O . GLU B 1 283 ? -3.102 3.082 24.781 1 83.5 283 GLU B O 1
#

Nearest PDB structures (foldseek):
  1z6z-assembly1_B  TM=8.758E-01  e=4.129E-25  Homo sapiens
  1z6z-assembly3_E  TM=8.724E-01  e=7.406E-25  Homo sapiens
  6i6f-assembly1_A  TM=8.777E-01  e=4.801E-24  Homo sapiens
  6i6v-assembly1_A  TM=8.772E-01  e=4.272E-24  Homo sapiens
  1nas-assembly1_A  TM=8.789E-01  e=5.721E-24  Mus musculus

Solvent-accessible surface area (backbone atoms only — not comparable to full-atom values): 28179 Å² total; per-residue (Å²): 129,85,74,79,75,38,22,33,39,36,37,34,33,36,33,60,50,64,61,32,34,35,34,54,50,30,38,61,71,53,39,78,46,48,24,43,35,38,42,41,29,24,57,48,55,68,46,40,52,51,48,51,53,51,46,52,50,51,17,60,76,62,69,25,49,72,47,75,48,72,44,53,66,41,54,56,67,47,65,92,50,40,66,62,48,51,50,51,52,51,49,53,53,50,52,51,52,50,52,34,49,75,70,76,42,60,70,37,32,40,36,40,37,50,48,56,72,73,66,70,70,31,58,37,48,60,54,68,46,51,36,67,60,45,40,54,46,41,38,32,49,37,23,38,48,47,31,51,52,8,51,50,49,46,51,48,48,66,76,51,34,46,90,84,33,71,77,38,35,36,37,41,35,34,64,44,42,67,42,33,80,42,66,47,59,29,34,32,69,39,19,12,40,32,16,17,50,44,38,30,37,24,12,48,18,61,65,31,47,91,57,44,36,36,17,38,27,38,12,55,60,65,38,67,42,70,69,46,50,48,44,59,71,40,42,50,40,60,68,59,29,50,51,53,45,50,29,55,76,70,64,64,38,34,51,48,60,62,34,27,42,50,53,26,46,44,62,55,66,62,74,70,58,60,29,34,76,47,48,60,85,57,132,131,85,74,80,75,39,22,34,39,36,37,34,33,37,34,60,48,64,61,33,35,34,35,54,49,31,37,61,70,55,40,77,47,46,25,44,36,39,42,43,28,24,55,47,55,68,46,39,53,52,48,51,51,52,44,51,51,51,16,61,76,62,69,27,47,72,48,75,47,72,44,52,67,41,53,56,65,47,64,91,50,39,65,62,45,53,49,52,51,50,49,51,54,50,52,52,52,50,52,32,49,74,70,77,41,60,70,38,31,40,35,40,37,48,49,56,72,73,67,70,71,30,58,37,49,59,54,70,46,50,36,66,58,46,41,56,46,41,39,31,51,37,25,36,48,47,31,50,50,8,51,50,48,45,53,48,49,66,76,52,34,47,90,82,32,71,78,38,37,35,38,42,35,36,61,45,42,68,42,34,80,42,67,48,58,29,35,33,68,38,20,12,41,32,16,18,50,43,38,30,37,24,14,48,18,60,66,32,45,91,60,43,34,37,18,38,27,38,12,57,60,66,39,68,43,68,69,46,52,49,42,61,70,39,42,51,41,61,70,61,30,49,50,53,45,50,29,55,76,71,64,66,38,36,50,47,61,62,35,24,41,52,53,26,46,44,62,55,66,61,75,68,58,60,27,33,78,48,47,61,85,56,132

Sequence (566 aa):
MSSSKEHHLVIINGVNRGFGHSVALDYIRHSGADAVSFVLVGRTQRSLEQVLTELHEAASDAGVVFEGVVVPEVDLAHLNSLDSNLARIQSAAADLRYEAARSRRTITKSVLVNNAGSLGDLSKTVKEFTWQEARSYFDFNVVSLVGLCSMFLKDTLEALPKEQYPEHKTVVVSISSLLAVQAFPNWGLYAAGKAARDRLLGVIALEEAANNVKTLNYAPGPLDNEMQADVRRTLGDKEQLKIYDDMHKSGSLVQMEDSSRKLIHLLKADTFTSGGHVDFYDEMSSSKEHHLVIINGVNRGFGHSVALDYIRHSGADAVSFVLVGRTQRSLEQVLTELHEAASDAGVVFEGVVVPEVDLAHLNSLDSNLARIQSAAADLRYEAARSRRTITKSVLVNNAGSLGDLSKTVKEFTWQEARSYFDFNVVSLVGLCSMFLKDTLEALPKEQYPEHKTVVVSISSLLAVQAFPNWGLYAAGKAARDRLLGVIALEEAANNVKTLNYAPGPLDNEMQADVRRTLGDKEQLKIYDDMHKSGSLVQMEDSSRKLIHLLKADTFTSGGHVDFYDE

Organism: Mortierella alpina (NCBI:txid64518)